Protein AF-0000000087148777 (afdb_homodimer)

Foldseek 3Di:
DQDAFEEEEEDLPQARLLVLLLNLQLPHQYEYEYQDPVSVVVSLVVSLVVVVLCVVVVNGVDHSVVSSVRYHYDHDLLVRQQEGQEYEYDPDQDLVVLLVSVVSNCVRHDLNHQYEYQHQFPFQQSSLVSPVVSSQSYWYWHADPPNNQDAETEIADHPNHHPVNSVVVCSSSVSSRHHYDYQDHGHGRGPVRVVVVLLVQQLLVCVVVVNDAPVVSCCCCVVPVVVVCLQPPDVVVCVVVDVVVVVVVCVVCVVVGGDDPDDDCLCVVQVVVQANDQCSQHHSHGHPDHPVVVVSVVSVVSNVSVVVNVVVVD/DQDAFEEEEEDLPQARLLVLLLNLQLPHQYEYEYQDPVSVVVSLVVSLVVVVLCVVVVNGVDHSVVSSVRYHYDHDLLVRQQEGQEYEYDPDQDLVVLLVSVVSNCVRHDLNHQYEYQHQFPFQQSSLVSPVVSSQSYWYWHADPPNNFDAETEIADHPNHHPVNSVVVCSSSVSSRHHYDYQDHGHGRGPVRVVVVLLVQQLLVCVVVVNDAPVVSCCCCVVPVVVVCLQPPDVVVCVVVDVVVVVVVCVVCVVVGGDDPDDDCLCVVQVVVQANDQCSQHHSHGHPDHPVVVVSVVSVVSNVSVVVNVVVVD

Radius of gyration: 26.24 Å; Cα contacts (8 Å, |Δi|>4): 1278; chains: 2; bounding box: 47×77×64 Å

Sequence (628 aa):
MTAQHTVAVIGAGDMGHGFATLFAVKGQTVTLIDHRESNLDDATERIHEVVSFLRAEGETDRDPDAVVEGIEFTTDVATGVADADLVLESVPEDLSIKQDTYREVAEHAPDTAVLASNTSGIPITDIADAIPEHAGRVVGCHWWYPPYLLPSVEVVRGEETTDETVDRVKGFLDAVDRKPVMVERDVPGFVWNRIQMAIFRESLHLVEEGVTSFEDIDRAIRDGYALRTAAIGPFETIDIAGLDLVRTVLDNLSPHLADDDEASHLFDEYLDEGRGGIHDGAGFYDYDRSPEEVTHDRDETVMALRRAREQLEDMTAQHTVAVIGAGDMGHGFATLFAVKGQTVTLIDHRESNLDDATERIHEVVSFLRAEGETDRDPDAVVEGIEFTTDVATGVADADLVLESVPEDLSIKQDTYREVAEHAPDTAVLASNTSGIPITDIADAIPEHAGRVVGCHWWYPPYLLPSVEVVRGEETTDETVDRVKGFLDAVDRKPVMVERDVPGFVWNRIQMAIFRESLHLVEEGVTSFEDIDRAIRDGYALRTAAI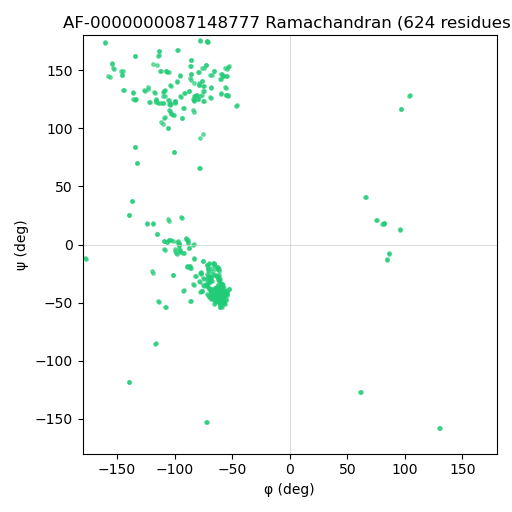GPFETIDIAGLDLVRTVLDNLSPHLADDDEASHLFDEYLDEGRGGIHDGAGFYDYDRSPEEVTHDRDETVMALRRAREQLED

pLDDT: mean 96.58, std 4.8, range [40.44, 98.94]

InterPro domains:
  IPR006108 3-hydroxyacyl-CoA dehydrogenase, C-terminal [PF00725] (189-287)
  IPR006176 3-hydroxyacyl-CoA dehydrogenase, NAD binding [PF02737] (6-186)
  IPR006180 3-hydroxyacyl-CoA dehydrogenase, conserved site [PS00067] (186-211)
  IPR008927 6-phosphogluconate dehydrogenase-like, C-terminal domain superfamily [SSF48179] (188-293)
  IPR013328 6-phosphogluconate dehydrogenase, domain 2 [G3DSA:1.10.1040.10] (191-312)
  IPR022694 3-hydroxyacyl-CoA dehydrogenase [PIRSF000105] (3-309)
  IPR036291 NAD(P)-binding domain superfamily [SSF51735] (3-184)

Solvent-accessible surface area (backbone atoms only — not comparable to full-atom values): 31359 Å² total; per-residue (Å²): 127,78,76,73,46,34,35,18,31,34,23,38,51,82,62,23,26,29,46,51,40,41,42,38,76,55,61,30,46,34,27,44,24,29,87,44,68,66,47,49,55,52,23,52,55,50,30,35,51,50,38,45,51,37,31,74,71,68,76,42,84,67,53,34,67,60,50,54,70,62,42,43,76,40,61,46,63,54,72,46,26,44,75,22,48,32,35,42,36,45,59,71,101,40,68,68,58,47,22,54,51,48,47,55,43,65,71,35,30,41,92,80,27,35,40,30,32,40,54,73,36,68,41,40,45,68,45,26,61,58,38,65,92,53,20,38,35,29,34,28,42,30,60,50,90,57,54,69,72,52,44,48,31,36,37,31,31,18,86,54,33,34,70,65,41,53,52,51,50,52,51,58,34,50,48,60,70,34,42,78,23,58,26,68,41,61,42,72,24,59,62,62,50,43,44,52,46,40,39,50,50,39,53,52,47,38,39,75,71,56,25,36,48,73,68,32,50,20,45,44,36,15,49,36,56,17,38,50,24,41,49,43,23,64,57,59,47,39,17,68,72,21,38,69,57,52,40,53,52,33,40,69,44,30,69,73,51,64,67,62,50,52,50,64,68,64,51,57,56,36,47,74,71,57,24,38,3,38,91,60,34,19,34,90,52,81,47,94,60,56,51,66,57,55,52,48,54,41,50,52,43,31,50,40,35,51,49,40,51,53,62,71,74,108,128,76,76,74,48,33,35,16,31,35,21,39,50,81,61,23,26,30,47,51,40,42,42,37,75,54,63,30,46,35,26,46,25,29,87,43,66,66,47,48,56,52,24,51,53,49,29,34,51,50,39,47,50,36,32,74,70,66,76,42,85,67,53,36,66,59,50,55,70,62,43,44,77,40,61,47,64,55,73,46,26,45,74,21,47,33,36,42,37,47,58,71,100,39,69,68,60,48,22,55,49,47,46,53,44,65,72,36,29,41,93,81,28,34,40,30,32,40,54,75,37,70,41,37,44,67,46,25,61,58,38,65,94,54,20,38,38,28,33,28,43,30,59,50,89,58,54,69,72,51,44,48,30,37,39,30,31,18,88,53,33,35,70,65,42,53,52,51,51,52,51,56,33,50,48,60,71,35,41,77,23,58,26,68,41,62,44,73,24,58,62,63,49,44,45,52,46,40,39,50,49,38,52,52,48,39,40,74,70,55,25,35,49,71,67,32,48,22,45,45,37,16,49,35,54,16,39,49,24,41,48,44,21,64,58,58,47,39,18,68,71,20,38,67,56,50,39,51,51,33,41,70,44,30,69,73,51,64,66,62,50,52,51,62,69,63,52,58,56,35,45,73,70,57,24,39,3,39,90,60,34,19,34,89,53,82,46,96,59,55,51,66,57,56,51,47,53,41,52,53,42,33,51,41,34,50,50,40,52,53,62,71,74,108

Secondary structure (DSSP, 8-state):
-----EEEEE--SHHHHHHHHHHHHTT-EEEEE-SSHHHHHHHHHHHHHHHHHHHHTTS----HHHHHHHSEEES-HHHHHTT-SEEEE---S-HHHHHHHHHHHHHHS-TT-EEEE--SSS-HHHHHTT-GGGGGGEEEEEEPSSTTT-SEEEEEE-TT--HHHHHHHHHHHHHTT-EEEEE-S--TTTTHHHHHHHHHHHHHHHHHTTSS-HHHHHHHIIIIIHHHHTTS-HHHHHHHH-HHHHHHHHHHHGGGS---SS--HHHHHHHHTT--BGGGTBSSSB--S-HHHHHHHHHHHHHHHHHHHHHHH-/-----EEEEE--SHHHHHHHHHHHHTT-EEEEE-SSHHHHHHHHHHHHHHHHHHHHTTS----HHHHHHHSEEES-HHHHHTT-SEEEE---S-HHHHHHHHHHHHHHS-TT-EEEE--SSS-HHHHHTT-GGGGGGEEEEEEPSSTTT-SEEEEEE-TT--HHHHHHHHHHHHHTT-EEEEE-S--TTTTHHHHHHHHHHHHHHHHHTTSS-HHHHHHHIIIIIHHHHTTS-HHHHHHHH-HHHHHHHHHHHGGGS---SS--HHHHHHHHTT--BGGGTBSSSB--S-HHHHHHHHHHHHHHHHHHHHHHH-

Structure (mmCIF, N/CA/C/O backbone):
data_AF-0000000087148777-model_v1
#
loop_
_entity.id
_entity.type
_entity.pdbx_description
1 polymer '3-hydroxyacyl-CoA dehydrogenase family protein'
#
loop_
_atom_site.group_PDB
_atom_site.id
_atom_site.type_symbol
_atom_site.label_atom_id
_atom_site.label_alt_id
_atom_site.label_comp_id
_atom_site.label_asym_id
_atom_site.label_entity_id
_atom_site.label_seq_id
_atom_site.pdbx_PDB_ins_code
_atom_site.Cartn_x
_atom_site.Cartn_y
_atom_site.Cartn_z
_atom_site.occupancy
_atom_site.B_iso_or_equiv
_atom_site.auth_seq_id
_atom_site.auth_comp_id
_atom_site.auth_asym_id
_atom_site.auth_atom_id
_atom_site.pdbx_PDB_model_num
ATOM 1 N N . MET A 1 1 ? 17.562 -31.391 2.664 1 40.44 1 MET A N 1
ATOM 2 C CA . MET A 1 1 ? 17.625 -31.203 1.216 1 40.44 1 MET A CA 1
ATOM 3 C C . MET A 1 1 ? 16.266 -30.812 0.66 1 40.44 1 MET A C 1
ATOM 5 O O . MET A 1 1 ? 15.25 -31.438 0.966 1 40.44 1 MET A O 1
ATOM 9 N N . THR A 1 2 ? 16.016 -29.5 0.202 1 56.22 2 THR A N 1
ATOM 10 C CA . THR A 1 2 ? 14.68 -29.078 -0.235 1 56.22 2 THR A CA 1
ATOM 11 C C . THR A 1 2 ? 14.148 -30.031 -1.309 1 56.22 2 THR A C 1
ATOM 13 O O . THR A 1 2 ? 14.922 -30.625 -2.062 1 56.22 2 THR A O 1
ATOM 16 N N . ALA A 1 3 ? 12.93 -30.578 -1.159 1 76.75 3 ALA A N 1
ATOM 17 C CA . ALA A 1 3 ? 12.297 -31.516 -2.088 1 76.75 3 ALA A CA 1
ATOM 18 C C . ALA A 1 3 ? 12.438 -31.031 -3.529 1 76.75 3 ALA A C 1
ATOM 20 O O . ALA A 1 3 ? 12.281 -29.844 -3.814 1 76.75 3 ALA A O 1
ATOM 21 N N . GLN A 1 4 ? 13.125 -31.891 -4.367 1 89.62 4 GLN A N 1
ATOM 22 C CA . GLN A 1 4 ? 13.242 -31.562 -5.785 1 89.62 4 GLN A CA 1
ATOM 23 C C . GLN A 1 4 ? 12 -32 -6.555 1 89.62 4 GLN A C 1
ATOM 25 O O . GLN A 1 4 ? 11.648 -33.188 -6.551 1 89.62 4 GLN A O 1
ATOM 30 N N . HIS A 1 5 ? 11.273 -31 -7.07 1 96.94 5 HIS A N 1
ATOM 31 C CA . HIS A 1 5 ? 10.055 -31.234 -7.832 1 96.94 5 HIS A CA 1
ATOM 32 C C . HIS A 1 5 ? 10.289 -31.016 -9.32 1 96.94 5 HIS A C 1
ATOM 34 O O . HIS A 1 5 ? 11.219 -30.312 -9.719 1 96.94 5 HIS A O 1
ATOM 40 N N . THR A 1 6 ? 9.523 -31.797 -10.062 1 98.5 6 THR A N 1
ATOM 41 C CA . THR A 1 6 ? 9.461 -31.547 -11.5 1 98.5 6 THR A CA 1
ATOM 42 C C . THR A 1 6 ? 8.297 -30.609 -11.836 1 98.5 6 THR A C 1
ATOM 44 O O . THR A 1 6 ? 7.137 -30.953 -11.625 1 98.5 6 THR A O 1
ATOM 47 N N . VAL A 1 7 ? 8.672 -29.438 -12.391 1 98.81 7 VAL A N 1
ATOM 48 C CA . VAL A 1 7 ? 7.676 -28.391 -12.633 1 98.81 7 VAL A CA 1
ATOM 49 C C . VAL A 1 7 ? 7.562 -28.141 -14.133 1 98.81 7 VAL A C 1
ATOM 51 O O . VAL A 1 7 ? 8.57 -27.875 -14.805 1 98.81 7 VAL A O 1
ATOM 54 N N . ALA A 1 8 ? 6.379 -28.281 -14.641 1 98.94 8 ALA A N 1
ATOM 55 C CA . ALA A 1 8 ? 6.086 -27.875 -16.016 1 98.94 8 ALA A CA 1
ATOM 56 C C . ALA A 1 8 ? 5.395 -26.5 -16.047 1 98.94 8 ALA A C 1
ATOM 58 O O . ALA A 1 8 ? 4.348 -26.328 -15.414 1 98.94 8 ALA A O 1
ATOM 59 N N . VAL A 1 9 ? 5.98 -25.547 -16.734 1 98.88 9 VAL A N 1
ATOM 60 C CA . VAL A 1 9 ? 5.402 -24.219 -16.922 1 98.88 9 VAL A CA 1
ATOM 61 C C . VAL A 1 9 ? 4.844 -24.094 -18.328 1 98.88 9 VAL A C 1
ATOM 63 O O . VAL A 1 9 ? 5.57 -24.281 -19.312 1 98.88 9 VAL A O 1
ATOM 66 N N . ILE A 1 10 ? 3.562 -23.812 -18.406 1 98.88 10 ILE A N 1
ATOM 67 C CA . ILE A 1 10 ? 2.938 -23.672 -19.719 1 98.88 10 ILE A CA 1
ATOM 68 C C . ILE A 1 10 ? 2.672 -22.203 -20 1 98.88 10 ILE A C 1
ATOM 70 O O . ILE A 1 10 ? 1.886 -21.547 -19.312 1 98.88 10 ILE A O 1
ATOM 74 N N . GLY A 1 11 ? 3.16 -21.688 -21.078 1 98.5 11 GLY A N 1
ATOM 75 C CA . GLY A 1 11 ? 3.201 -20.281 -21.406 1 98.5 11 GLY A CA 1
ATOM 76 C C . GLY A 1 11 ? 4.527 -19.625 -21.062 1 98.5 11 GLY A C 1
ATOM 77 O O . GLY A 1 11 ? 4.906 -19.547 -19.891 1 98.5 11 GLY A O 1
ATOM 78 N N . ALA A 1 12 ? 5.246 -19.125 -22.062 1 98.06 12 ALA A N 1
ATOM 79 C CA . ALA A 1 12 ? 6.598 -18.609 -21.859 1 98.06 12 ALA A CA 1
ATOM 80 C C . ALA A 1 12 ? 6.621 -17.094 -21.875 1 98.06 12 ALA A C 1
ATOM 82 O O . ALA A 1 12 ? 7.672 -16.484 -22.094 1 98.06 12 ALA A O 1
ATOM 83 N N . GLY A 1 13 ? 5.426 -16.453 -21.641 1 94.06 13 GLY A N 1
ATOM 84 C CA . GLY A 1 13 ? 5.348 -15.008 -21.594 1 94.06 13 GLY A CA 1
ATOM 85 C C . GLY A 1 13 ? 5.984 -14.406 -20.359 1 94.06 13 GLY A C 1
ATOM 86 O O . GLY A 1 13 ? 6.961 -14.953 -19.828 1 94.06 13 GLY A O 1
ATOM 87 N N . ASP A 1 14 ? 5.543 -13.266 -19.922 1 89.5 14 ASP A N 1
ATOM 88 C CA . ASP A 1 14 ? 6.129 -12.492 -18.828 1 89.5 14 ASP A CA 1
ATOM 89 C C . ASP A 1 14 ? 6.172 -13.312 -17.531 1 89.5 14 ASP A C 1
ATOM 91 O O . ASP A 1 14 ? 7.191 -13.336 -16.844 1 89.5 14 ASP A O 1
ATOM 95 N N . MET A 1 15 ? 5.082 -14 -17.25 1 95.06 15 MET A N 1
ATOM 96 C CA . MET A 1 15 ? 5.039 -14.805 -16.031 1 95.06 15 MET A CA 1
ATOM 97 C C . MET A 1 15 ? 5.816 -16.109 -16.203 1 95.06 15 MET A C 1
ATOM 99 O O . MET A 1 15 ? 6.539 -16.531 -15.305 1 95.06 15 MET A O 1
ATOM 103 N N . GLY A 1 16 ? 5.668 -16.688 -17.359 1 97.38 16 GLY A N 1
ATOM 104 C CA . GLY A 1 16 ? 6.23 -18 -17.609 1 97.38 16 GLY A CA 1
ATOM 105 C C . GLY A 1 16 ? 7.742 -18.031 -17.484 1 97.38 16 GLY A C 1
ATOM 106 O O . GLY A 1 16 ? 8.297 -18.922 -16.828 1 97.38 16 GLY A O 1
ATOM 107 N N . HIS A 1 17 ? 8.438 -17.078 -18.156 1 97.06 17 HIS A N 1
ATOM 108 C CA . HIS A 1 17 ? 9.891 -17.062 -18.031 1 97.06 17 HIS A CA 1
ATOM 109 C C . HIS A 1 17 ? 10.32 -16.812 -16.578 1 97.06 17 HIS A C 1
ATOM 111 O O . HIS A 1 17 ? 11.359 -17.297 -16.141 1 97.06 17 HIS A O 1
ATOM 117 N N . GLY A 1 18 ? 9.508 -15.969 -15.844 1 96.88 18 GLY A N 1
ATOM 118 C CA . GLY A 1 18 ? 9.781 -15.719 -14.438 1 96.88 18 GLY A CA 1
ATOM 119 C C . GLY A 1 18 ? 9.648 -16.953 -13.578 1 96.88 18 GLY A C 1
ATOM 120 O O . GLY A 1 18 ? 10.477 -17.203 -12.695 1 96.88 18 GLY A O 1
ATOM 121 N N . PHE A 1 19 ? 8.609 -17.734 -13.844 1 98.06 19 PHE A N 1
ATOM 122 C CA . PHE A 1 19 ? 8.422 -18.984 -13.133 1 98.06 19 PHE A CA 1
ATOM 123 C C . PHE A 1 19 ? 9.602 -19.922 -13.375 1 98.06 19 PHE A C 1
ATOM 125 O O . PHE A 1 19 ? 10.172 -20.469 -12.422 1 98.06 19 PHE A O 1
ATOM 132 N N . ALA A 1 20 ? 9.883 -20.109 -14.656 1 98.44 20 ALA A N 1
ATOM 133 C CA . ALA A 1 20 ? 10.984 -21 -15.023 1 98.44 20 ALA A CA 1
ATOM 134 C C . ALA A 1 20 ? 12.273 -20.594 -14.328 1 98.44 20 ALA A C 1
ATOM 136 O O . ALA A 1 20 ? 12.992 -21.453 -13.797 1 98.44 20 ALA A O 1
ATOM 137 N N . THR A 1 21 ? 12.531 -19.297 -14.297 1 98 21 THR A N 1
ATOM 138 C CA . THR A 1 21 ? 13.719 -18.766 -13.641 1 98 21 THR A CA 1
ATOM 139 C C . THR A 1 21 ? 13.727 -19.109 -12.156 1 98 21 THR A C 1
ATOM 141 O O . THR A 1 21 ? 14.695 -19.672 -11.641 1 98 21 THR A O 1
ATOM 144 N N . LEU A 1 22 ? 12.664 -18.781 -11.461 1 97.25 22 LEU A N 1
ATOM 145 C CA . LEU A 1 22 ? 12.578 -18.938 -10.016 1 97.25 22 LEU A CA 1
ATOM 146 C C . LEU A 1 22 ? 12.742 -20.406 -9.609 1 97.25 22 LEU A C 1
ATOM 148 O O . LEU A 1 22 ? 13.562 -20.719 -8.75 1 97.25 22 LEU A O 1
ATOM 152 N N . PHE A 1 23 ? 12.008 -21.25 -10.234 1 98.06 23 PHE A N 1
ATOM 153 C CA . PHE A 1 23 ? 12.039 -22.672 -9.875 1 98.06 23 PHE A CA 1
ATOM 154 C C . PHE A 1 23 ? 13.398 -23.281 -10.203 1 98.06 23 PHE A C 1
ATOM 156 O O . PHE A 1 23 ? 13.938 -24.078 -9.43 1 98.06 23 PHE A O 1
ATOM 163 N N . ALA A 1 24 ? 14 -22.906 -11.352 1 98 24 ALA A N 1
ATOM 164 C CA . ALA A 1 24 ? 15.312 -23.438 -11.742 1 98 24 ALA A CA 1
ATOM 165 C C . ALA A 1 24 ? 16.391 -22.969 -10.773 1 98 24 ALA A C 1
ATOM 167 O O . ALA A 1 24 ? 17.219 -23.766 -10.312 1 98 24 ALA A O 1
ATOM 168 N N . VAL A 1 25 ? 16.359 -21.672 -10.469 1 97.44 25 VAL A N 1
ATOM 169 C CA . VAL A 1 25 ? 17.359 -21.094 -9.586 1 97.44 25 VAL A CA 1
ATOM 170 C C . VAL A 1 25 ? 17.266 -21.734 -8.203 1 97.44 25 VAL A C 1
ATOM 172 O O . VAL A 1 25 ? 18.281 -21.906 -7.523 1 97.44 25 VAL A O 1
ATOM 175 N N . LYS A 1 26 ? 16.094 -22.172 -7.809 1 96.81 26 LYS A N 1
ATOM 176 C CA . LYS A 1 26 ? 15.883 -22.781 -6.504 1 96.81 26 LYS A CA 1
ATOM 177 C C . LYS A 1 26 ? 16.094 -24.297 -6.566 1 96.81 26 LYS A C 1
ATOM 179 O O . LYS A 1 26 ? 15.742 -25.016 -5.633 1 96.81 26 LYS A O 1
ATOM 184 N N . GLY A 1 27 ? 16.516 -24.797 -7.695 1 96 27 GLY A N 1
ATOM 185 C CA . GLY A 1 27 ? 17.031 -26.156 -7.781 1 96 27 GLY A CA 1
ATOM 186 C C . GLY A 1 27 ? 15.977 -27.156 -8.234 1 96 27 GLY A C 1
ATOM 187 O O . GLY A 1 27 ? 16.188 -28.359 -8.133 1 96 27 GLY A O 1
ATOM 188 N N . GLN A 1 28 ? 14.844 -26.688 -8.734 1 97.94 28 GLN A N 1
ATOM 189 C CA . GLN A 1 28 ? 13.805 -27.578 -9.234 1 97.94 28 GLN A CA 1
ATOM 190 C C . GLN A 1 28 ? 14.055 -27.969 -10.688 1 97.94 28 GLN A C 1
ATOM 192 O O . GLN A 1 28 ? 14.797 -27.281 -11.398 1 97.94 28 GLN A O 1
ATOM 197 N N . THR A 1 29 ? 13.547 -29.109 -11.062 1 98.38 29 THR A N 1
ATOM 198 C CA . THR A 1 29 ? 13.562 -29.5 -12.469 1 98.38 29 THR A CA 1
ATOM 199 C C . THR A 1 29 ? 12.438 -28.812 -13.234 1 98.38 29 THR A C 1
ATOM 201 O O . THR A 1 29 ? 11.266 -28.938 -12.859 1 98.38 29 THR A O 1
ATOM 204 N N . VAL A 1 30 ? 12.812 -28.109 -14.328 1 98.75 30 VAL A N 1
ATOM 205 C CA . VAL A 1 30 ? 11.812 -27.25 -14.969 1 98.75 30 VAL A CA 1
ATOM 206 C C . VAL A 1 30 ? 11.711 -27.609 -16.453 1 98.75 30 VAL A C 1
ATOM 208 O O . VAL A 1 30 ? 12.734 -27.797 -17.125 1 98.75 30 VAL A O 1
ATOM 211 N N . THR A 1 31 ? 10.531 -27.781 -16.938 1 98.88 31 THR A N 1
ATOM 212 C CA . THR A 1 31 ? 10.211 -27.766 -18.375 1 98.88 31 THR A CA 1
ATOM 213 C C . THR A 1 31 ? 9.344 -26.562 -18.719 1 98.88 31 THR A C 1
ATOM 215 O O . THR A 1 31 ? 8.289 -26.359 -18.125 1 98.88 31 THR A O 1
ATOM 218 N N . LEU A 1 32 ? 9.828 -25.734 -19.625 1 98.88 32 LEU A N 1
ATOM 219 C CA . LEU A 1 32 ? 9.062 -24.594 -20.125 1 98.88 32 LEU A CA 1
ATOM 220 C C . LEU A 1 32 ? 8.438 -24.922 -21.484 1 98.88 32 LEU A C 1
ATOM 222 O O . LEU A 1 32 ? 9.148 -25.297 -22.422 1 98.88 32 LEU A O 1
ATOM 226 N N . ILE A 1 33 ? 7.152 -24.781 -21.516 1 98.88 33 ILE A N 1
ATOM 227 C CA . ILE A 1 33 ? 6.379 -25.203 -22.688 1 98.88 33 ILE A CA 1
ATOM 228 C C . ILE A 1 33 ? 5.68 -23.984 -23.297 1 98.88 33 ILE A C 1
ATOM 230 O O . ILE A 1 33 ? 5.105 -23.156 -22.578 1 98.88 33 ILE A O 1
ATOM 234 N N . ASP A 1 34 ? 5.797 -23.812 -24.547 1 98.69 34 ASP A N 1
ATOM 235 C CA . ASP A 1 34 ? 5.039 -22.844 -25.312 1 98.69 34 ASP A CA 1
ATOM 236 C C . ASP A 1 34 ? 4.742 -23.359 -26.719 1 98.69 34 ASP A C 1
ATOM 238 O O . ASP A 1 34 ? 5.559 -24.078 -27.312 1 98.69 34 ASP A O 1
ATOM 242 N N . HIS A 1 35 ? 3.566 -22.906 -27.25 1 96.5 35 HIS A N 1
ATOM 243 C CA . HIS A 1 35 ? 3.174 -23.438 -28.547 1 96.5 35 HIS A CA 1
ATOM 244 C C . HIS A 1 35 ? 4.012 -22.812 -29.672 1 96.5 35 HIS A C 1
ATOM 246 O O . HIS A 1 35 ? 4.027 -23.328 -30.797 1 96.5 35 HIS A O 1
ATOM 252 N N . ARG A 1 36 ? 4.75 -21.75 -29.516 1 96.56 36 ARG A N 1
ATOM 253 C CA . ARG A 1 36 ? 5.574 -21.094 -30.516 1 96.56 36 ARG A CA 1
ATOM 254 C C . ARG A 1 36 ? 7.051 -21.156 -30.141 1 96.56 36 ARG A C 1
ATOM 256 O O . ARG A 1 36 ? 7.453 -20.641 -29.094 1 96.56 36 ARG A O 1
ATOM 263 N N . GLU A 1 37 ? 7.812 -21.641 -30.953 1 97.75 37 GLU A N 1
ATOM 264 C CA . GLU A 1 37 ? 9.258 -21.719 -30.734 1 97.75 37 GLU A CA 1
ATOM 265 C C . GLU A 1 37 ? 9.859 -20.344 -30.484 1 97.75 37 GLU A C 1
ATOM 267 O O . GLU A 1 37 ? 10.781 -20.219 -29.672 1 97.75 37 GLU A O 1
ATOM 272 N N . SER A 1 38 ? 9.398 -19.375 -31.125 1 98.06 38 SER A N 1
ATOM 273 C CA . SER A 1 38 ? 9.914 -18.016 -30.969 1 98.06 38 SER A CA 1
ATOM 274 C C . SER A 1 38 ? 9.75 -17.531 -29.531 1 98.06 38 SER A C 1
ATOM 276 O O . SER A 1 38 ? 10.602 -16.812 -29.016 1 98.06 38 SER A O 1
ATOM 278 N N . ASN A 1 39 ? 8.594 -17.844 -28.922 1 98 39 ASN A N 1
ATOM 279 C CA . ASN A 1 39 ? 8.383 -17.484 -27.531 1 98 39 ASN A CA 1
ATOM 280 C C . ASN A 1 39 ? 9.422 -18.141 -26.625 1 98 39 ASN A C 1
ATOM 282 O O . ASN A 1 39 ? 9.859 -17.531 -25.641 1 98 39 ASN A O 1
ATOM 286 N N . LEU A 1 40 ? 9.797 -19.375 -26.922 1 98.38 40 LEU A N 1
ATOM 287 C CA . LEU A 1 40 ? 10.797 -20.094 -26.125 1 98.38 40 LEU A CA 1
ATOM 288 C C . LEU A 1 40 ? 12.18 -19.469 -26.312 1 98.38 40 LEU A C 1
ATOM 290 O O . LEU A 1 40 ? 12.945 -19.375 -25.359 1 98.38 40 LEU A O 1
ATOM 294 N N . ASP A 1 41 ? 12.477 -19.062 -27.547 1 97.75 41 ASP A N 1
ATOM 295 C CA . ASP A 1 41 ? 13.734 -18.375 -27.797 1 97.75 41 ASP A CA 1
ATOM 296 C C . ASP A 1 41 ? 13.82 -17.078 -27 1 97.75 41 ASP A C 1
ATOM 298 O O . ASP A 1 41 ? 14.836 -16.797 -26.359 1 97.75 41 ASP A O 1
ATOM 302 N N . ASP A 1 42 ? 12.742 -16.328 -27.094 1 97.25 42 ASP A N 1
ATOM 303 C CA . ASP A 1 42 ? 12.672 -15.086 -26.312 1 97.25 42 ASP A CA 1
ATOM 304 C C . ASP A 1 42 ? 12.82 -15.359 -24.828 1 97.25 42 ASP A C 1
ATOM 306 O O . ASP A 1 42 ? 13.5 -14.609 -24.109 1 97.25 42 ASP A O 1
ATOM 310 N N . ALA A 1 43 ? 12.156 -16.406 -24.375 1 98.12 43 ALA A N 1
ATOM 311 C CA . ALA A 1 43 ? 12.188 -16.766 -22.953 1 98.12 43 ALA A CA 1
ATOM 312 C C . ALA A 1 43 ? 13.609 -17.109 -22.5 1 98.12 43 ALA A C 1
ATOM 314 O O . ALA A 1 43 ? 14 -16.812 -21.375 1 98.12 43 ALA A O 1
ATOM 315 N N . THR A 1 44 ? 14.328 -17.781 -23.391 1 98.12 44 THR A N 1
ATOM 316 C CA . THR A 1 44 ? 15.711 -18.141 -23.078 1 98.12 44 THR A CA 1
ATOM 317 C C . THR A 1 44 ? 16.531 -16.891 -22.766 1 98.12 44 THR A C 1
ATOM 319 O O . THR A 1 44 ? 17.25 -16.844 -21.766 1 98.12 44 THR A O 1
ATOM 322 N N . GLU A 1 45 ? 16.359 -15.906 -23.531 1 97.44 45 GLU A N 1
ATOM 323 C CA . GLU A 1 45 ? 17.078 -14.648 -23.328 1 97.44 45 GLU A CA 1
ATOM 324 C C . GLU A 1 45 ? 16.625 -13.945 -22.062 1 97.44 45 GLU A C 1
ATOM 326 O O . GLU A 1 45 ? 17.453 -13.453 -21.281 1 97.44 45 GLU A O 1
ATOM 331 N N . ARG A 1 46 ? 15.391 -13.93 -21.875 1 96.75 46 ARG A N 1
ATOM 332 C CA . ARG A 1 46 ? 14.828 -13.25 -20.703 1 96.75 46 ARG A CA 1
ATOM 333 C C . ARG A 1 46 ? 15.242 -13.953 -19.422 1 96.75 46 ARG A C 1
ATOM 335 O O . ARG A 1 46 ? 15.539 -13.305 -18.406 1 96.75 46 ARG A O 1
ATOM 342 N N . ILE A 1 47 ? 15.234 -15.266 -19.453 1 98.25 47 ILE A N 1
ATOM 343 C CA . ILE A 1 47 ? 15.664 -16.047 -18.297 1 98.25 47 ILE A CA 1
ATOM 344 C C . ILE A 1 47 ? 17.109 -15.711 -17.969 1 98.25 47 ILE A C 1
ATOM 346 O O . ILE A 1 47 ? 17.453 -15.477 -16.797 1 98.25 47 ILE A O 1
ATOM 350 N N . HIS A 1 48 ? 17.938 -15.68 -19.016 1 98.12 48 HIS A N 1
ATOM 351 C CA . HIS A 1 48 ? 19.328 -15.328 -18.812 1 98.12 48 HIS A CA 1
ATOM 352 C C . HIS A 1 48 ? 19.469 -13.961 -18.156 1 98.12 48 HIS A C 1
ATOM 354 O O . HIS A 1 48 ? 20.234 -13.805 -17.203 1 98.12 48 HIS A O 1
ATOM 360 N N . GLU A 1 49 ? 18.703 -13.031 -18.578 1 96.56 49 GLU A N 1
ATOM 361 C CA . GLU A 1 49 ? 18.734 -11.672 -18.047 1 96.56 49 GLU A CA 1
ATOM 362 C C . GLU A 1 49 ? 18.266 -11.633 -16.594 1 96.56 49 GLU A C 1
ATOM 364 O O . GLU A 1 49 ? 18.875 -10.938 -15.766 1 96.56 49 GLU A O 1
ATOM 369 N N . VAL A 1 50 ? 17.203 -12.336 -16.312 1 96.69 50 VAL A N 1
ATOM 370 C CA . VAL A 1 50 ? 16.656 -12.336 -14.961 1 96.69 50 VAL A CA 1
ATOM 371 C C . VAL A 1 50 ? 17.641 -12.992 -14 1 96.69 50 VAL A C 1
ATOM 373 O O . VAL A 1 50 ? 17.859 -12.492 -12.891 1 96.69 50 VAL A O 1
ATOM 376 N N . VAL A 1 51 ? 18.25 -14.094 -14.414 1 98.12 51 VAL A N 1
ATOM 377 C CA . VAL A 1 51 ? 19.234 -14.766 -13.562 1 98.12 51 VAL A CA 1
ATOM 378 C C . VAL A 1 51 ? 20.422 -13.844 -13.328 1 98.12 51 VAL A C 1
ATOM 380 O O . VAL A 1 51 ? 20.953 -13.773 -12.211 1 98.12 51 VAL A O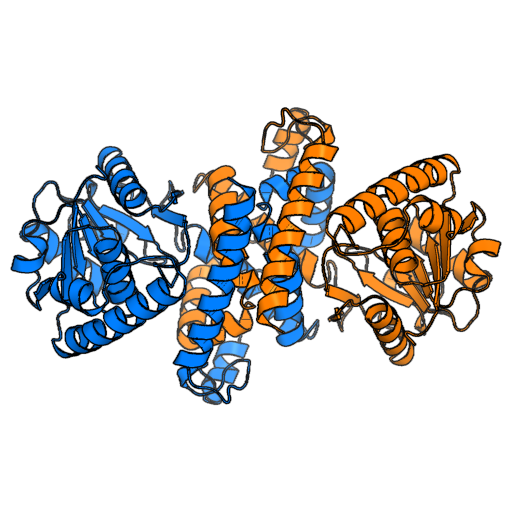 1
ATOM 383 N N . SER A 1 52 ? 20.859 -13.164 -14.328 1 97.81 52 SER A N 1
ATOM 384 C CA . SER A 1 52 ? 21.953 -12.203 -14.195 1 97.81 52 SER A CA 1
ATOM 385 C C . SER A 1 52 ? 21.609 -11.109 -13.195 1 97.81 52 SER A C 1
ATOM 387 O O . SER A 1 52 ? 22.438 -10.734 -12.367 1 97.81 52 SER A O 1
ATOM 389 N N . PHE A 1 53 ? 20.438 -10.633 -13.297 1 96.12 53 PHE A N 1
ATOM 390 C CA . PHE A 1 53 ? 19.938 -9.617 -12.367 1 96.12 53 PHE A CA 1
ATOM 391 C C . PHE A 1 53 ? 19.938 -10.156 -10.945 1 96.12 53 PHE A C 1
ATOM 393 O O . PHE A 1 53 ? 20.453 -9.508 -10.031 1 96.12 53 PHE A O 1
ATOM 400 N N . LEU A 1 54 ? 19.359 -11.336 -10.734 1 96.62 54 LEU A N 1
ATOM 401 C CA . LEU A 1 54 ? 19.281 -11.945 -9.414 1 96.62 54 LEU A CA 1
ATOM 402 C C . LEU A 1 54 ? 20.688 -12.188 -8.852 1 96.62 54 LEU A C 1
ATOM 404 O O . LEU A 1 54 ? 20.906 -12.031 -7.652 1 96.62 54 LEU A O 1
ATOM 408 N N . ARG A 1 55 ? 21.562 -12.609 -9.734 1 96.94 55 ARG A N 1
ATOM 409 C CA . ARG A 1 55 ? 22.953 -12.836 -9.328 1 96.94 55 ARG A CA 1
ATOM 410 C C . ARG A 1 55 ? 23.609 -11.523 -8.898 1 96.94 55 ARG A C 1
ATOM 412 O O . ARG A 1 55 ? 24.281 -11.477 -7.867 1 96.94 55 ARG A O 1
ATOM 419 N N . ALA A 1 56 ? 23.391 -10.508 -9.672 1 95.31 56 ALA A N 1
ATOM 420 C CA . ALA A 1 56 ? 23.953 -9.195 -9.359 1 95.31 56 ALA A CA 1
ATOM 421 C C . ALA A 1 56 ? 23.422 -8.688 -8.023 1 95.31 56 ALA A C 1
ATOM 423 O O . ALA A 1 56 ? 24.125 -7.992 -7.289 1 95.31 56 ALA A O 1
ATOM 424 N N . GLU A 1 57 ? 22.219 -9.055 -7.707 1 93.44 57 GLU A N 1
ATOM 425 C CA . GLU A 1 57 ? 21.562 -8.609 -6.477 1 93.44 57 GLU A CA 1
ATOM 426 C C . GLU A 1 57 ? 21.891 -9.547 -5.316 1 93.44 57 GLU A C 1
ATOM 428 O O . GLU A 1 57 ? 21.406 -9.352 -4.199 1 93.44 57 GLU A O 1
ATOM 433 N N . GLY A 1 58 ? 22.609 -10.586 -5.523 1 93.5 58 GLY A N 1
ATOM 434 C CA . GLY A 1 58 ? 23.062 -11.484 -4.477 1 93.5 58 GLY A CA 1
ATOM 435 C C . GLY A 1 58 ? 22.016 -12.5 -4.066 1 93.5 58 GLY A C 1
ATOM 436 O O . GLY A 1 58 ? 22.109 -13.086 -2.984 1 93.5 58 GLY A O 1
ATOM 437 N N . GLU A 1 59 ? 21.016 -12.703 -4.926 1 93.75 59 GLU A N 1
ATOM 438 C CA . GLU A 1 59 ? 19.922 -13.625 -4.598 1 93.75 59 GLU A CA 1
ATOM 439 C C . GLU A 1 59 ? 20.266 -15.055 -5.004 1 93.75 59 GLU A C 1
ATOM 441 O O . GLU A 1 59 ? 19.625 -16 -4.551 1 93.75 59 GLU A O 1
ATOM 446 N N . THR A 1 60 ? 21.266 -15.18 -5.902 1 95.94 60 THR A N 1
ATOM 447 C CA . THR A 1 60 ? 21.719 -16.5 -6.332 1 95.94 60 THR A CA 1
ATOM 448 C C . THR A 1 60 ? 23.172 -16.438 -6.797 1 95.94 60 THR A C 1
ATOM 450 O O . THR A 1 60 ? 23.672 -15.383 -7.188 1 95.94 60 THR A O 1
ATOM 453 N N . ASP A 1 61 ? 23.797 -17.547 -6.727 1 96.81 61 ASP A N 1
ATOM 454 C CA . ASP A 1 61 ? 25.156 -17.656 -7.246 1 96.81 61 ASP A CA 1
ATOM 455 C C . ASP A 1 61 ? 25.188 -18.5 -8.523 1 96.81 61 ASP A C 1
ATOM 457 O O . ASP A 1 61 ? 26.25 -18.719 -9.102 1 96.81 61 ASP A O 1
ATOM 461 N N . ARG A 1 62 ? 24.062 -18.891 -8.922 1 96.88 62 ARG A N 1
ATOM 462 C CA . ARG A 1 62 ? 24 -19.766 -10.094 1 96.88 62 ARG A CA 1
ATOM 463 C C . ARG A 1 62 ? 24.422 -19.016 -11.352 1 96.88 62 ARG A C 1
ATOM 465 O O . ARG A 1 62 ? 24.141 -17.812 -11.492 1 96.88 62 ARG A O 1
ATOM 472 N N . ASP A 1 63 ? 25.078 -19.75 -12.273 1 97.88 63 ASP A N 1
ATOM 473 C CA . ASP A 1 63 ? 25.469 -19.203 -13.57 1 97.88 63 ASP A CA 1
ATOM 474 C C . ASP A 1 63 ? 24.281 -19.141 -14.516 1 97.88 63 ASP A C 1
ATOM 476 O O . ASP A 1 63 ? 23.562 -20.125 -14.703 1 97.88 63 ASP A O 1
ATOM 480 N N . PRO A 1 64 ? 24.047 -17.953 -15.109 1 98.19 64 PRO A N 1
ATOM 481 C CA . PRO A 1 64 ? 22.891 -17.797 -15.984 1 98.19 64 PRO A CA 1
ATOM 482 C C . PRO A 1 64 ? 22.844 -18.828 -17.109 1 98.19 64 PRO A C 1
ATOM 484 O O . PRO A 1 64 ? 21.781 -19.391 -17.406 1 98.19 64 PRO A O 1
ATOM 487 N N . ASP A 1 65 ? 23.984 -19.109 -17.688 1 98.19 65 ASP A N 1
ATOM 488 C CA . ASP A 1 65 ? 24.031 -20.094 -18.766 1 98.19 65 ASP A CA 1
ATOM 489 C C . ASP A 1 65 ? 23.656 -21.484 -18.266 1 98.19 65 ASP A C 1
ATOM 491 O O . ASP A 1 65 ? 22.938 -22.219 -18.922 1 98.19 65 ASP A O 1
ATOM 495 N N . ALA A 1 66 ? 24.156 -21.828 -17.141 1 98.19 66 ALA A N 1
ATOM 496 C CA . ALA A 1 66 ? 23.875 -23.141 -16.547 1 98.19 66 ALA A CA 1
ATOM 497 C C . ALA A 1 66 ? 22.391 -23.297 -16.219 1 98.19 66 ALA A C 1
ATOM 499 O O . ALA A 1 66 ? 21.844 -24.391 -16.391 1 98.19 66 ALA A O 1
ATOM 500 N N . VAL A 1 67 ? 21.797 -22.203 -15.742 1 98.38 67 VAL A N 1
ATOM 501 C CA . VAL A 1 67 ? 20.359 -22.25 -15.422 1 98.38 67 VAL A CA 1
ATOM 502 C C . VAL A 1 67 ? 19.562 -22.484 -16.688 1 98.38 67 VAL A C 1
ATOM 504 O O . VAL A 1 67 ? 18.688 -23.359 -16.734 1 98.38 67 VAL A O 1
ATOM 507 N N . VAL A 1 68 ? 19.891 -21.75 -17.75 1 98.38 68 VAL A N 1
ATOM 508 C CA . VAL A 1 68 ? 19.172 -21.859 -19.016 1 98.38 68 VAL A CA 1
ATOM 509 C C . VAL A 1 68 ? 19.344 -23.266 -19.594 1 98.38 68 VAL A C 1
ATOM 511 O O . VAL A 1 68 ? 18.391 -23.875 -20.031 1 98.38 68 VAL A O 1
ATOM 514 N N . GLU A 1 69 ? 20.562 -23.766 -19.5 1 97.88 69 GLU A N 1
ATOM 515 C CA . GLU A 1 69 ? 20.875 -25.094 -20.031 1 97.88 69 GLU A CA 1
ATOM 516 C C . GLU A 1 69 ? 20.141 -26.188 -19.266 1 97.88 69 GLU A C 1
ATOM 518 O O . GLU A 1 69 ? 19.859 -27.25 -19.812 1 97.88 69 GLU A O 1
ATOM 523 N N . GLY A 1 70 ? 19.844 -25.875 -18.047 1 98 70 GLY A N 1
ATOM 524 C CA . GLY A 1 70 ? 19.203 -26.859 -17.203 1 98 70 GLY A CA 1
ATOM 525 C C . GLY A 1 70 ? 17.688 -26.938 -17.391 1 98 70 GLY A C 1
ATOM 526 O O . GLY A 1 70 ? 17.047 -27.891 -16.953 1 98 70 GLY A O 1
ATOM 527 N N . ILE A 1 71 ? 17.125 -26 -18.062 1 98.75 71 ILE A N 1
ATOM 528 C CA . ILE A 1 71 ? 15.68 -25.969 -18.312 1 98.75 71 ILE A CA 1
ATOM 529 C C . ILE A 1 71 ? 15.375 -26.688 -19.625 1 98.75 71 ILE A C 1
ATOM 531 O O . ILE A 1 71 ? 16.078 -26.484 -20.625 1 98.75 71 ILE A O 1
ATOM 535 N N . GLU A 1 72 ? 14.461 -27.562 -19.609 1 98.75 72 GLU A N 1
ATOM 536 C CA . GLU A 1 72 ? 13.984 -28.172 -20.859 1 98.75 72 GLU A CA 1
ATOM 537 C C . GLU A 1 72 ? 12.938 -27.297 -21.531 1 98.75 72 GLU A C 1
ATOM 539 O O . GLU A 1 72 ? 12 -26.812 -20.891 1 98.75 72 GLU A O 1
ATOM 544 N N . PHE A 1 73 ? 13.195 -27.016 -22.828 1 98.75 73 PHE A N 1
ATOM 545 C CA . PHE A 1 73 ? 12.25 -26.25 -23.641 1 98.75 73 PHE A CA 1
ATOM 546 C C . PHE A 1 73 ? 11.57 -27.141 -24.672 1 98.75 73 PHE A C 1
ATOM 548 O O . PHE A 1 73 ? 12.219 -27.953 -25.328 1 98.75 73 PHE A O 1
ATOM 555 N N . THR A 1 74 ? 10.266 -27.031 -24.781 1 98.75 74 THR A N 1
ATOM 556 C CA . THR A 1 74 ? 9.562 -27.859 -25.766 1 98.75 74 THR A CA 1
ATOM 557 C C . THR A 1 74 ? 8.273 -27.172 -26.203 1 98.75 74 THR A C 1
ATOM 559 O O . THR A 1 74 ? 7.699 -26.375 -25.469 1 98.75 74 THR A O 1
ATOM 562 N N . THR A 1 75 ? 7.84 -27.438 -27.375 1 98.56 75 THR A N 1
ATOM 563 C CA . THR A 1 75 ? 6.562 -26.953 -27.891 1 98.56 75 THR A CA 1
ATOM 564 C C . THR A 1 75 ? 5.477 -28.016 -27.719 1 98.56 75 THR A C 1
ATOM 566 O O . THR A 1 75 ? 4.316 -27.766 -28.062 1 98.56 75 THR A O 1
ATOM 569 N N . ASP A 1 76 ? 5.887 -29.109 -27.188 1 98.25 76 ASP A N 1
ATOM 570 C CA . ASP A 1 76 ? 4.98 -30.25 -27.062 1 98.25 76 ASP A CA 1
ATOM 571 C C . ASP A 1 76 ? 4.484 -30.391 -25.625 1 98.25 76 ASP A C 1
ATOM 573 O O . ASP A 1 76 ? 5.246 -30.781 -24.734 1 98.25 76 ASP A O 1
ATOM 577 N N . VAL A 1 77 ? 3.191 -30.156 -25.453 1 98.56 77 VAL A N 1
ATOM 578 C CA . VAL A 1 77 ? 2.598 -30.188 -24.125 1 98.56 77 VAL A CA 1
ATOM 579 C C . VAL A 1 77 ? 2.652 -31.609 -23.578 1 98.56 77 VAL A C 1
ATOM 581 O O . VAL A 1 77 ? 3.01 -31.828 -22.406 1 98.56 77 VAL A O 1
ATOM 584 N N . ALA A 1 78 ? 2.348 -32.562 -24.375 1 98.25 78 ALA A N 1
ATOM 585 C CA . ALA A 1 78 ? 2.277 -33.969 -23.953 1 98.25 78 ALA A CA 1
ATOM 586 C C . ALA A 1 78 ? 3.602 -34.406 -23.328 1 98.25 78 ALA A C 1
ATOM 588 O O . ALA A 1 78 ? 3.633 -34.906 -22.203 1 98.25 78 ALA A O 1
ATOM 589 N N . THR A 1 79 ? 4.672 -34.156 -24.016 1 98.12 79 THR A N 1
ATOM 590 C CA . THR A 1 79 ? 5.988 -34.562 -23.516 1 98.12 79 THR A CA 1
ATOM 591 C C . THR A 1 79 ? 6.414 -33.688 -22.344 1 98.12 79 THR A C 1
ATOM 593 O O . THR A 1 79 ? 7.062 -34.156 -21.406 1 98.12 79 THR A O 1
ATOM 596 N N . GLY A 1 80 ? 6.051 -32.438 -22.375 1 98.62 80 GLY A N 1
ATOM 597 C CA . GLY A 1 80 ? 6.496 -31.484 -21.391 1 98.62 80 GLY A CA 1
ATOM 598 C C . GLY A 1 80 ? 5.914 -31.734 -20 1 98.62 80 GLY A C 1
ATOM 599 O O . GLY A 1 80 ? 6.539 -31.422 -19 1 98.62 80 GLY A O 1
ATOM 600 N N . VAL A 1 81 ? 4.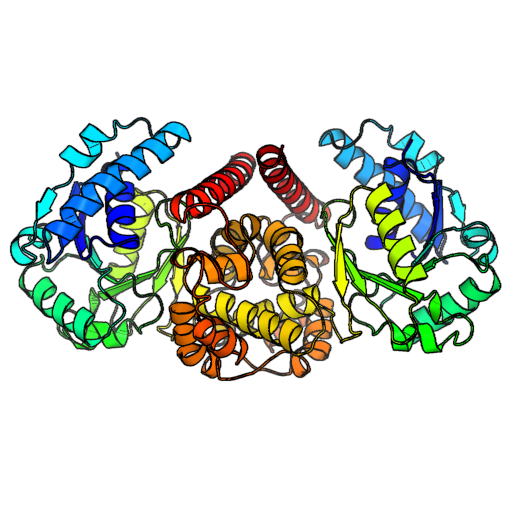703 -32.344 -19.984 1 98.81 81 VAL A N 1
ATOM 601 C CA . VAL A 1 81 ? 4.039 -32.469 -18.688 1 98.81 81 VAL A CA 1
ATOM 602 C C . VAL A 1 81 ? 4.098 -33.906 -18.219 1 98.81 81 VAL A C 1
ATOM 604 O O . VAL A 1 81 ? 3.592 -34.25 -17.141 1 98.81 81 VAL A O 1
ATOM 607 N N . ALA A 1 82 ? 4.727 -34.781 -18.953 1 98.44 82 ALA A N 1
ATOM 608 C CA . ALA A 1 82 ? 4.613 -36.219 -18.797 1 98.44 82 ALA A CA 1
ATOM 609 C C . ALA A 1 82 ? 5.105 -36.656 -17.422 1 98.44 82 ALA A C 1
ATOM 611 O O . ALA A 1 82 ? 4.629 -37.656 -16.875 1 98.44 82 ALA A O 1
ATOM 612 N N . ASP A 1 83 ? 6.031 -35.906 -16.797 1 98 83 ASP A N 1
ATOM 613 C CA . ASP A 1 83 ? 6.598 -36.312 -15.516 1 98 83 ASP A CA 1
ATOM 614 C C . ASP A 1 83 ? 6.398 -35.219 -14.461 1 98 83 ASP A C 1
ATOM 616 O O . ASP A 1 83 ? 7.078 -35.219 -13.43 1 98 83 ASP A O 1
ATOM 620 N N . ALA A 1 84 ? 5.523 -34.344 -14.68 1 98.69 84 ALA A N 1
ATOM 621 C CA . ALA A 1 84 ? 5.402 -33.156 -13.836 1 98.69 84 ALA A CA 1
ATOM 622 C C . ALA A 1 84 ? 4.754 -33.5 -12.5 1 98.69 84 ALA A C 1
ATOM 624 O O . ALA A 1 84 ? 3.803 -34.281 -12.445 1 98.69 84 ALA A O 1
ATOM 625 N N . ASP A 1 85 ? 5.328 -32.938 -11.422 1 98.69 85 ASP A N 1
ATOM 626 C CA . ASP A 1 85 ? 4.656 -32.906 -10.125 1 98.69 85 ASP A CA 1
ATOM 627 C C . ASP A 1 85 ? 3.688 -31.719 -10.039 1 98.69 85 ASP A C 1
ATOM 629 O O . ASP A 1 85 ? 2.664 -31.797 -9.359 1 98.69 85 ASP A O 1
ATOM 633 N N . LEU A 1 86 ? 4.027 -30.656 -10.641 1 98.81 86 LEU A N 1
ATOM 634 C CA . LEU A 1 86 ? 3.287 -29.406 -10.695 1 98.81 86 LEU A CA 1
ATOM 635 C C . LEU A 1 86 ? 3.229 -28.859 -12.117 1 98.81 86 LEU A C 1
ATOM 637 O O . LEU A 1 86 ? 4.258 -28.75 -12.781 1 98.81 86 LEU A O 1
ATOM 641 N N . VAL A 1 87 ? 2.07 -28.625 -12.57 1 98.88 87 VAL A N 1
ATOM 642 C CA . VAL A 1 87 ? 1.87 -27.875 -13.805 1 98.88 87 VAL A CA 1
ATOM 643 C C . VAL A 1 87 ? 1.411 -26.453 -13.469 1 98.88 87 VAL A C 1
ATOM 645 O O . VAL A 1 87 ? 0.39 -26.266 -12.805 1 98.88 87 VAL A O 1
ATOM 648 N N . LEU A 1 88 ? 2.178 -25.453 -13.891 1 98.69 88 LEU A N 1
ATOM 649 C CA . LEU A 1 88 ? 1.838 -24.047 -13.734 1 98.69 88 LEU A CA 1
ATOM 650 C C . LEU A 1 88 ? 1.462 -23.422 -15.07 1 98.69 88 LEU A C 1
ATOM 652 O O . LEU A 1 88 ? 2.324 -23.203 -15.93 1 98.69 88 LEU A O 1
ATOM 656 N N . GLU A 1 89 ? 0.232 -23.125 -15.195 1 98.75 89 GLU A N 1
ATOM 657 C CA . GLU A 1 89 ? -0.286 -22.578 -16.453 1 98.75 89 GLU A CA 1
ATOM 658 C C . GLU A 1 89 ? -0.336 -21.062 -16.406 1 98.75 89 GLU A C 1
ATOM 660 O O . GLU A 1 89 ? -0.843 -20.484 -15.445 1 98.75 89 GLU A O 1
ATOM 665 N N . SER A 1 90 ? 0.234 -20.406 -17.375 1 97.94 90 SER A N 1
ATOM 666 C CA . SER A 1 90 ? 0.218 -18.953 -17.5 1 97.94 90 SER A CA 1
ATOM 667 C C . SER A 1 90 ? -0.052 -18.531 -18.938 1 97.94 90 SER A C 1
ATOM 669 O O . SER A 1 90 ? 0.582 -17.609 -19.453 1 97.94 90 SER A O 1
ATOM 671 N N . VAL A 1 91 ? -0.917 -19.25 -19.656 1 97.69 91 VAL A N 1
ATOM 672 C CA . VAL A 1 91 ? -1.332 -18.891 -21.016 1 97.69 91 VAL A CA 1
ATOM 673 C C . VAL A 1 91 ? -2.246 -17.672 -20.969 1 97.69 91 VAL A C 1
ATOM 675 O O . VAL A 1 91 ? -2.537 -17.141 -19.891 1 97.69 91 VAL A O 1
ATOM 678 N N . PRO A 1 92 ? -2.678 -17.094 -22.078 1 95.06 92 PRO A N 1
ATOM 679 C CA . PRO A 1 92 ? -3.484 -15.875 -22.094 1 95.06 92 PRO A CA 1
ATOM 680 C C . PRO A 1 92 ? -4.723 -15.969 -21.203 1 95.06 92 PRO A C 1
ATOM 682 O O . PRO A 1 92 ? -5.277 -17.062 -21.031 1 95.06 92 PRO A O 1
ATOM 685 N N . GLU A 1 93 ? -5.133 -14.789 -20.766 1 94.56 93 GLU A N 1
ATOM 686 C CA . GLU A 1 93 ? -6.238 -14.68 -19.812 1 94.56 93 GLU A CA 1
ATOM 687 C C . GLU A 1 93 ? -7.582 -14.836 -20.516 1 94.56 93 GLU A C 1
ATOM 689 O O . GLU A 1 93 ? -8.383 -13.898 -20.562 1 94.56 93 GLU A O 1
ATOM 694 N N . ASP A 1 94 ? -7.77 -15.961 -21 1 96 94 ASP A N 1
ATOM 695 C CA . ASP A 1 94 ? -8.984 -16.359 -21.703 1 96 94 ASP A CA 1
ATOM 696 C C . ASP A 1 94 ? -9.469 -17.719 -21.25 1 96 94 ASP A C 1
ATOM 698 O O . ASP A 1 94 ? -8.727 -18.703 -21.312 1 96 94 ASP A O 1
ATOM 702 N N . LEU A 1 95 ? -10.688 -17.797 -20.828 1 97.5 95 LEU A N 1
ATOM 703 C CA . LEU A 1 95 ? -11.219 -19 -20.219 1 97.5 95 LEU A CA 1
ATOM 704 C C . LEU A 1 95 ? -11.156 -20.172 -21.188 1 97.5 95 LEU A C 1
ATOM 706 O O . LEU A 1 95 ? -10.75 -21.281 -20.828 1 97.5 95 LEU A O 1
ATOM 710 N N . SER A 1 96 ? -11.539 -19.938 -22.422 1 98.31 96 SER A N 1
ATOM 711 C CA . SER A 1 96 ? -11.562 -21.016 -23.406 1 98.31 96 SER A CA 1
ATOM 712 C C . SER A 1 96 ? -10.164 -21.562 -23.656 1 98.31 96 SER A C 1
ATOM 714 O O . SER A 1 96 ? -9.969 -22.781 -23.766 1 98.31 96 SER A O 1
ATOM 716 N N . ILE A 1 97 ? -9.188 -20.688 -23.734 1 98.19 97 ILE A N 1
ATOM 717 C CA . ILE A 1 97 ? -7.797 -21.094 -23.953 1 98.19 97 ILE A CA 1
ATOM 718 C C . ILE A 1 97 ? -7.305 -21.891 -22.75 1 98.19 97 ILE A C 1
ATOM 720 O O . ILE A 1 97 ? -6.664 -22.938 -22.922 1 98.19 97 ILE A O 1
ATOM 724 N N . LYS A 1 98 ? -7.625 -21.5 -21.594 1 98.44 98 LYS A N 1
ATOM 725 C CA . LYS A 1 98 ? -7.195 -22.188 -20.375 1 98.44 98 LYS A CA 1
ATOM 726 C C . LYS A 1 98 ? -7.859 -23.562 -20.266 1 98.44 98 LYS A C 1
ATOM 728 O O . LYS A 1 98 ? -7.199 -24.547 -19.922 1 98.44 98 LYS A O 1
ATOM 733 N N . GLN A 1 99 ? -9.125 -23.594 -20.594 1 98.69 99 GLN A N 1
ATOM 734 C CA . GLN A 1 99 ? -9.844 -24.859 -20.547 1 98.69 99 GLN A CA 1
ATOM 735 C C . GLN A 1 99 ? -9.273 -25.859 -21.547 1 98.69 99 GLN A C 1
ATOM 737 O O . GLN A 1 99 ? -9.078 -27.031 -21.234 1 98.69 99 GLN A O 1
ATOM 742 N N . ASP A 1 100 ? -9.023 -25.359 -22.734 1 98.44 100 ASP A N 1
ATOM 743 C CA . ASP A 1 100 ? -8.414 -26.219 -23.75 1 98.44 100 ASP A CA 1
ATOM 744 C C . ASP A 1 100 ? -7.051 -26.719 -23.281 1 98.44 100 ASP A C 1
ATOM 746 O O . ASP A 1 100 ? -6.723 -27.891 -23.484 1 98.44 100 ASP A O 1
ATOM 750 N N . THR A 1 101 ? -6.266 -25.859 -22.703 1 98.56 101 THR A N 1
ATOM 751 C CA . THR A 1 101 ? -4.953 -26.219 -22.172 1 98.56 101 THR A CA 1
ATOM 752 C C . THR A 1 101 ? -5.074 -27.312 -21.125 1 98.56 101 THR A C 1
ATOM 754 O O . THR A 1 101 ? -4.348 -28.312 -21.172 1 98.56 101 THR A O 1
ATOM 757 N N . TYR A 1 102 ? -5.996 -27.25 -20.219 1 98.44 102 TYR A N 1
ATOM 758 C CA . TYR A 1 102 ? -6.105 -28.203 -19.109 1 98.44 102 TYR A CA 1
ATOM 759 C C . TYR A 1 102 ? -6.66 -29.531 -19.594 1 98.44 102 TYR A C 1
ATOM 761 O O . TYR A 1 102 ? -6.324 -30.594 -19.047 1 98.44 102 TYR A O 1
ATOM 769 N N . ARG A 1 103 ? -7.512 -29.547 -20.703 1 98.44 103 ARG A N 1
ATOM 770 C CA . ARG A 1 103 ? -7.938 -30.797 -21.297 1 98.44 103 ARG A CA 1
ATOM 771 C C . ARG A 1 103 ? -6.738 -31.609 -21.797 1 98.44 103 ARG A C 1
ATOM 773 O O . ARG A 1 103 ? -6.637 -32.812 -21.547 1 98.44 103 ARG A O 1
ATOM 780 N N . GLU A 1 104 ? -5.895 -30.859 -22.422 1 98.44 104 GLU A N 1
ATOM 781 C CA . GLU A 1 104 ? -4.695 -31.516 -22.938 1 98.44 104 GLU A CA 1
ATOM 782 C C . GLU A 1 104 ? -3.783 -31.969 -21.797 1 98.44 104 GLU A C 1
ATOM 784 O O . GLU A 1 104 ? -3.27 -33.094 -21.812 1 98.44 104 GLU A O 1
ATOM 789 N N . VAL A 1 105 ? -3.566 -31.141 -20.828 1 98.75 105 VAL A N 1
ATOM 790 C CA . VAL A 1 105 ? -2.686 -31.422 -19.688 1 98.75 105 VAL A CA 1
ATOM 791 C C . VAL A 1 105 ? -3.199 -32.656 -18.922 1 98.75 105 VAL A C 1
ATOM 793 O O . VAL A 1 105 ? -2.422 -33.531 -18.562 1 98.75 105 VAL A O 1
ATOM 796 N N . ALA A 1 106 ? -4.473 -32.656 -18.688 1 98.12 106 ALA A N 1
ATOM 797 C CA . ALA A 1 106 ? -5.07 -33.719 -17.906 1 98.12 106 ALA A CA 1
ATOM 798 C C . ALA A 1 106 ? -4.883 -35.062 -18.594 1 98.12 106 ALA A C 1
ATOM 800 O O . ALA A 1 106 ? -4.805 -36.125 -17.938 1 98.12 106 ALA A O 1
ATOM 801 N N . GLU A 1 107 ? -4.816 -35.031 -19.906 1 97.81 107 GLU A N 1
ATOM 802 C CA . GLU A 1 107 ? -4.645 -36.25 -20.688 1 97.81 107 GLU A CA 1
ATOM 803 C C . GLU A 1 107 ? -3.229 -36.812 -20.547 1 97.81 107 GLU A C 1
ATOM 805 O O . GLU A 1 107 ? -3.02 -38 -20.641 1 97.81 107 GLU A O 1
ATOM 810 N N . HIS A 1 108 ? -2.26 -35.938 -20.312 1 98.62 108 HIS A N 1
ATOM 811 C CA . HIS A 1 108 ? -0.88 -36.375 -20.5 1 98.62 108 HIS A CA 1
ATOM 812 C C . HIS A 1 108 ? -0.089 -36.281 -19.203 1 98.62 108 HIS A C 1
ATOM 814 O O . HIS A 1 108 ? 0.956 -36.906 -19.047 1 98.62 108 HIS A O 1
ATOM 820 N N . ALA A 1 109 ? -0.482 -35.438 -18.281 1 98.56 109 ALA A N 1
ATOM 821 C CA . ALA A 1 109 ? 0.215 -35.312 -17 1 98.56 109 ALA A CA 1
ATOM 822 C C . ALA A 1 109 ? -0.099 -36.5 -16.094 1 98.56 109 ALA A C 1
ATOM 824 O O . ALA A 1 109 ? -1.159 -37.125 -16.203 1 98.56 109 ALA A O 1
ATOM 825 N N . PRO A 1 110 ? 0.846 -36.812 -15.219 1 98.38 110 PRO A N 1
ATOM 826 C CA . PRO A 1 110 ? 0.53 -37.844 -14.227 1 98.38 110 PRO A CA 1
ATOM 827 C C . PRO A 1 110 ? -0.733 -37.531 -13.43 1 98.38 110 PRO A C 1
ATOM 829 O O . PRO A 1 110 ? -1.021 -36.344 -13.164 1 98.38 110 PRO A O 1
ATOM 832 N N . ASP A 1 111 ? -1.443 -38.562 -12.969 1 97.19 111 ASP A N 1
ATOM 833 C CA . ASP A 1 111 ? -2.674 -38.375 -12.203 1 97.19 111 ASP A CA 1
ATOM 834 C C . ASP A 1 111 ? -2.402 -37.688 -10.875 1 97.19 111 ASP A C 1
ATOM 836 O O . ASP A 1 111 ? -3.305 -37.094 -10.289 1 97.19 111 ASP A O 1
ATOM 840 N N . THR A 1 112 ? -1.172 -37.719 -10.469 1 97.12 112 THR A N 1
ATOM 841 C CA . THR A 1 112 ? -0.811 -37.125 -9.18 1 97.12 112 THR A CA 1
ATOM 842 C C . THR A 1 112 ? -0.381 -35.688 -9.336 1 97.12 112 THR A C 1
ATOM 844 O O . THR A 1 112 ? -0.204 -34.969 -8.344 1 97.12 112 THR A O 1
ATOM 847 N N . ALA A 1 113 ? -0.241 -35.188 -10.547 1 98.69 113 ALA A N 1
ATOM 848 C CA . ALA A 1 113 ? 0.253 -33.812 -10.758 1 98.69 113 ALA A CA 1
ATOM 849 C C . ALA A 1 113 ? -0.761 -32.781 -10.281 1 98.69 113 ALA A C 1
ATOM 851 O O . ALA A 1 113 ? -1.965 -32.938 -10.492 1 98.69 113 ALA A O 1
ATOM 852 N N . VAL A 1 114 ? -0.289 -31.781 -9.555 1 98.81 114 VAL A N 1
ATOM 853 C CA . VAL A 1 114 ? -1.109 -30.609 -9.242 1 98.81 114 VAL A CA 1
ATOM 854 C C . VAL A 1 114 ? -1.236 -29.719 -10.484 1 98.81 114 VAL A C 1
ATOM 856 O O . VAL A 1 114 ? -0.247 -29.469 -11.172 1 98.81 114 VAL A O 1
ATOM 859 N N . LEU A 1 115 ? -2.443 -29.328 -10.773 1 98.88 115 LEU A N 1
ATOM 860 C CA . LEU A 1 115 ? -2.73 -28.469 -11.914 1 98.88 115 LEU A CA 1
ATOM 861 C C . LEU A 1 115 ? -3.051 -27.047 -11.453 1 98.88 115 LEU A C 1
ATOM 863 O O . LEU A 1 115 ? -4.18 -26.766 -11.055 1 98.88 115 LEU A O 1
ATOM 867 N N . ALA A 1 116 ? -2.059 -26.141 -11.547 1 98.81 116 ALA A N 1
ATOM 868 C CA . ALA A 1 116 ? -2.17 -24.797 -10.977 1 98.81 116 ALA A CA 1
ATOM 869 C C . ALA A 1 116 ? -2.287 -23.75 -12.07 1 98.81 116 ALA A C 1
ATOM 871 O O . ALA A 1 116 ? -1.519 -23.75 -13.039 1 98.81 116 ALA A O 1
ATOM 872 N N . SER A 1 117 ? -3.242 -22.875 -11.953 1 98.75 117 SER A N 1
ATOM 873 C CA . SER A 1 117 ? -3.398 -21.75 -12.867 1 98.75 117 SER A CA 1
ATOM 874 C C . SER A 1 117 ? -2.912 -20.453 -12.242 1 98.75 117 SER A C 1
ATOM 876 O O . SER A 1 117 ? -3.246 -20.156 -11.094 1 98.75 117 SER A O 1
ATOM 878 N N . ASN A 1 118 ? -2.189 -19.688 -13.039 1 98.12 118 ASN A N 1
ATOM 879 C CA . ASN A 1 118 ? -1.742 -18.359 -12.602 1 98.12 118 ASN A CA 1
ATOM 880 C C . ASN A 1 118 ? -2.715 -17.266 -13.031 1 98.12 118 ASN A C 1
ATOM 882 O O . ASN A 1 118 ? -2.334 -16.094 -13.141 1 98.12 118 ASN A O 1
ATOM 886 N N . THR A 1 119 ? -3.979 -17.656 -13.273 1 96.81 119 THR A N 1
ATOM 887 C CA . THR A 1 119 ? -4.98 -16.641 -13.617 1 96.81 119 THR A CA 1
ATOM 888 C C . THR A 1 119 ? -5.039 -15.555 -12.555 1 96.81 119 THR A C 1
ATOM 890 O O . THR A 1 119 ? -4.871 -15.836 -11.367 1 96.81 119 THR A O 1
ATOM 893 N N . SER A 1 120 ? -5.297 -14.32 -13.055 1 92.94 120 SER A N 1
ATOM 894 C CA . SER A 1 120 ? -5.363 -13.188 -12.133 1 92.94 120 SER A CA 1
ATOM 895 C C . SER A 1 120 ? -6.801 -12.891 -11.727 1 92.94 120 SER A C 1
ATOM 897 O O . SER A 1 120 ? -7.055 -11.969 -10.945 1 92.94 120 SER A O 1
ATOM 899 N N . GLY A 1 121 ? -7.715 -13.734 -12.289 1 92.56 121 GLY A N 1
ATOM 900 C CA . GLY A 1 121 ? -9.047 -13.352 -11.852 1 92.56 121 GLY A CA 1
ATOM 901 C C . GLY A 1 121 ? -10.133 -14.281 -12.375 1 92.56 121 GLY A C 1
ATOM 902 O O . GLY A 1 121 ? -11.281 -14.203 -11.938 1 92.56 121 GLY A O 1
ATOM 903 N N . ILE A 1 122 ? -9.805 -15.133 -13.328 1 94.88 122 ILE A N 1
ATOM 904 C CA . ILE A 1 122 ? -10.781 -16.125 -13.789 1 94.88 122 ILE A CA 1
ATOM 905 C C . ILE A 1 122 ? -11.039 -17.141 -12.68 1 94.88 122 ILE A C 1
ATOM 907 O O . ILE A 1 122 ? -10.102 -17.719 -12.125 1 94.88 122 ILE A O 1
ATOM 911 N N . PRO A 1 123 ? -12.281 -17.328 -12.336 1 96.69 123 PRO A N 1
ATOM 912 C CA . PRO A 1 123 ? -12.57 -18.297 -11.266 1 96.69 123 PRO A CA 1
ATOM 913 C C . PRO A 1 123 ? -12 -19.672 -11.547 1 96.69 123 PRO A C 1
ATOM 915 O O . PRO A 1 123 ? -12.148 -20.203 -12.656 1 96.69 123 PRO A O 1
ATOM 918 N N . ILE A 1 124 ? -11.391 -20.25 -10.578 1 98.44 124 ILE A N 1
ATOM 919 C CA . ILE A 1 124 ? -10.734 -21.547 -10.695 1 98.44 124 ILE A CA 1
ATOM 920 C C . ILE A 1 124 ? -11.781 -22.625 -11 1 98.44 124 ILE A C 1
ATOM 922 O O . ILE A 1 124 ? -11.516 -23.562 -11.766 1 98.44 124 ILE A O 1
ATOM 926 N N . THR A 1 125 ? -12.93 -22.484 -10.414 1 98.31 125 THR A N 1
ATOM 927 C CA . THR A 1 125 ? -14.039 -23.406 -10.633 1 98.31 125 THR A CA 1
ATOM 928 C C . THR A 1 125 ? -14.398 -23.484 -12.109 1 98.31 125 THR A C 1
ATOM 930 O O . THR A 1 125 ? -14.648 -24.562 -12.641 1 98.31 125 THR A O 1
ATOM 933 N N . ASP A 1 126 ? -14.414 -22.312 -12.766 1 97.94 126 ASP A N 1
ATOM 934 C CA . ASP A 1 126 ? -14.742 -22.266 -14.188 1 97.94 126 ASP A CA 1
ATOM 935 C C . ASP A 1 126 ? -13.664 -22.953 -15.023 1 97.94 126 ASP A C 1
ATOM 937 O O . ASP A 1 126 ? -13.977 -23.656 -15.992 1 97.94 126 ASP A O 1
ATOM 941 N N . ILE A 1 127 ? -12.445 -22.781 -14.664 1 98.44 127 ILE A N 1
ATOM 942 C CA . ILE A 1 127 ? -11.336 -23.422 -15.359 1 98.44 127 ILE A CA 1
ATOM 943 C C . ILE A 1 127 ? -11.43 -24.938 -15.188 1 98.44 127 ILE A C 1
ATOM 945 O O . ILE A 1 127 ? -11.297 -25.688 -16.156 1 98.44 127 ILE A O 1
ATOM 949 N N . ALA A 1 128 ? -11.75 -25.375 -14.023 1 98.5 128 ALA A N 1
ATOM 950 C CA . ALA A 1 128 ? -11.781 -26.797 -13.68 1 98.5 128 ALA A CA 1
ATOM 951 C C . ALA A 1 128 ? -12.953 -27.5 -14.359 1 98.5 128 ALA A C 1
ATOM 953 O O . ALA A 1 128 ? -12.938 -28.719 -14.531 1 98.5 128 ALA A O 1
ATOM 954 N N . ASP A 1 129 ? -13.922 -26.734 -14.758 1 98.12 129 ASP A N 1
ATOM 955 C CA . ASP A 1 129 ? -15.117 -27.297 -15.383 1 98.12 129 ASP A CA 1
ATOM 956 C C . ASP A 1 129 ? -14.766 -28.031 -16.672 1 98.12 129 ASP A C 1
ATOM 958 O O . ASP A 1 129 ? -15.531 -28.875 -17.156 1 98.12 129 ASP A O 1
ATOM 962 N N . ALA A 1 130 ? -13.664 -27.719 -17.234 1 97.75 130 ALA A N 1
ATOM 963 C CA . ALA A 1 130 ? -13.219 -28.344 -18.484 1 97.75 130 ALA A CA 1
ATOM 964 C C . ALA A 1 130 ? -12.82 -29.797 -18.266 1 97.75 130 ALA A C 1
ATOM 966 O O . ALA A 1 130 ? -12.836 -30.609 -19.203 1 97.75 130 ALA A O 1
ATOM 967 N N . ILE A 1 131 ? -12.391 -30.109 -17.094 1 98.38 131 ILE A N 1
ATOM 968 C CA . ILE A 1 131 ? -11.914 -31.438 -16.766 1 98.38 131 ILE A CA 1
ATOM 969 C C . ILE A 1 131 ? -12.531 -31.906 -15.453 1 98.38 131 ILE A C 1
ATOM 971 O O . ILE A 1 131 ? -11.82 -32.156 -14.477 1 98.38 131 ILE A O 1
ATOM 975 N N . PRO A 1 132 ? -13.773 -32.188 -15.414 1 97.81 132 PRO A N 1
ATOM 976 C CA . PRO A 1 132 ? -14.5 -32.469 -14.18 1 97.81 132 PRO A CA 1
ATOM 977 C C . PRO A 1 132 ? -13.922 -33.656 -13.406 1 97.81 132 PRO A C 1
ATOM 979 O O . PRO A 1 132 ? -13.906 -33.656 -12.172 1 97.81 132 PRO A O 1
ATOM 982 N N . GLU A 1 133 ? -13.414 -34.625 -14.062 1 97.81 133 GLU A N 1
ATOM 983 C CA . GLU A 1 133 ? -12.867 -35.812 -13.398 1 97.81 133 GLU A CA 1
ATOM 984 C C . GLU A 1 133 ? -11.555 -35.5 -12.695 1 97.81 133 GLU A C 1
ATOM 986 O O . GLU A 1 133 ? -11.094 -36.25 -11.852 1 97.81 133 GLU A O 1
ATOM 991 N N . HIS A 1 134 ? -10.961 -34.406 -13.062 1 98.19 134 HIS A N 1
ATOM 992 C CA . HIS A 1 134 ? -9.672 -34 -12.508 1 98.19 134 HIS A CA 1
ATOM 993 C C . HIS A 1 134 ? -9.797 -32.719 -11.711 1 98.19 134 HIS A C 1
ATOM 995 O O . HIS A 1 134 ? -8.789 -32.125 -11.297 1 98.19 134 HIS A O 1
ATOM 1001 N N . ALA A 1 135 ? -11.016 -32.25 -11.461 1 98.38 135 ALA A N 1
ATOM 1002 C CA . ALA A 1 135 ? -11.266 -30.922 -10.875 1 98.38 135 ALA A CA 1
ATOM 1003 C C . ALA A 1 135 ? -10.664 -30.812 -9.484 1 98.38 135 ALA A C 1
ATOM 1005 O O . ALA A 1 135 ? -10.234 -29.734 -9.07 1 98.38 135 ALA A O 1
ATOM 1006 N N . GLY A 1 136 ? -10.531 -31.828 -8.781 1 98.5 136 GLY A N 1
ATOM 1007 C CA . GLY A 1 136 ? -9.992 -31.844 -7.426 1 98.5 136 GLY A CA 1
ATOM 1008 C C . GLY A 1 136 ? -8.523 -31.469 -7.363 1 98.5 136 GLY A C 1
ATOM 1009 O O . GLY A 1 136 ? -8.023 -31.062 -6.309 1 98.5 136 GLY A O 1
ATOM 1010 N N . ARG A 1 137 ? -7.797 -31.625 -8.453 1 98.31 137 ARG A N 1
ATOM 1011 C CA . ARG A 1 137 ? -6.371 -31.328 -8.453 1 98.31 137 ARG A CA 1
ATOM 1012 C C . ARG A 1 137 ? -6.09 -29.969 -9.102 1 98.31 137 ARG A C 1
ATOM 1014 O O . ARG A 1 137 ? -4.934 -29.594 -9.305 1 98.31 137 ARG A O 1
ATOM 1021 N N . VAL A 1 138 ? -7.188 -29.203 -9.523 1 98.81 138 VAL A N 1
ATOM 1022 C CA . VAL A 1 138 ? -7.051 -27.859 -10.086 1 98.81 138 VAL A CA 1
ATOM 1023 C C . VAL A 1 138 ? -7.051 -26.828 -8.961 1 98.81 138 VAL A C 1
ATOM 1025 O O . VAL A 1 138 ? -7.895 -26.875 -8.062 1 98.81 138 VAL A O 1
ATOM 1028 N N . VAL A 1 139 ? -6.09 -25.891 -9 1 98.81 139 VAL A N 1
ATOM 1029 C CA . VAL A 1 139 ? -5.957 -24.859 -7.969 1 98.81 139 VAL A CA 1
ATOM 1030 C C . VAL A 1 139 ? -5.461 -23.562 -8.602 1 98.81 139 VAL A C 1
ATOM 1032 O O . VAL A 1 139 ? -4.816 -23.578 -9.656 1 98.81 139 VAL A O 1
ATOM 1035 N N . GLY A 1 140 ? -5.938 -22.469 -8.039 1 98.62 140 GLY A N 1
ATOM 1036 C CA . GLY A 1 140 ? -5.32 -21.203 -8.414 1 98.62 140 GLY A CA 1
ATOM 1037 C C . GLY A 1 140 ? -4.008 -20.953 -7.699 1 98.62 140 GLY A C 1
ATOM 1038 O O . GLY A 1 140 ? -3.877 -21.234 -6.508 1 98.62 140 GLY A O 1
ATOM 1039 N N . CYS A 1 141 ? -3.076 -20.484 -8.398 1 98.19 141 CYS A N 1
ATOM 1040 C CA . CYS A 1 141 ? -1.787 -20.016 -7.902 1 98.19 141 CYS A CA 1
ATOM 1041 C C . CYS A 1 141 ? -1.417 -18.672 -8.539 1 98.19 141 CYS A C 1
ATOM 1043 O O . CYS A 1 141 ? -0.604 -18.625 -9.461 1 98.19 141 CYS A O 1
ATOM 1045 N N . HIS A 1 142 ? -1.938 -17.625 -7.938 1 97.62 142 HIS A N 1
ATOM 1046 C CA . HIS A 1 142 ? -1.8 -16.297 -8.523 1 97.62 142 HIS A CA 1
ATOM 1047 C C . HIS A 1 142 ? -0.579 -15.578 -7.965 1 97.62 142 HIS A C 1
ATOM 1049 O O . HIS A 1 142 ? -0.581 -15.141 -6.812 1 97.62 142 HIS A O 1
ATOM 1055 N N . TRP A 1 143 ? 0.391 -15.453 -8.82 1 95.94 143 TRP A N 1
ATOM 1056 C CA . TRP A 1 143 ? 1.64 -14.789 -8.469 1 95.94 143 TRP A CA 1
ATOM 1057 C C . TRP A 1 143 ? 1.614 -13.32 -8.891 1 95.94 143 TRP A C 1
ATOM 1059 O O . TRP A 1 143 ? 1.005 -12.977 -9.906 1 95.94 143 TRP A O 1
ATOM 1069 N N . TRP A 1 144 ? 2.266 -12.523 -8.086 1 88.56 144 TRP A N 1
ATOM 1070 C CA . TRP A 1 144 ? 2.43 -11.117 -8.461 1 88.56 144 TRP A CA 1
ATOM 1071 C C . TRP A 1 144 ? 3.613 -10.945 -9.406 1 88.56 144 TRP A C 1
ATOM 1073 O O . TRP A 1 144 ? 4.645 -11.602 -9.242 1 88.56 144 TRP A O 1
ATOM 1083 N N . TYR A 1 145 ? 3.463 -10.148 -10.367 1 88.44 145 TYR A N 1
ATOM 1084 C CA . TYR A 1 145 ? 4.527 -9.875 -11.32 1 88.44 145 TYR A CA 1
ATOM 1085 C C . TYR A 1 145 ? 5.516 -8.859 -10.758 1 88.44 145 TYR A C 1
ATOM 1087 O O . TYR A 1 145 ? 5.117 -7.789 -10.289 1 88.44 145 TYR A O 1
ATOM 1095 N N . PRO A 1 146 ? 6.711 -9.203 -10.82 1 91.31 146 PRO A N 1
ATOM 1096 C CA . PRO A 1 146 ? 7.367 -10.414 -11.32 1 91.31 146 PRO A CA 1
ATOM 1097 C C . PRO A 1 146 ? 7.445 -11.523 -10.273 1 91.31 146 PRO A C 1
ATOM 1099 O O . PRO A 1 146 ? 7.742 -11.25 -9.109 1 91.31 146 PRO A O 1
ATOM 1102 N N . PRO A 1 147 ? 7.266 -12.711 -10.703 1 93.81 147 PRO A N 1
ATOM 1103 C CA . PRO A 1 147 ? 7.102 -13.789 -9.727 1 93.81 147 PRO A CA 1
ATOM 1104 C C . PRO A 1 147 ? 8.391 -14.109 -8.977 1 93.81 147 PRO A C 1
ATOM 1106 O O . PRO A 1 147 ? 8.359 -14.773 -7.938 1 93.81 147 PRO A O 1
ATOM 1109 N N . TYR A 1 148 ? 9.531 -13.664 -9.469 1 93.75 148 TYR A N 1
ATOM 1110 C CA . TYR A 1 148 ? 10.797 -13.984 -8.82 1 93.75 148 TYR A CA 1
ATOM 1111 C C . TYR A 1 148 ? 11.148 -12.961 -7.75 1 93.75 148 TYR A C 1
ATOM 1113 O O . TYR A 1 148 ? 12.172 -13.086 -7.07 1 93.75 148 TYR A O 1
ATOM 1121 N N . LEU A 1 149 ? 10.25 -11.953 -7.469 1 93.19 149 LEU A N 1
ATOM 1122 C CA . LEU A 1 149 ? 10.602 -10.891 -6.539 1 93.19 149 LEU A CA 1
ATOM 1123 C C . LEU A 1 149 ? 9.727 -10.945 -5.289 1 93.19 149 LEU A C 1
ATOM 1125 O O . LEU A 1 149 ? 10.242 -10.906 -4.168 1 93.19 149 LEU A O 1
ATOM 1129 N N . LEU A 1 150 ? 8.445 -11.055 -5.422 1 93.25 150 LEU A N 1
ATOM 1130 C CA . LEU A 1 150 ? 7.531 -10.898 -4.293 1 93.25 150 LEU A CA 1
ATOM 1131 C C . LEU A 1 150 ? 7.367 -12.219 -3.549 1 93.25 150 LEU A C 1
ATOM 1133 O O . LEU A 1 150 ? 7.309 -13.289 -4.168 1 93.25 150 LEU A O 1
ATOM 1137 N N . PRO A 1 151 ? 7.184 -12.195 -2.279 1 94 151 PRO A N 1
ATOM 1138 C CA . PRO A 1 151 ? 7.281 -13.406 -1.46 1 94 151 PRO A CA 1
ATOM 1139 C C . PRO A 1 151 ? 5.949 -14.141 -1.338 1 94 151 PRO A C 1
ATOM 1141 O O . PRO A 1 151 ? 5.914 -15.297 -0.905 1 94 151 PRO A O 1
ATOM 1144 N N . SER A 1 152 ? 4.871 -13.508 -1.602 1 94.81 152 SER A N 1
ATOM 1145 C CA . SER A 1 152 ? 3.58 -14.133 -1.334 1 94.81 152 SER A CA 1
ATOM 1146 C C . SER A 1 152 ? 2.887 -14.547 -2.629 1 94.81 152 SER A C 1
ATOM 1148 O O . SER A 1 152 ? 3.096 -13.93 -3.676 1 94.81 152 SER A O 1
ATOM 1150 N N . VAL A 1 153 ? 2.119 -15.594 -2.562 1 97.75 153 VAL A N 1
ATOM 1151 C CA . VAL A 1 153 ? 1.365 -16.156 -3.678 1 97.75 153 VAL A CA 1
ATOM 1152 C C . VAL A 1 153 ? -0.047 -16.516 -3.219 1 97.75 153 VAL A C 1
ATOM 1154 O O . VAL A 1 153 ? -0.225 -17.156 -2.18 1 97.75 153 VAL A O 1
ATOM 1157 N N . GLU A 1 154 ? -1.048 -16.109 -3.93 1 98.31 154 GLU A N 1
ATOM 1158 C CA . GLU A 1 154 ? -2.41 -16.516 -3.59 1 98.31 154 GLU A CA 1
ATOM 1159 C C . GLU A 1 154 ? -2.672 -17.969 -3.982 1 98.31 154 GLU A C 1
ATOM 1161 O O . GLU A 1 154 ? -2.398 -18.359 -5.117 1 98.31 154 GLU A O 1
ATOM 1166 N N . VAL A 1 155 ? -3.049 -18.734 -3.096 1 98.75 155 VAL A N 1
ATOM 1167 C CA . VAL A 1 155 ? -3.535 -20.094 -3.344 1 98.75 155 VAL A CA 1
ATOM 1168 C C . VAL A 1 155 ? -5.062 -20.109 -3.293 1 98.75 155 VAL A C 1
ATOM 1170 O O . VAL A 1 155 ? -5.652 -19.984 -2.219 1 98.75 155 VAL A O 1
ATOM 1173 N N . VAL A 1 156 ? -5.719 -20.328 -4.414 1 98.69 156 VAL A N 1
ATOM 1174 C CA . VAL A 1 156 ? -7.156 -20.125 -4.559 1 98.69 156 VAL A CA 1
ATOM 1175 C C . VAL A 1 156 ? -7.852 -21.484 -4.715 1 98.69 156 VAL A C 1
ATOM 1177 O O . VAL A 1 156 ? -7.594 -22.203 -5.676 1 98.69 156 VAL A O 1
ATOM 1180 N N . ARG A 1 157 ? -8.727 -21.75 -3.85 1 98.12 157 ARG A N 1
ATOM 1181 C CA . ARG A 1 157 ? -9.492 -22.984 -3.92 1 98.12 157 ARG A CA 1
ATOM 1182 C C . ARG A 1 157 ? -10.672 -22.844 -4.875 1 98.12 157 ARG A C 1
ATOM 1184 O O . ARG A 1 157 ? -11.477 -21.906 -4.75 1 98.12 157 ARG A O 1
ATOM 1191 N N . GLY A 1 158 ? -10.711 -23.719 -5.836 1 97.81 158 GLY A N 1
ATOM 1192 C CA . GLY A 1 158 ? -11.969 -23.922 -6.531 1 97.81 158 GLY A CA 1
ATOM 1193 C C . GLY A 1 158 ? -12.953 -24.766 -5.754 1 97.81 158 GLY A C 1
ATOM 1194 O O . GLY A 1 158 ? -12.625 -25.281 -4.684 1 97.81 158 GLY A O 1
ATOM 1195 N N . GLU A 1 159 ? -14.094 -24.891 -6.281 1 97.5 159 GLU A N 1
ATOM 1196 C CA . GLU A 1 159 ? -15.164 -25.625 -5.598 1 97.5 159 GLU A CA 1
ATOM 1197 C C . GLU A 1 159 ? -14.75 -27.062 -5.289 1 97.5 159 GLU A C 1
ATOM 1199 O O . GLU A 1 159 ? -15.102 -27.594 -4.238 1 97.5 159 GLU A O 1
ATOM 1204 N N . GLU A 1 160 ? -13.977 -27.672 -6.148 1 98.12 160 GLU A N 1
ATOM 1205 C CA . GLU A 1 160 ? -13.672 -29.094 -6.012 1 98.12 160 GLU A CA 1
ATOM 1206 C C . GLU A 1 160 ? -12.227 -29.297 -5.582 1 98.12 160 GLU A C 1
ATOM 1208 O O . GLU A 1 160 ? -11.797 -30.438 -5.387 1 98.12 160 GLU A O 1
ATOM 1213 N N . THR A 1 161 ? -11.438 -28.234 -5.48 1 98.69 161 THR A N 1
ATOM 1214 C CA . THR A 1 161 ? -10.039 -28.375 -5.086 1 98.69 161 THR A CA 1
ATOM 1215 C C . THR A 1 161 ? -9.922 -29.109 -3.756 1 98.69 161 THR A C 1
ATOM 1217 O O . THR A 1 161 ? -10.547 -28.719 -2.77 1 98.69 161 THR A O 1
ATOM 1220 N N . THR A 1 162 ? -9.094 -30.141 -3.695 1 98.62 162 THR A N 1
ATOM 1221 C CA . THR A 1 162 ? -9 -30.938 -2.484 1 98.62 162 THR A CA 1
ATOM 1222 C C . THR A 1 162 ? -8 -30.328 -1.504 1 98.62 162 THR A C 1
ATOM 1224 O O . THR A 1 162 ? -7.137 -29.547 -1.899 1 98.62 162 THR A O 1
ATOM 1227 N N . ASP A 1 163 ? -8.148 -30.703 -0.247 1 98.44 163 ASP A N 1
ATOM 1228 C CA . ASP A 1 163 ? -7.18 -30.297 0.77 1 98.44 163 ASP A CA 1
ATOM 1229 C C . ASP A 1 163 ? -5.781 -30.797 0.428 1 98.44 163 ASP A C 1
ATOM 1231 O O . ASP A 1 163 ? -4.789 -30.109 0.679 1 98.44 163 ASP A O 1
ATOM 1235 N N . GLU A 1 164 ? -5.773 -31.953 -0.109 1 98.44 164 GLU A N 1
ATOM 1236 C CA . GLU A 1 164 ? -4.492 -32.531 -0.501 1 98.44 164 GLU A CA 1
ATOM 1237 C C . GLU A 1 164 ? -3.799 -31.672 -1.555 1 98.44 164 GLU A C 1
ATOM 1239 O O . GLU A 1 164 ? -2.59 -31.438 -1.477 1 98.44 164 GLU A O 1
ATOM 1244 N N . THR A 1 165 ? -4.559 -31.25 -2.541 1 98.62 165 THR A N 1
ATOM 1245 C CA . THR A 1 165 ? -4.012 -30.375 -3.578 1 98.62 165 THR A CA 1
ATOM 1246 C C . THR A 1 165 ? -3.441 -29.094 -2.965 1 98.62 165 THR A C 1
ATOM 1248 O O . THR A 1 165 ? -2.322 -28.688 -3.289 1 98.62 165 THR A O 1
ATOM 1251 N N . VAL A 1 166 ? -4.148 -28.484 -2.076 1 98.56 166 VAL A N 1
ATOM 1252 C CA . VAL A 1 166 ? -3.725 -27.25 -1.417 1 98.56 166 VAL A CA 1
ATOM 1253 C C . VAL A 1 166 ? -2.443 -27.5 -0.626 1 98.56 166 VAL A C 1
ATOM 1255 O O . VAL A 1 166 ? -1.497 -26.719 -0.699 1 98.56 166 VAL A O 1
ATOM 1258 N N . ASP A 1 167 ? -2.393 -28.594 0.074 1 98.25 167 ASP A N 1
ATOM 1259 C CA . ASP A 1 167 ? -1.211 -28.938 0.861 1 98.25 167 ASP A CA 1
ATOM 1260 C C . ASP A 1 167 ? 0.011 -29.125 -0.036 1 98.25 167 ASP A C 1
ATOM 1262 O O . ASP A 1 167 ? 1.111 -28.688 0.304 1 98.25 167 ASP A O 1
ATOM 1266 N N . ARG A 1 168 ? -0.218 -29.766 -1.096 1 98.12 168 ARG A N 1
ATOM 1267 C CA . ARG A 1 168 ? 0.885 -30 -2.025 1 98.12 168 ARG A CA 1
ATOM 1268 C C . ARG A 1 168 ? 1.382 -28.672 -2.613 1 98.12 168 ARG A C 1
ATOM 1270 O O . ARG A 1 168 ? 2.59 -28.469 -2.756 1 98.12 168 ARG A O 1
ATOM 1277 N N . VAL A 1 169 ? 0.475 -27.797 -2.99 1 98.06 169 VAL A N 1
ATOM 1278 C CA . VAL A 1 169 ? 0.869 -26.5 -3.525 1 98.06 169 VAL A CA 1
ATOM 1279 C C . VAL A 1 169 ? 1.691 -25.734 -2.488 1 98.06 169 VAL A C 1
ATOM 1281 O O . VAL A 1 169 ? 2.697 -25.109 -2.822 1 98.06 169 VAL A O 1
ATOM 1284 N N . LYS A 1 170 ? 1.263 -25.781 -1.249 1 97.75 170 LYS A N 1
ATOM 1285 C CA . LYS A 1 170 ? 2.027 -25.141 -0.178 1 97.75 170 LYS A CA 1
ATOM 1286 C C . LYS A 1 170 ? 3.449 -25.703 -0.118 1 97.75 170 LYS A C 1
ATOM 1288 O O . LYS A 1 170 ? 4.398 -24.953 0.117 1 97.75 170 LYS A O 1
ATOM 1293 N N . GLY A 1 171 ? 3.537 -27 -0.286 1 97.69 171 GLY A N 1
ATOM 1294 C CA . GLY A 1 171 ? 4.848 -27.625 -0.323 1 97.69 171 GLY A CA 1
ATOM 1295 C C . GLY A 1 171 ? 5.723 -27.125 -1.456 1 97.69 171 GLY A C 1
ATOM 1296 O O . GLY A 1 171 ? 6.914 -26.875 -1.267 1 97.69 171 GLY A O 1
ATOM 1297 N N . PHE A 1 172 ? 5.141 -26.969 -2.656 1 98 172 PHE A N 1
ATOM 1298 C CA . PHE A 1 172 ? 5.875 -26.438 -3.799 1 98 172 PHE A CA 1
ATOM 1299 C C . PHE A 1 172 ? 6.336 -25.016 -3.529 1 98 172 PHE A C 1
ATOM 1301 O O . PHE A 1 172 ? 7.457 -24.641 -3.875 1 98 172 PHE A O 1
ATOM 1308 N N . LEU A 1 173 ? 5.465 -24.188 -2.947 1 97.81 173 LEU A N 1
ATOM 1309 C CA . LEU A 1 173 ? 5.789 -22.797 -2.637 1 97.81 173 LEU A CA 1
ATOM 1310 C C . LEU A 1 173 ? 6.906 -22.719 -1.6 1 97.81 173 LEU A C 1
ATOM 1312 O O . LEU A 1 173 ? 7.812 -21.906 -1.72 1 97.81 173 LEU A O 1
ATOM 1316 N N . ASP A 1 174 ? 6.824 -23.594 -0.621 1 96.94 174 ASP A N 1
ATOM 1317 C CA . ASP A 1 174 ? 7.871 -23.641 0.395 1 96.94 174 ASP A CA 1
ATOM 1318 C C . ASP A 1 174 ? 9.227 -23.969 -0.231 1 96.94 174 ASP A C 1
ATOM 1320 O O . ASP A 1 174 ? 10.25 -23.391 0.164 1 96.94 174 ASP A O 1
ATOM 1324 N N . ALA A 1 175 ? 9.227 -24.844 -1.2 1 96.81 175 ALA A N 1
ATOM 1325 C CA . ALA A 1 175 ? 10.453 -25.281 -1.858 1 96.81 175 ALA A CA 1
ATOM 1326 C C . ALA A 1 175 ? 11.148 -24.125 -2.566 1 96.81 175 ALA A C 1
ATOM 1328 O O . ALA A 1 175 ? 12.344 -24.188 -2.861 1 96.81 175 ALA A O 1
ATOM 1329 N N . VAL A 1 176 ? 10.438 -23.094 -2.861 1 96.69 176 VAL A N 1
ATOM 1330 C CA . VAL A 1 176 ? 11.031 -21.953 -3.557 1 96.69 176 VAL A CA 1
ATOM 1331 C C . VAL A 1 176 ? 10.922 -20.703 -2.691 1 96.69 176 VAL A C 1
ATOM 1333 O O . VAL A 1 176 ? 10.914 -19.578 -3.209 1 96.69 176 VAL A O 1
ATOM 1336 N N . ASP A 1 177 ? 10.695 -20.797 -1.438 1 94.56 177 ASP A N 1
ATOM 1337 C CA . ASP A 1 177 ? 10.719 -19.75 -0.422 1 94.56 177 ASP A CA 1
ATOM 1338 C C . ASP A 1 177 ? 9.602 -18.719 -0.655 1 94.56 177 ASP A C 1
ATOM 1340 O O . ASP A 1 177 ? 9.844 -17.516 -0.601 1 94.56 177 ASP A O 1
ATOM 1344 N N . ARG A 1 178 ? 8.422 -19.25 -1.03 1 96.5 178 ARG A N 1
ATOM 1345 C CA . ARG A 1 178 ? 7.242 -18.391 -1.174 1 96.5 178 ARG A CA 1
ATOM 1346 C C . ARG A 1 178 ? 6.203 -18.719 -0.103 1 96.5 178 ARG A C 1
ATOM 1348 O O . ARG A 1 178 ? 6.148 -19.844 0.396 1 96.5 178 ARG A O 1
ATOM 1355 N N . LYS A 1 179 ? 5.492 -17.703 0.259 1 95.81 179 LYS A N 1
ATOM 1356 C CA . LYS A 1 179 ? 4.5 -17.828 1.325 1 95.81 179 LYS A CA 1
ATOM 1357 C C . LYS A 1 179 ? 3.082 -17.781 0.767 1 95.81 179 LYS A C 1
ATOM 1359 O O . LYS A 1 179 ? 2.721 -16.828 0.066 1 95.81 179 LYS A O 1
ATOM 1364 N N . PRO A 1 180 ? 2.293 -18.719 1.094 1 98 180 PRO A N 1
ATOM 1365 C CA . PRO A 1 180 ? 0.933 -18.75 0.55 1 98 180 PRO A CA 1
ATOM 1366 C C . PRO A 1 180 ? 0.009 -17.734 1.229 1 98 180 PRO A C 1
ATOM 1368 O O . PRO A 1 180 ? 0.124 -17.5 2.436 1 98 180 PRO A O 1
ATOM 1371 N N . VAL A 1 181 ? -0.84 -17.094 0.537 1 98.25 181 VAL A N 1
ATOM 1372 C CA . VAL A 1 181 ? -2.049 -16.391 0.955 1 98.25 181 VAL A CA 1
ATOM 1373 C C . VAL A 1 181 ? -3.279 -17.219 0.587 1 98.25 181 VAL A C 1
ATOM 1375 O O . VAL A 1 181 ? -3.592 -17.375 -0.595 1 98.25 181 VAL A O 1
ATOM 1378 N N . MET A 1 182 ? -3.977 -17.641 1.548 1 98.62 182 MET A N 1
ATOM 1379 C CA . MET A 1 182 ? -5.062 -18.578 1.289 1 98.62 182 MET A CA 1
ATOM 1380 C C . MET A 1 182 ? -6.332 -17.844 0.879 1 98.62 182 MET A C 1
ATOM 1382 O O . MET A 1 182 ? -6.789 -16.938 1.582 1 98.62 182 MET A O 1
ATOM 1386 N N . VAL A 1 183 ? -6.891 -18.188 -0.234 1 98.5 183 VAL A N 1
ATOM 1387 C CA . VAL A 1 183 ? -8.195 -17.75 -0.726 1 98.5 183 VAL A CA 1
ATOM 1388 C C . VAL A 1 183 ? -9.172 -18.922 -0.726 1 98.5 183 VAL A C 1
ATOM 1390 O O . VAL A 1 183 ? -9.156 -19.75 -1.634 1 98.5 183 VAL A O 1
ATOM 1393 N N . GLU A 1 184 ? -10.031 -18.906 0.195 1 97.75 184 GLU A N 1
ATOM 1394 C CA . GLU A 1 184 ? -10.812 -20.094 0.503 1 97.75 184 GLU A CA 1
ATOM 1395 C C . GLU A 1 184 ? -12.062 -20.172 -0.37 1 97.75 184 GLU A C 1
ATOM 1397 O O . GLU A 1 184 ? -12.688 -21.234 -0.464 1 97.75 184 GLU A O 1
ATOM 1402 N N . ARG A 1 185 ? -12.422 -19.062 -0.896 1 95.56 185 ARG A N 1
ATOM 1403 C CA . ARG A 1 185 ? -13.539 -19.016 -1.83 1 95.56 185 ARG A CA 1
ATOM 1404 C C . ARG A 1 185 ? -13.109 -18.406 -3.164 1 95.56 185 ARG A C 1
ATOM 1406 O O . ARG A 1 185 ? -12.422 -17.391 -3.199 1 95.56 185 ARG A O 1
ATOM 1413 N N . ASP A 1 186 ? -13.586 -19.109 -4.176 1 94.62 186 ASP A N 1
ATOM 1414 C CA . ASP A 1 186 ? -13.258 -18.734 -5.551 1 94.62 186 ASP A CA 1
ATOM 1415 C C . ASP A 1 186 ? -14.094 -17.531 -6 1 94.62 186 ASP A C 1
ATOM 1417 O O . ASP A 1 186 ? -15.195 -17.703 -6.527 1 94.62 186 ASP A O 1
ATOM 1421 N N . VAL A 1 187 ? -13.578 -16.266 -5.812 1 94.56 187 VAL A N 1
ATOM 1422 C CA . VAL A 1 187 ? -14.289 -15.055 -6.203 1 94.56 187 VAL A CA 1
ATOM 1423 C C . VAL A 1 187 ? -13.516 -14.336 -7.309 1 94.56 187 VAL A C 1
ATOM 1425 O O . VAL A 1 187 ? -12.289 -14.438 -7.379 1 94.56 187 VAL A O 1
ATOM 1428 N N . PRO A 1 188 ? -14.203 -13.555 -8.117 1 94.75 188 PRO A N 1
ATOM 1429 C CA . PRO A 1 188 ? -13.492 -12.805 -9.148 1 94.75 188 PRO A CA 1
ATOM 1430 C C . PRO A 1 188 ? -12.445 -11.859 -8.57 1 94.75 188 PRO A C 1
ATOM 1432 O O . PRO A 1 188 ? -12.734 -11.102 -7.637 1 94.75 188 PRO A O 1
ATOM 1435 N N . GLY A 1 189 ? -11.281 -11.938 -9.094 1 95.94 189 GLY A N 1
ATOM 1436 C CA . GLY A 1 189 ? -10.227 -11.023 -8.695 1 95.94 189 GLY A CA 1
ATOM 1437 C C . GLY A 1 189 ? -9.492 -11.469 -7.441 1 95.94 189 GLY A C 1
ATOM 1438 O O . GLY A 1 189 ? -8.484 -10.875 -7.066 1 95.94 189 GLY A O 1
ATOM 1439 N N . PHE A 1 190 ? -10.047 -12.453 -6.715 1 97.5 190 PHE A N 1
ATOM 1440 C CA . PHE A 1 190 ? -9.43 -13.047 -5.531 1 97.5 190 PHE A CA 1
ATOM 1441 C C . PHE A 1 190 ? -9.227 -11.992 -4.445 1 97.5 190 PHE A C 1
ATOM 1443 O O . PHE A 1 190 ? -10.195 -11.375 -3.988 1 97.5 190 PHE A O 1
ATOM 1450 N N . VAL A 1 191 ? -8 -11.859 -3.92 1 97.12 191 VAL A N 1
ATOM 1451 C CA . VAL A 1 191 ? -7.781 -10.906 -2.844 1 97.12 191 VAL A CA 1
ATOM 1452 C C . VAL A 1 191 ? -6.984 -9.711 -3.369 1 97.12 191 VAL A C 1
ATOM 1454 O O . VAL A 1 191 ? -7.465 -8.578 -3.34 1 97.12 191 VAL A O 1
ATOM 1457 N N . TRP A 1 192 ? -5.902 -9.945 -3.949 1 94.69 192 TRP A N 1
ATOM 1458 C CA . TRP A 1 192 ? -4.945 -8.914 -4.32 1 94.69 192 TRP A CA 1
ATOM 1459 C C . TRP A 1 192 ? -5.535 -7.98 -5.375 1 94.69 192 TRP A C 1
ATOM 1461 O O . TRP A 1 192 ? -5.477 -6.754 -5.23 1 94.69 192 TRP A O 1
ATOM 1471 N N . ASN A 1 193 ? -6.078 -8.547 -6.441 1 96.56 193 ASN A N 1
ATOM 1472 C CA . ASN A 1 193 ? -6.609 -7.707 -7.508 1 96.56 193 ASN A CA 1
ATOM 1473 C C . ASN A 1 193 ? -7.805 -6.883 -7.031 1 96.56 193 ASN A C 1
ATOM 1475 O O . ASN A 1 193 ? -7.984 -5.742 -7.457 1 96.56 193 ASN A O 1
ATOM 1479 N N . ARG A 1 194 ? -8.609 -7.512 -6.211 1 97.44 194 ARG A N 1
ATOM 1480 C CA . ARG A 1 194 ? -9.734 -6.75 -5.668 1 97.44 194 ARG A CA 1
ATOM 1481 C C . ARG A 1 194 ? -9.242 -5.543 -4.871 1 97.44 194 ARG A C 1
ATOM 1483 O O . ARG A 1 194 ? -9.766 -4.441 -5.02 1 97.44 194 ARG A O 1
ATOM 1490 N N . ILE A 1 195 ? -8.227 -5.738 -4.012 1 97.69 195 ILE A N 1
ATOM 1491 C CA . ILE A 1 195 ? -7.656 -4.648 -3.223 1 97.69 195 ILE A CA 1
ATOM 1492 C C . ILE A 1 195 ? -7.062 -3.594 -4.152 1 97.69 195 ILE A C 1
ATOM 1494 O O . ILE A 1 195 ? -7.309 -2.396 -3.98 1 97.69 195 ILE A O 1
ATOM 1498 N N . GLN A 1 196 ? -6.27 -3.996 -5.133 1 97.62 196 GLN A N 1
ATOM 1499 C CA . GLN A 1 196 ? -5.617 -3.076 -6.055 1 97.62 196 GLN A CA 1
ATOM 1500 C C . GLN A 1 196 ? -6.641 -2.27 -6.848 1 97.62 196 GLN A C 1
ATOM 1502 O O . GLN A 1 196 ? -6.488 -1.058 -7.016 1 97.62 196 GLN A O 1
ATOM 1507 N N . MET A 1 197 ? -7.703 -2.924 -7.312 1 98.06 197 MET A N 1
ATOM 1508 C CA . MET A 1 197 ? -8.703 -2.223 -8.117 1 98.06 197 MET A CA 1
ATOM 1509 C C . MET A 1 197 ? -9.516 -1.262 -7.258 1 98.06 197 MET A C 1
ATOM 1511 O O . MET A 1 197 ? -9.961 -0.218 -7.738 1 98.06 197 MET A O 1
ATOM 1515 N N . ALA A 1 198 ? -9.734 -1.628 -5.961 1 98.38 198 ALA A N 1
ATOM 1516 C CA . ALA A 1 198 ? -10.375 -0.679 -5.055 1 98.38 198 ALA A CA 1
ATOM 1517 C C . ALA A 1 198 ? -9.562 0.606 -4.938 1 98.38 198 ALA A C 1
ATOM 1519 O O . ALA A 1 198 ? -10.125 1.705 -4.938 1 98.38 198 ALA A O 1
ATOM 1520 N N . ILE A 1 199 ? -8.281 0.497 -4.871 1 98.56 199 ILE A N 1
ATOM 1521 C CA . ILE A 1 199 ? -7.375 1.641 -4.789 1 98.56 199 ILE A CA 1
ATOM 1522 C C . ILE A 1 199 ? -7.434 2.438 -6.09 1 98.56 199 ILE A C 1
ATOM 1524 O O . ILE A 1 199 ? -7.555 3.664 -6.07 1 98.56 199 ILE A O 1
ATOM 1528 N N . PHE A 1 200 ? -7.352 1.697 -7.246 1 98.69 200 PHE A N 1
ATOM 1529 C CA . PHE A 1 200 ? -7.383 2.375 -8.539 1 98.69 200 PHE A CA 1
ATOM 1530 C C . PHE A 1 200 ? -8.695 3.133 -8.719 1 98.69 200 PHE A C 1
ATOM 1532 O O . PHE A 1 200 ? -8.695 4.277 -9.18 1 98.69 200 PHE A O 1
ATOM 1539 N N . ARG A 1 201 ? -9.789 2.514 -8.32 1 98.62 201 ARG A N 1
ATOM 1540 C CA . ARG A 1 201 ? -11.109 3.135 -8.445 1 98.62 201 ARG A CA 1
ATOM 1541 C C . ARG A 1 201 ? -11.164 4.453 -7.676 1 98.62 201 ARG A C 1
ATOM 1543 O O . ARG A 1 201 ? -11.578 5.477 -8.219 1 98.62 201 ARG A O 1
ATOM 1550 N N . GLU A 1 202 ? -10.719 4.434 -6.418 1 98.62 202 GLU A N 1
ATOM 1551 C CA . GLU A 1 202 ? -10.75 5.645 -5.602 1 98.62 202 GLU A CA 1
ATOM 1552 C C . GLU A 1 202 ? -9.766 6.688 -6.129 1 98.62 202 GLU A C 1
ATOM 1554 O O . GLU A 1 202 ? -10.086 7.879 -6.176 1 98.62 202 GLU A O 1
ATOM 1559 N N . SER A 1 203 ? -8.562 6.258 -6.535 1 98.69 203 SER A N 1
ATOM 1560 C CA . SER A 1 203 ? -7.531 7.156 -7.043 1 98.69 203 SER A CA 1
ATOM 1561 C C . SER A 1 203 ? -8.008 7.891 -8.297 1 98.69 203 SER A C 1
ATOM 1563 O O . SER A 1 203 ? -7.848 9.109 -8.398 1 98.69 203 SER A O 1
ATOM 1565 N N . LEU A 1 204 ? -8.547 7.141 -9.227 1 98.69 204 LEU A N 1
ATOM 1566 C CA . LEU A 1 204 ? -9.023 7.723 -10.477 1 98.69 204 LEU A CA 1
ATOM 1567 C C . LEU A 1 204 ? -10.18 8.688 -10.219 1 98.69 204 LEU A C 1
ATOM 1569 O O . LEU A 1 204 ? -10.258 9.75 -10.836 1 98.69 204 LEU A O 1
ATOM 1573 N N . HIS A 1 205 ? -11.039 8.312 -9.281 1 98.25 205 HIS A N 1
ATOM 1574 C CA . HIS A 1 205 ? -12.148 9.18 -8.891 1 98.25 205 HIS A CA 1
ATOM 1575 C C . HIS A 1 205 ? -11.641 10.523 -8.375 1 98.25 205 HIS A C 1
ATOM 1577 O O . HIS A 1 205 ? -12.156 11.578 -8.766 1 98.25 205 HIS A O 1
ATOM 1583 N N . LEU A 1 206 ? -10.648 10.508 -7.535 1 98.44 206 LEU A N 1
ATOM 1584 C CA . LEU A 1 206 ? -10.078 11.719 -6.949 1 98.44 206 LEU A CA 1
ATOM 1585 C C . LEU A 1 206 ? -9.492 12.625 -8.031 1 98.44 206 LEU A C 1
ATOM 1587 O O . LEU A 1 206 ? -9.648 13.844 -7.969 1 98.44 206 LEU A O 1
ATOM 1591 N N . VAL A 1 207 ? -8.852 12.031 -9.016 1 98.44 207 VAL A N 1
ATOM 1592 C CA . VAL A 1 207 ? -8.289 12.805 -10.109 1 98.44 207 VAL A CA 1
ATOM 1593 C C . VAL A 1 207 ? -9.406 13.414 -10.953 1 98.44 207 VAL A C 1
ATOM 1595 O O . VAL A 1 207 ? -9.375 14.602 -11.273 1 98.44 207 VAL A O 1
ATOM 1598 N N . GLU A 1 208 ? -10.406 12.633 -11.297 1 97.69 208 GLU A N 1
ATOM 1599 C CA . GLU A 1 208 ? -11.523 13.07 -12.125 1 97.69 208 GLU A CA 1
ATOM 1600 C C . GLU A 1 208 ? -12.266 14.234 -11.477 1 97.69 208 GLU A C 1
ATOM 1602 O O . GLU A 1 208 ? -12.742 15.141 -12.164 1 97.69 208 GLU A O 1
ATOM 1607 N N . GLU A 1 209 ? -12.336 14.18 -10.156 1 96.81 209 GLU A N 1
ATOM 1608 C CA . GLU A 1 209 ? -13.07 15.203 -9.414 1 96.81 209 GLU A CA 1
ATOM 1609 C C . GLU A 1 209 ? -12.211 16.438 -9.18 1 96.81 209 GLU A C 1
ATOM 1611 O O . GLU A 1 209 ? -12.641 17.375 -8.5 1 96.81 209 GLU A O 1
ATOM 1616 N N . GLY A 1 210 ? -11 16.438 -9.648 1 97.38 210 GLY A N 1
ATOM 1617 C CA . GLY A 1 210 ? -10.125 17.594 -9.531 1 97.38 210 GLY A CA 1
ATOM 1618 C C . GLY A 1 210 ? -9.562 17.797 -8.133 1 97.38 210 GLY A C 1
ATOM 1619 O O . GLY A 1 210 ? -9.172 18.906 -7.766 1 97.38 210 GLY A O 1
ATOM 1620 N N . VAL A 1 211 ? -9.555 16.734 -7.332 1 97.94 211 VAL A N 1
ATOM 1621 C CA . VAL A 1 211 ? -9.094 16.812 -5.949 1 97.94 211 VAL A CA 1
ATOM 1622 C C . VAL A 1 211 ? -7.566 16.875 -5.922 1 97.94 211 VAL A C 1
ATOM 1624 O O . VAL A 1 211 ? -6.984 17.609 -5.121 1 97.94 211 VAL A O 1
ATOM 1627 N N . THR A 1 212 ? -6.887 16.141 -6.746 1 98.31 212 THR A N 1
ATOM 1628 C CA . THR A 1 212 ? -5.434 16.031 -6.754 1 98.31 212 THR A CA 1
ATOM 1629 C C . THR A 1 212 ? -4.938 15.5 -8.102 1 98.31 212 THR A C 1
ATOM 1631 O O . THR A 1 212 ? -5.734 15.227 -9 1 98.31 212 THR A O 1
ATOM 1634 N N . SER A 1 213 ? -3.627 15.477 -8.297 1 98.31 213 SER A N 1
ATOM 1635 C CA . SER A 1 213 ? -3.025 15.055 -9.562 1 98.31 213 SER A CA 1
ATOM 1636 C C . SER A 1 213 ? -2.584 13.594 -9.5 1 98.31 213 SER A C 1
ATOM 1638 O O . SER A 1 213 ? -2.541 13 -8.414 1 98.31 213 SER A O 1
ATOM 1640 N N . PHE A 1 214 ? -2.236 12.992 -10.75 1 98.38 214 PHE A N 1
ATOM 1641 C CA . PHE A 1 214 ? -1.662 11.656 -10.805 1 98.38 214 PHE A CA 1
ATOM 1642 C C . PHE A 1 214 ? -0.399 11.57 -9.953 1 98.38 214 PHE A C 1
ATOM 1644 O O . PHE A 1 214 ? -0.228 10.625 -9.18 1 98.38 214 PHE A O 1
ATOM 1651 N N . GLU A 1 215 ? 0.417 12.586 -10.07 1 98.12 215 GLU A N 1
ATOM 1652 C CA . GLU A 1 215 ? 1.707 12.617 -9.391 1 98.12 215 GLU A CA 1
ATOM 1653 C C . GLU A 1 215 ? 1.527 12.664 -7.871 1 98.12 215 GLU A C 1
ATOM 1655 O O . GLU A 1 215 ? 2.238 11.977 -7.137 1 98.12 215 GLU A O 1
ATOM 1660 N N . ASP A 1 216 ? 0.557 13.438 -7.453 1 98.31 216 ASP A N 1
ATOM 1661 C CA . ASP A 1 216 ? 0.335 13.594 -6.02 1 98.31 216 ASP A CA 1
ATOM 1662 C C . ASP A 1 216 ? -0.294 12.328 -5.426 1 98.31 216 ASP A C 1
ATOM 1664 O O . ASP A 1 216 ? 0.016 11.953 -4.297 1 98.31 216 ASP A O 1
ATOM 1668 N N . ILE A 1 217 ? -1.167 11.648 -6.207 1 98.5 217 ILE A N 1
ATOM 1669 C CA . ILE A 1 217 ? -1.718 10.375 -5.75 1 98.5 217 ILE A CA 1
ATOM 1670 C C . ILE A 1 217 ? -0.598 9.344 -5.617 1 98.5 217 ILE A C 1
ATOM 1672 O O . ILE A 1 217 ? -0.509 8.641 -4.609 1 98.5 217 ILE A O 1
ATOM 1676 N N . ASP A 1 218 ? 0.213 9.258 -6.66 1 98.25 218 ASP A N 1
ATOM 1677 C CA . ASP A 1 218 ? 1.332 8.32 -6.605 1 98.25 218 ASP A CA 1
ATOM 1678 C C . ASP A 1 218 ? 2.219 8.602 -5.395 1 98.25 218 ASP A C 1
ATOM 1680 O O . ASP A 1 218 ? 2.631 7.668 -4.695 1 98.25 218 ASP A O 1
ATOM 1684 N N . ARG A 1 219 ? 2.48 9.836 -5.113 1 96.31 219 ARG A N 1
ATOM 1685 C CA . ARG A 1 219 ? 3.303 10.188 -3.963 1 96.31 219 ARG A CA 1
ATOM 1686 C C . ARG A 1 219 ? 2.604 9.828 -2.656 1 96.31 219 ARG A C 1
ATOM 1688 O O . ARG A 1 219 ? 3.223 9.258 -1.754 1 96.31 219 ARG A O 1
ATOM 1695 N N . ALA A 1 220 ? 1.344 10.164 -2.541 1 96.94 220 ALA A N 1
ATOM 1696 C CA . ALA A 1 220 ? 0.571 9.898 -1.329 1 96.94 220 ALA A CA 1
ATOM 1697 C C . ALA A 1 220 ? 0.569 8.414 -0.992 1 96.94 220 ALA A C 1
ATOM 1699 O O . ALA A 1 220 ? 0.704 8.031 0.174 1 96.94 220 ALA A O 1
ATOM 1700 N N . ILE A 1 221 ? 0.462 7.621 -2.031 1 97.81 221 ILE A N 1
ATOM 1701 C CA . ILE A 1 221 ? 0.332 6.188 -1.791 1 97.81 221 ILE A CA 1
ATOM 1702 C C . ILE A 1 221 ? 1.718 5.559 -1.655 1 97.81 221 ILE A C 1
ATOM 1704 O O . ILE A 1 221 ? 2.006 4.883 -0.666 1 97.81 221 ILE A O 1
ATOM 1708 N N . ARG A 1 222 ? 2.613 5.832 -2.557 1 96.81 222 ARG A N 1
ATOM 1709 C CA . ARG A 1 222 ? 3.941 5.23 -2.604 1 96.81 222 ARG A CA 1
ATOM 1710 C C . ARG A 1 222 ? 4.75 5.59 -1.362 1 96.81 222 ARG A C 1
ATOM 1712 O O . ARG A 1 222 ? 5.324 4.715 -0.714 1 96.81 222 ARG A O 1
ATOM 1719 N N . ASP A 1 223 ? 4.703 6.906 -0.968 1 94.94 223 ASP A N 1
ATOM 1720 C CA . ASP A 1 223 ? 5.57 7.422 0.088 1 94.94 223 ASP A CA 1
ATOM 1721 C C . ASP A 1 223 ? 4.828 7.484 1.423 1 94.94 223 ASP A C 1
ATOM 1723 O O . ASP A 1 223 ? 5.422 7.812 2.453 1 94.94 223 ASP A O 1
ATOM 1727 N N . GLY A 1 224 ? 3.566 7.223 1.389 1 94.56 224 GLY A N 1
ATOM 1728 C CA . GLY A 1 224 ? 2.732 7.254 2.58 1 94.56 224 GLY A CA 1
ATOM 1729 C C . GLY A 1 224 ? 2.121 5.906 2.916 1 94.56 224 GLY A C 1
ATOM 1730 O O . GLY A 1 224 ? 2.758 5.078 3.568 1 94.56 224 GLY A O 1
ATOM 1731 N N . TYR A 1 225 ? 1.032 5.633 2.318 1 95.94 225 TYR A N 1
ATOM 1732 C CA . TYR A 1 225 ? 0.261 4.445 2.678 1 95.94 225 TYR A CA 1
ATOM 1733 C C . TYR A 1 225 ? 1.088 3.18 2.49 1 95.94 225 TYR A C 1
ATOM 1735 O O . TYR A 1 225 ? 1.166 2.342 3.391 1 95.94 225 TYR A O 1
ATOM 1743 N N . ALA A 1 226 ? 1.635 3.006 1.286 1 96.81 226 ALA A N 1
ATOM 1744 C CA . ALA A 1 226 ? 2.318 1.765 0.932 1 96.81 226 ALA A CA 1
ATOM 1745 C C . ALA A 1 226 ? 3.584 1.58 1.762 1 96.81 226 ALA A C 1
ATOM 1747 O O . ALA A 1 226 ? 3.877 0.473 2.223 1 96.81 226 ALA A O 1
ATOM 1748 N N . LEU A 1 227 ? 4.305 2.633 1.968 1 95.31 227 LEU A N 1
ATOM 1749 C CA . LEU A 1 227 ? 5.531 2.549 2.754 1 95.31 227 LEU A CA 1
ATOM 1750 C C . LEU A 1 227 ? 5.234 2.1 4.18 1 95.31 227 LEU A C 1
ATOM 1752 O O . LEU A 1 227 ? 5.918 1.227 4.719 1 95.31 227 LEU A O 1
ATOM 1756 N N . ARG A 1 228 ? 4.219 2.658 4.762 1 95.19 228 ARG A N 1
ATOM 1757 C CA . ARG A 1 228 ? 3.812 2.275 6.109 1 95.19 228 ARG A CA 1
ATOM 1758 C C . ARG A 1 228 ? 3.26 0.854 6.133 1 95.19 228 ARG A C 1
ATOM 1760 O O . ARG A 1 228 ? 3.602 0.064 7.016 1 95.19 228 ARG A O 1
ATOM 1767 N N . THR A 1 229 ? 2.5 0.521 5.141 1 97.06 229 THR A N 1
ATOM 1768 C CA . THR A 1 229 ? 1.782 -0.75 5.121 1 97.06 229 THR A CA 1
ATOM 1769 C C . THR A 1 229 ? 2.723 -1.896 4.762 1 97.06 229 THR A C 1
ATOM 1771 O O . THR A 1 229 ? 2.469 -3.049 5.117 1 97.06 229 THR A O 1
ATOM 1774 N N . ALA A 1 230 ? 3.811 -1.573 4.066 1 96.44 230 ALA A N 1
ATOM 1775 C CA . ALA A 1 230 ? 4.832 -2.586 3.814 1 96.44 230 ALA A CA 1
ATOM 1776 C C . ALA A 1 230 ? 5.5 -3.025 5.113 1 96.44 230 ALA A C 1
ATOM 1778 O O . ALA A 1 230 ? 6.16 -4.066 5.16 1 96.44 230 ALA A O 1
ATOM 1779 N N . ALA A 1 231 ? 5.336 -2.232 6.188 1 95.56 231 ALA A N 1
ATOM 1780 C CA . ALA A 1 231 ? 5.867 -2.572 7.504 1 95.56 231 ALA A CA 1
ATOM 1781 C C . ALA A 1 231 ? 4.832 -3.324 8.336 1 95.56 231 ALA A C 1
ATOM 1783 O O . ALA A 1 231 ? 5.172 -4.258 9.07 1 95.56 231 ALA A O 1
ATOM 1784 N N . ILE A 1 232 ? 3.609 -2.91 8.242 1 95.88 232 ILE A N 1
ATOM 1785 C CA . ILE A 1 232 ? 2.533 -3.467 9.055 1 95.88 232 ILE A CA 1
ATOM 1786 C C . ILE A 1 232 ? 1.244 -3.518 8.242 1 95.88 232 ILE A C 1
ATOM 1788 O O . ILE A 1 232 ? 0.883 -2.543 7.578 1 95.88 232 ILE A O 1
ATOM 1792 N N . GLY A 1 233 ? 0.556 -4.656 8.281 1 97.31 233 GLY A N 1
ATOM 1793 C CA . GLY A 1 233 ? -0.624 -4.855 7.449 1 97.31 233 GLY A CA 1
ATOM 1794 C C . GLY A 1 233 ? -1.818 -4.043 7.91 1 97.31 233 GLY A C 1
ATOM 1795 O O . GLY A 1 233 ? -1.783 -3.42 8.977 1 97.31 233 GLY A O 1
ATOM 1796 N N . PRO A 1 234 ? -2.916 -4.031 7.18 1 98.25 234 PRO A N 1
ATOM 1797 C CA . PRO A 1 234 ? -4.102 -3.211 7.441 1 98.25 234 PRO A CA 1
ATOM 1798 C C . PRO A 1 234 ? -4.746 -3.523 8.789 1 98.25 234 PRO A C 1
ATOM 1800 O O . PRO A 1 234 ? -5.117 -2.605 9.531 1 98.25 234 PRO A O 1
ATOM 1803 N N . PHE A 1 235 ? -4.91 -4.797 9.125 1 98.69 235 PHE A N 1
ATOM 1804 C CA . PHE A 1 235 ? -5.645 -5.121 10.344 1 98.69 235 PHE A CA 1
ATOM 1805 C C . PHE A 1 235 ? -4.793 -4.844 11.578 1 98.69 235 PHE A C 1
ATOM 1807 O O . PHE A 1 235 ? -5.316 -4.441 12.625 1 98.69 235 PHE A O 1
ATOM 1814 N N . GLU A 1 236 ? -3.535 -5.07 11.469 1 98 236 GLU A N 1
ATOM 1815 C CA . GLU A 1 236 ? -2.652 -4.625 12.539 1 98 236 GLU A CA 1
ATOM 1816 C C . GLU A 1 236 ? -2.701 -3.107 12.703 1 98 236 GLU A C 1
ATOM 1818 O O . GLU A 1 236 ? -2.652 -2.594 13.82 1 98 236 GLU A O 1
ATOM 1823 N N . THR A 1 237 ? -2.746 -2.428 11.609 1 97.69 237 THR A N 1
ATOM 1824 C CA . THR A 1 237 ? -2.863 -0.973 11.633 1 97.69 237 THR A CA 1
ATOM 1825 C C . THR A 1 237 ? -4.137 -0.543 12.352 1 97.69 237 THR A C 1
ATOM 1827 O O . THR A 1 237 ? -4.121 0.407 13.141 1 97.69 237 THR A O 1
ATOM 1830 N N . ILE A 1 238 ? -5.195 -1.204 12.055 1 98.38 238 ILE A N 1
ATOM 1831 C CA . ILE A 1 238 ? -6.461 -0.911 12.719 1 98.38 238 ILE A CA 1
ATOM 1832 C C . ILE A 1 238 ? -6.312 -1.137 14.227 1 98.38 238 ILE A C 1
ATOM 1834 O O . ILE A 1 238 ? -6.777 -0.323 15.023 1 98.38 238 ILE A O 1
ATOM 1838 N N . ASP A 1 239 ? -5.676 -2.246 14.602 1 98.5 239 ASP A N 1
ATOM 1839 C CA . ASP A 1 239 ? -5.469 -2.557 16.016 1 98.5 239 ASP A CA 1
ATOM 1840 C C . ASP A 1 239 ? -4.652 -1.466 16.703 1 98.5 239 ASP A C 1
ATOM 1842 O O . ASP A 1 239 ? -4.902 -1.135 17.859 1 98.5 239 ASP A O 1
ATOM 1846 N N . ILE A 1 240 ? -3.682 -0.931 16.016 1 96.31 240 ILE A N 1
ATOM 1847 C CA . ILE A 1 240 ? -2.824 0.108 16.578 1 96.31 240 ILE A CA 1
ATOM 1848 C C . ILE A 1 240 ? -3.613 1.408 16.719 1 96.31 240 ILE A C 1
ATOM 1850 O O . ILE A 1 240 ? -3.52 2.094 17.734 1 96.31 240 ILE A O 1
ATOM 1854 N N . ALA A 1 241 ? -4.391 1.772 15.719 1 95.06 241 ALA A N 1
ATOM 1855 C CA . ALA A 1 241 ? -5.176 3.006 15.727 1 95.06 241 ALA A CA 1
ATOM 1856 C C . ALA A 1 241 ? -6.312 2.93 16.734 1 95.06 241 ALA A C 1
ATOM 1858 O O . ALA A 1 241 ? -6.672 3.938 17.359 1 95.06 241 ALA A O 1
ATOM 1859 N N . GLY A 1 242 ? -6.824 1.726 16.906 1 97.25 242 GLY A N 1
ATOM 1860 C CA . GLY A 1 242 ? -8.008 1.511 17.734 1 97.25 242 GLY A CA 1
ATOM 1861 C C . GLY A 1 242 ? -9.258 1.266 16.922 1 97.25 242 GLY A C 1
ATOM 1862 O O . GLY A 1 242 ? -9.602 2.064 16.047 1 97.25 242 GLY A O 1
ATOM 1863 N N . LEU A 1 243 ? -9.953 0.207 17.234 1 98.5 243 LEU A N 1
ATOM 1864 C CA . LEU A 1 243 ? -11.109 -0.213 16.438 1 98.5 243 LEU A CA 1
ATOM 1865 C C . LEU A 1 243 ? -12.219 0.835 16.5 1 98.5 243 LEU A C 1
ATOM 1867 O O . LEU A 1 243 ? -12.875 1.109 15.492 1 98.5 243 LEU A O 1
ATOM 1871 N N . ASP A 1 244 ? -12.406 1.407 17.656 1 97.5 244 ASP A N 1
ATOM 1872 C CA . ASP A 1 244 ? -13.461 2.396 17.812 1 97.5 244 ASP A CA 1
ATOM 1873 C C . ASP A 1 244 ? -13.234 3.6 16.906 1 97.5 244 ASP A C 1
ATOM 1875 O O . ASP A 1 244 ? -14.156 4.078 16.25 1 97.5 244 ASP A O 1
ATOM 1879 N N . LEU A 1 245 ? -12.031 4.078 16.875 1 94.88 245 LEU A N 1
ATOM 1880 C CA . LEU A 1 245 ? -11.672 5.215 16.031 1 94.88 245 LEU A CA 1
ATOM 1881 C C . LEU A 1 245 ? -11.883 4.883 14.555 1 94.88 245 LEU A C 1
ATOM 1883 O O . LEU A 1 245 ? -12.516 5.652 13.828 1 94.88 245 LEU A O 1
ATOM 1887 N N . VAL A 1 246 ? -11.375 3.734 14.102 1 97.31 246 VAL A N 1
ATOM 1888 C CA . VAL A 1 246 ? -11.438 3.375 12.688 1 97.31 246 VAL A CA 1
ATOM 1889 C C . VAL A 1 246 ? -12.891 3.156 12.281 1 97.31 246 VAL A C 1
ATOM 1891 O O . VAL A 1 246 ? -13.305 3.549 11.188 1 97.31 246 VAL A O 1
ATOM 1894 N N . ARG A 1 247 ? -13.633 2.52 13.203 1 98.06 247 ARG A N 1
ATOM 1895 C CA . ARG A 1 247 ? -15.062 2.346 12.938 1 98.06 247 ARG A CA 1
ATOM 1896 C C . ARG A 1 247 ? -15.734 3.686 12.664 1 98.06 247 ARG A C 1
ATOM 1898 O O . ARG A 1 247 ? -16.5 3.818 11.703 1 98.06 247 ARG A O 1
ATOM 1905 N N . THR A 1 248 ? -15.469 4.648 13.469 1 95.69 248 THR A N 1
ATOM 1906 C CA . THR A 1 248 ? -16.062 5.98 13.336 1 95.69 248 THR A CA 1
ATOM 1907 C C . THR A 1 248 ? -15.648 6.629 12.023 1 95.69 248 THR A C 1
ATOM 1909 O O . THR A 1 248 ? -16.484 7.211 11.32 1 95.69 248 THR A O 1
ATOM 1912 N N . VAL A 1 249 ? -14.406 6.535 11.68 1 95.38 249 VAL A N 1
ATOM 1913 C CA . VAL A 1 249 ? -13.906 7.121 10.438 1 95.38 249 VAL A CA 1
ATOM 1914 C C . VAL A 1 249 ? -14.578 6.449 9.242 1 95.38 249 VAL A C 1
ATOM 1916 O O . VAL A 1 249 ? -15.016 7.121 8.305 1 95.38 249 VAL A O 1
ATOM 1919 N N . LEU A 1 250 ? -14.641 5.105 9.242 1 97.31 250 LEU A N 1
ATOM 1920 C CA . LEU A 1 250 ? -15.273 4.367 8.156 1 97.31 250 LEU A CA 1
ATOM 1921 C C . LEU A 1 250 ? -16.734 4.77 8.008 1 97.31 250 LEU A C 1
ATOM 1923 O O . LEU A 1 250 ? -17.219 4.98 6.887 1 97.31 250 LEU A O 1
ATOM 1927 N N . ASP A 1 251 ? -17.438 4.879 9.109 1 96.31 251 ASP A N 1
ATOM 1928 C CA . ASP A 1 251 ? -18.844 5.266 9.07 1 96.31 251 ASP A CA 1
ATOM 1929 C C . ASP A 1 251 ? -19.016 6.641 8.422 1 96.31 251 ASP A C 1
ATOM 1931 O O . ASP A 1 251 ? -19.969 6.871 7.684 1 96.31 251 ASP A O 1
ATOM 1935 N N . ASN A 1 252 ? -18.141 7.496 8.711 1 93.94 252 ASN A N 1
ATOM 1936 C CA . ASN A 1 252 ? -18.25 8.867 8.219 1 93.94 252 ASN A CA 1
ATOM 1937 C C . ASN A 1 252 ? -17.797 8.977 6.762 1 93.94 252 ASN A C 1
ATOM 1939 O O . ASN A 1 252 ? -18.359 9.766 5.996 1 93.94 252 ASN A O 1
ATOM 1943 N N . LEU A 1 253 ? -16.844 8.141 6.348 1 96.12 253 LEU A N 1
ATOM 1944 C CA . LEU A 1 253 ? -16.188 8.352 5.059 1 96.12 253 LEU A CA 1
ATOM 1945 C C . LEU A 1 253 ? -16.75 7.406 4.004 1 96.12 253 LEU A C 1
ATOM 1947 O O . LEU A 1 253 ? -16.719 7.711 2.809 1 96.12 253 LEU A O 1
ATOM 1951 N N . SER A 1 254 ? -17.266 6.266 4.375 1 96.88 254 SER A N 1
ATOM 1952 C CA . SER A 1 254 ? -17.688 5.219 3.443 1 96.88 254 SER A CA 1
ATOM 1953 C C . SER A 1 254 ? -18.688 5.754 2.422 1 96.88 254 SER A C 1
ATOM 1955 O O . SER A 1 254 ? -18.578 5.457 1.229 1 96.88 254 SER A O 1
ATOM 1957 N N . PRO A 1 255 ? -19.656 6.645 2.857 1 96.75 255 PRO A N 1
ATOM 1958 C CA . PRO A 1 255 ? -20.625 7.145 1.881 1 96.75 255 PRO A CA 1
ATOM 1959 C C . PRO A 1 255 ? -19.984 8.023 0.81 1 96.75 255 PRO A C 1
ATOM 1961 O O . PRO A 1 255 ? -20.594 8.289 -0.224 1 96.75 255 PRO A O 1
ATOM 1964 N N . HIS A 1 256 ? -18.766 8.484 1.069 1 96.19 256 HIS A N 1
ATOM 1965 C CA . HIS A 1 256 ? -18.109 9.406 0.155 1 96.19 256 HIS A CA 1
ATOM 1966 C C . HIS A 1 256 ? -17.109 8.68 -0.742 1 96.19 256 HIS A C 1
ATOM 1968 O O . HIS A 1 256 ? -16.531 9.281 -1.655 1 96.19 256 HIS A O 1
ATOM 1974 N N . LEU A 1 257 ? -16.875 7.383 -0.567 1 97.94 257 LEU A N 1
ATOM 1975 C CA . LEU A 1 257 ? -15.914 6.625 -1.364 1 97.94 257 LEU A CA 1
ATOM 1976 C C . LEU A 1 257 ? -16.516 6.25 -2.717 1 97.94 257 LEU A C 1
ATOM 1978 O O . LEU A 1 257 ? -17.719 6.012 -2.826 1 97.94 257 LEU A O 1
ATOM 1982 N N . ALA A 1 258 ? -15.641 6.172 -3.691 1 97.81 258 ALA A N 1
ATOM 1983 C CA . ALA A 1 258 ? -16.062 5.805 -5.043 1 97.81 258 ALA A CA 1
ATOM 1984 C C . ALA A 1 258 ? -16.688 4.418 -5.062 1 97.81 258 ALA A C 1
ATOM 1986 O O . ALA A 1 258 ? -16.266 3.525 -4.32 1 97.81 258 ALA A O 1
ATOM 1987 N N . ASP A 1 259 ? -17.719 4.273 -5.887 1 97.69 259 ASP A N 1
ATOM 1988 C CA . ASP A 1 259 ? -18.406 2.988 -6.039 1 97.69 259 ASP A CA 1
ATOM 1989 C C . ASP A 1 259 ? -18.766 2.729 -7.5 1 97.69 259 ASP A C 1
ATOM 1991 O O . ASP A 1 259 ? -19.719 2.018 -7.789 1 97.69 259 ASP A O 1
ATOM 1995 N N . ASP A 1 260 ? -18 3.338 -8.391 1 97 260 ASP A N 1
ATOM 1996 C CA . ASP A 1 260 ? -18.25 3.152 -9.82 1 97 260 ASP A CA 1
ATOM 1997 C C . ASP A 1 260 ? -18.141 1.681 -10.211 1 97 260 ASP A C 1
ATOM 1999 O O . ASP A 1 260 ? -17.25 0.968 -9.727 1 97 260 ASP A O 1
ATOM 2003 N N . ASP A 1 261 ? -18.953 1.27 -11.188 1 97.31 261 ASP A N 1
ATOM 2004 C CA . ASP A 1 261 ? -18.969 -0.125 -11.617 1 97.31 261 ASP A CA 1
ATOM 2005 C C . ASP A 1 261 ? -18.25 -0.295 -12.961 1 97.31 261 ASP A C 1
ATOM 2007 O O . ASP A 1 261 ? -18.328 -1.36 -13.578 1 97.31 261 ASP A O 1
ATOM 2011 N N . GLU A 1 262 ? -17.703 0.796 -13.414 1 97.25 262 GLU A N 1
ATOM 2012 C CA . GLU A 1 262 ? -16.953 0.772 -14.672 1 97.25 262 GLU A CA 1
ATOM 2013 C C . GLU A 1 262 ? -15.641 1.523 -14.531 1 97.25 262 GLU A C 1
ATOM 2015 O O . GLU A 1 262 ? -15.461 2.314 -13.602 1 97.25 262 GLU A O 1
ATOM 2020 N N . ALA A 1 263 ? -14.75 1.251 -15.477 1 97.56 263 ALA A N 1
ATOM 2021 C CA . ALA A 1 263 ? -13.477 1.955 -15.492 1 97.56 263 ALA A CA 1
ATOM 2022 C C . ALA A 1 263 ? -13.672 3.443 -15.773 1 97.56 263 ALA A C 1
ATOM 2024 O O . ALA A 1 263 ? -14.625 3.832 -16.453 1 97.56 263 ALA A O 1
ATOM 2025 N N . SER A 1 264 ? -12.812 4.277 -15.25 1 97.62 264 SER A N 1
ATOM 2026 C CA . SER A 1 264 ? -12.828 5.719 -15.469 1 97.62 264 SER A CA 1
ATOM 2027 C C . SER A 1 264 ? -12.727 6.047 -16.953 1 97.62 264 SER A C 1
ATOM 2029 O O . SER A 1 264 ? -11.984 5.395 -17.703 1 97.62 264 SER A O 1
ATOM 2031 N N . HIS A 1 265 ? -13.383 7.094 -17.391 1 97.25 265 HIS A N 1
ATOM 2032 C CA . HIS A 1 265 ? -13.328 7.562 -18.766 1 97.25 265 HIS A CA 1
ATOM 2033 C C . HIS A 1 265 ? -11.914 7.996 -19.141 1 97.25 265 HIS A C 1
ATOM 2035 O O . HIS A 1 265 ? -11.586 8.094 -20.328 1 97.25 265 HIS A O 1
ATOM 2041 N N . LEU A 1 266 ? -11.102 8.266 -18.125 1 97.88 266 LEU A N 1
ATOM 2042 C CA . LEU A 1 266 ? -9.727 8.688 -18.359 1 97.88 266 LEU A CA 1
ATOM 2043 C C . LEU A 1 266 ? -8.961 7.637 -19.156 1 97.88 266 LEU A C 1
ATOM 2045 O O . LEU A 1 266 ? -8.078 7.977 -19.953 1 97.88 266 LEU A O 1
ATOM 2049 N N . PHE A 1 267 ? -9.242 6.328 -18.938 1 98.5 267 PHE A N 1
ATOM 2050 C CA . PHE A 1 267 ? -8.57 5.273 -19.688 1 98.5 267 PHE A CA 1
ATOM 2051 C C . PHE A 1 267 ? -8.82 5.422 -21.188 1 98.5 267 PHE A C 1
ATOM 2053 O O . PHE A 1 267 ? -7.875 5.402 -21.984 1 98.5 267 PHE A O 1
ATOM 2060 N N . ASP A 1 268 ? -10.094 5.641 -21.562 1 97.81 268 ASP A N 1
ATOM 2061 C CA . ASP A 1 268 ? -10.438 5.773 -22.969 1 97.81 268 ASP A CA 1
ATOM 2062 C C . ASP A 1 268 ? -9.812 7.027 -23.578 1 97.81 268 ASP A C 1
ATOM 2064 O O . ASP A 1 268 ? -9.336 7.004 -24.719 1 97.81 268 ASP A O 1
ATOM 2068 N N . GLU A 1 269 ? -9.852 8.117 -22.812 1 98.12 269 GLU A N 1
ATOM 2069 C CA . GLU A 1 269 ? -9.266 9.367 -23.281 1 98.12 269 GLU A CA 1
ATOM 2070 C C . GLU A 1 269 ? -7.781 9.203 -23.594 1 98.12 269 GLU A C 1
ATOM 2072 O O . GLU A 1 269 ? -7.316 9.602 -24.672 1 98.12 269 GLU A O 1
ATOM 2077 N N . TYR A 1 270 ? -7.051 8.641 -22.703 1 98.38 270 TYR A N 1
ATOM 2078 C CA . TYR A 1 270 ? -5.609 8.484 -22.875 1 98.38 270 TYR A CA 1
ATOM 2079 C C . TYR A 1 270 ? -5.293 7.465 -23.953 1 98.38 270 TYR A C 1
ATOM 2081 O O . TYR A 1 270 ? -4.371 7.656 -24.75 1 98.38 270 TYR A O 1
ATOM 2089 N N . LEU A 1 271 ? -6.066 6.379 -24.047 1 98.38 271 LEU A N 1
ATOM 2090 C CA . LEU A 1 271 ? -5.875 5.371 -25.078 1 98.38 271 LEU A CA 1
ATOM 2091 C C . LEU A 1 271 ? -6.137 5.953 -26.469 1 98.38 271 LEU A C 1
ATOM 2093 O O . LEU A 1 271 ? -5.41 5.66 -27.422 1 98.38 271 LEU A O 1
ATOM 2097 N N . ASP A 1 272 ? -7.129 6.785 -26.562 1 98.25 272 ASP A N 1
ATOM 2098 C CA . ASP A 1 272 ? -7.453 7.449 -27.828 1 98.25 272 ASP A CA 1
ATOM 2099 C C . ASP A 1 272 ? -6.316 8.367 -28.266 1 98.25 272 ASP A C 1
ATOM 2101 O O . ASP A 1 272 ? -6.141 8.609 -29.469 1 98.25 272 ASP A O 1
ATOM 2105 N N . GLU A 1 273 ? -5.555 8.852 -27.344 1 98.25 273 GLU A N 1
ATOM 2106 C CA . GLU A 1 273 ? -4.43 9.734 -27.625 1 98.25 273 GLU A CA 1
ATOM 2107 C C . GLU A 1 273 ? -3.156 8.938 -27.891 1 98.25 273 GLU A C 1
ATOM 2109 O O . GLU A 1 273 ? -2.088 9.523 -28.094 1 98.25 273 GLU A O 1
ATOM 2114 N N . GLY A 1 274 ? -3.27 7.66 -27.859 1 98.25 274 GLY A N 1
ATOM 2115 C CA . GLY A 1 274 ? -2.119 6.809 -28.125 1 98.25 274 GLY A CA 1
ATOM 2116 C C . GLY A 1 274 ? -1.225 6.637 -26.906 1 98.25 274 GLY A C 1
ATOM 2117 O O . GLY A 1 274 ? -0.056 6.266 -27.047 1 98.25 274 GLY A O 1
ATOM 2118 N N . ARG A 1 275 ? -1.728 6.934 -25.734 1 98.38 275 ARG A N 1
ATOM 2119 C CA . ARG A 1 275 ? -0.977 6.848 -24.484 1 98.38 275 ARG A CA 1
ATOM 2120 C C . ARG A 1 275 ? -1.319 5.57 -23.734 1 98.38 275 ARG A C 1
ATOM 2122 O O . ARG A 1 275 ? -2.027 5.613 -22.719 1 98.38 275 ARG A O 1
ATOM 2129 N N . GLY A 1 276 ? -0.709 4.453 -24.172 1 98.31 276 GLY A N 1
ATOM 2130 C CA . GLY A 1 276 ? -1.089 3.15 -23.641 1 98.31 276 GLY A CA 1
ATOM 2131 C C . GLY A 1 276 ? -0.209 2.691 -22.5 1 98.31 276 GLY A C 1
ATOM 2132 O O . GLY A 1 276 ? -0.515 1.699 -21.828 1 98.31 276 GLY A O 1
ATOM 2133 N N . GLY A 1 277 ? 0.841 3.402 -22.156 1 98.38 277 GLY A N 1
ATOM 2134 C CA . GLY A 1 277 ? 1.775 3.021 -21.109 1 98.38 277 GLY A CA 1
ATOM 2135 C C . GLY A 1 277 ? 3.225 3.066 -21.547 1 98.38 277 GLY A C 1
ATOM 2136 O O . GLY A 1 277 ? 3.555 3.73 -22.531 1 98.38 277 GLY A O 1
ATOM 2137 N N . ILE A 1 278 ? 4.059 2.389 -20.906 1 97.56 278 ILE A N 1
ATOM 2138 C CA . ILE A 1 278 ? 5.5 2.514 -21.094 1 97.56 278 ILE A CA 1
ATOM 2139 C C . ILE A 1 278 ? 5.883 1.992 -22.484 1 97.56 278 ILE A C 1
ATOM 2141 O O . ILE A 1 278 ? 6.859 2.453 -23.078 1 97.56 278 ILE A O 1
ATOM 2145 N N . HIS A 1 279 ? 5.188 0.999 -23.062 1 96.06 279 HIS A N 1
ATOM 2146 C CA . HIS A 1 279 ? 5.52 0.447 -24.375 1 96.06 279 HIS A CA 1
ATOM 2147 C C . HIS A 1 279 ? 5.211 1.442 -25.484 1 96.06 279 HIS A C 1
ATOM 2149 O O . HIS A 1 279 ? 5.789 1.368 -26.578 1 96.06 279 HIS A O 1
ATOM 2155 N N . ASP A 1 280 ? 4.332 2.375 -25.234 1 97.38 280 ASP A N 1
ATOM 2156 C CA . ASP A 1 280 ? 3.99 3.432 -26.172 1 97.38 280 ASP A CA 1
ATOM 2157 C C . ASP A 1 280 ? 4.785 4.703 -25.891 1 97.38 280 ASP A C 1
ATOM 2159 O O . ASP A 1 280 ? 4.613 5.719 -26.562 1 97.38 280 ASP A O 1
ATOM 2163 N N . GLY A 1 281 ? 5.531 4.656 -24.844 1 97.56 281 GLY A N 1
ATOM 2164 C CA . GLY A 1 281 ? 6.324 5.809 -24.453 1 97.56 281 GLY A CA 1
ATOM 2165 C C . GLY A 1 281 ? 5.551 6.793 -23.594 1 97.56 281 GLY A C 1
ATOM 2166 O O . GLY A 1 281 ? 6.109 7.789 -23.125 1 97.56 281 GLY A O 1
ATOM 2167 N N . ALA A 1 282 ? 4.258 6.516 -23.469 1 98.19 282 ALA A N 1
ATOM 2168 C CA . ALA A 1 282 ? 3.441 7.426 -22.656 1 98.19 282 ALA A CA 1
ATOM 2169 C C . ALA A 1 282 ? 2.186 6.727 -22.156 1 98.19 282 ALA A C 1
ATOM 2171 O O . ALA A 1 282 ? 1.593 5.906 -22.859 1 98.19 282 ALA A O 1
ATOM 2172 N N . GLY A 1 283 ? 1.753 7.039 -20.984 1 98.44 283 GLY A N 1
ATOM 2173 C CA . GLY A 1 283 ? 0.478 6.742 -20.344 1 98.44 283 GLY A CA 1
ATOM 2174 C C . GLY A 1 283 ? -0.071 7.906 -19.547 1 98.44 283 GLY A C 1
ATOM 2175 O O . GLY A 1 283 ? -0.241 9.008 -20.062 1 98.44 283 GLY A O 1
ATOM 2176 N N . PHE A 1 284 ? -0.212 7.68 -18.25 1 98.5 284 PHE A N 1
ATOM 2177 C CA . PHE A 1 284 ? -0.513 8.812 -17.375 1 98.5 284 PHE A CA 1
ATOM 2178 C C . PHE A 1 284 ? 0.704 9.719 -17.234 1 98.5 284 PHE A C 1
ATOM 2180 O O . PHE A 1 284 ? 0.564 10.914 -16.969 1 98.5 284 PHE A O 1
ATOM 2187 N N . TYR A 1 285 ? 1.861 9.078 -17.422 1 98.19 285 TYR A N 1
ATOM 2188 C CA . TYR A 1 285 ? 3.125 9.812 -17.469 1 98.19 285 TYR A CA 1
ATOM 2189 C C . TYR A 1 285 ? 3.746 9.727 -18.859 1 98.19 285 TYR A C 1
ATOM 2191 O O . TYR A 1 285 ? 3.297 8.953 -19.703 1 98.19 285 TYR A O 1
ATOM 2199 N N . ASP A 1 286 ? 4.738 10.617 -19.031 1 98.25 286 ASP A N 1
ATOM 2200 C CA . ASP 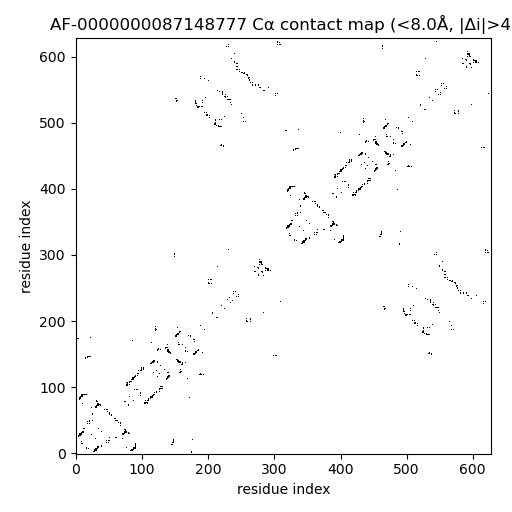A 1 286 ? 5.617 10.5 -20.188 1 98.25 286 ASP A CA 1
ATOM 2201 C C . ASP A 1 286 ? 6.914 9.781 -19.828 1 98.25 286 ASP A C 1
ATOM 2203 O O . ASP A 1 286 ? 7.473 10.008 -18.75 1 98.25 286 ASP A O 1
ATOM 2207 N N . TYR A 1 287 ? 7.34 8.922 -20.75 1 97.25 287 TYR A N 1
ATOM 2208 C CA . TYR A 1 287 ? 8.555 8.148 -20.5 1 97.25 287 TYR A CA 1
ATOM 2209 C C . TYR A 1 287 ? 9.594 8.398 -21.578 1 97.25 287 TYR A C 1
ATOM 2211 O O . TYR A 1 287 ? 9.32 8.18 -22.766 1 97.25 287 TYR A O 1
ATOM 2219 N N . ASP A 1 288 ? 10.781 8.859 -21.172 1 95.44 288 ASP A N 1
ATOM 2220 C CA . ASP A 1 288 ? 11.906 9.047 -22.078 1 95.44 288 ASP A CA 1
ATOM 2221 C C . ASP A 1 288 ? 12.859 7.852 -22.031 1 95.44 288 ASP A C 1
ATOM 2223 O O . ASP A 1 288 ? 13.875 7.836 -22.734 1 95.44 288 ASP A O 1
ATOM 2227 N N . ARG A 1 289 ? 12.578 6.902 -21.328 1 94.19 289 ARG A N 1
ATOM 2228 C CA . ARG A 1 289 ? 13.375 5.691 -21.156 1 94.19 289 ARG A CA 1
ATOM 2229 C C . ARG A 1 289 ? 12.656 4.477 -21.719 1 94.19 289 ARG A C 1
ATOM 2231 O O . ARG A 1 289 ? 11.438 4.5 -21.906 1 94.19 289 ARG A O 1
ATOM 2238 N N . SER A 1 290 ? 13.484 3.348 -21.953 1 96.19 290 SER A N 1
ATOM 2239 C CA . SER A 1 290 ? 12.891 2.123 -22.484 1 96.19 290 SER A CA 1
ATOM 2240 C C . SER A 1 290 ? 12.055 1.412 -21.422 1 96.19 290 SER A C 1
ATOM 2242 O O . SER A 1 290 ? 12.266 1.601 -20.234 1 96.19 290 SER A O 1
ATOM 2244 N N . PRO A 1 291 ? 11.062 0.616 -21.906 1 95.06 291 PRO A N 1
ATOM 2245 C CA . PRO A 1 291 ? 10.281 -0.187 -20.969 1 95.06 291 PRO A CA 1
ATOM 2246 C C . PRO A 1 291 ? 11.156 -1.05 -20.062 1 95.06 291 PRO A C 1
ATOM 2248 O O . PRO A 1 291 ? 10.867 -1.184 -18.859 1 95.06 291 PRO A O 1
ATOM 2251 N N . GLU A 1 292 ? 12.219 -1.612 -20.547 1 92.38 292 GLU A N 1
ATOM 2252 C CA . GLU A 1 292 ? 13.117 -2.473 -19.797 1 92.38 292 GLU A CA 1
ATOM 2253 C C . GLU A 1 292 ? 13.805 -1.702 -18.672 1 92.38 292 GLU A C 1
ATOM 2255 O O . GLU A 1 292 ? 13.961 -2.219 -17.562 1 92.38 292 GLU A O 1
ATOM 2260 N N . GLU A 1 293 ? 14.133 -0.504 -18.969 1 94.75 293 GLU A N 1
ATOM 2261 C CA . GLU A 1 293 ? 14.773 0.334 -17.953 1 94.75 293 GLU A CA 1
ATOM 2262 C C . GLU A 1 293 ? 13.812 0.678 -16.828 1 94.75 293 GLU A C 1
ATOM 2264 O O . GLU A 1 293 ? 14.188 0.648 -15.656 1 94.75 293 GLU A O 1
ATOM 2269 N N . VAL A 1 294 ? 12.57 0.982 -17.188 1 95.12 294 VAL A N 1
ATOM 2270 C CA . VAL A 1 294 ? 11.555 1.341 -16.203 1 95.12 294 VAL A CA 1
ATOM 2271 C C . VAL A 1 294 ? 11.289 0.155 -15.281 1 95.12 294 VAL A C 1
ATOM 2273 O O . VAL A 1 294 ? 11.273 0.306 -14.062 1 95.12 294 VAL A O 1
ATOM 2276 N N . THR A 1 295 ? 11.156 -1 -15.828 1 93.75 295 THR A N 1
ATOM 2277 C CA . THR A 1 295 ? 10.844 -2.189 -15.047 1 93.75 295 THR A CA 1
ATOM 2278 C C . THR A 1 295 ? 12.047 -2.623 -14.211 1 93.75 295 THR A C 1
ATOM 2280 O O . THR A 1 295 ? 11.891 -3.123 -13.102 1 93.75 295 THR A O 1
ATOM 2283 N N . HIS A 1 296 ? 13.219 -2.447 -14.773 1 93.31 296 HIS A N 1
ATOM 2284 C CA . HIS A 1 296 ? 14.43 -2.766 -14.031 1 93.31 296 HIS A CA 1
ATOM 2285 C C . HIS A 1 296 ? 14.547 -1.923 -12.766 1 93.31 296 HIS A C 1
ATOM 2287 O O . HIS A 1 296 ? 14.852 -2.445 -11.695 1 93.31 296 HIS A O 1
ATOM 2293 N N . ASP A 1 297 ? 14.281 -0.633 -12.891 1 94.06 297 ASP A N 1
ATOM 2294 C CA . ASP A 1 297 ? 14.359 0.263 -11.742 1 94.06 297 ASP A CA 1
ATOM 2295 C C . ASP A 1 297 ? 13.336 -0.127 -10.672 1 94.06 297 ASP A C 1
ATOM 2297 O O . ASP A 1 297 ? 13.648 -0.119 -9.477 1 94.06 297 ASP A O 1
ATOM 2301 N N . ARG A 1 298 ? 12.172 -0.415 -11.141 1 94.31 298 ARG A N 1
ATOM 2302 C CA . ARG A 1 298 ? 11.156 -0.893 -10.211 1 94.31 298 ARG A CA 1
ATOM 2303 C C . ARG A 1 298 ? 11.633 -2.139 -9.469 1 94.31 298 ARG A C 1
ATOM 2305 O O . ARG A 1 298 ? 11.523 -2.221 -8.242 1 94.31 298 ARG A O 1
ATOM 2312 N N . ASP A 1 299 ? 12.117 -3.107 -10.18 1 95 299 ASP A N 1
ATOM 2313 C CA . ASP A 1 299 ? 12.516 -4.387 -9.602 1 95 299 ASP A CA 1
ATOM 2314 C C . ASP A 1 299 ? 13.664 -4.203 -8.609 1 95 299 ASP A C 1
ATOM 2316 O O . ASP A 1 299 ? 13.688 -4.84 -7.555 1 95 299 ASP A O 1
ATOM 2320 N N . GLU A 1 300 ? 14.602 -3.346 -8.969 1 95.81 300 GLU A N 1
ATOM 2321 C CA . GLU A 1 300 ? 15.711 -3.047 -8.062 1 95.81 300 GLU A CA 1
ATOM 2322 C C . GLU A 1 300 ? 15.203 -2.453 -6.75 1 95.81 300 GLU A C 1
ATOM 2324 O O . GLU A 1 300 ? 15.68 -2.822 -5.672 1 95.81 300 GLU A O 1
ATOM 2329 N N . THR A 1 301 ? 14.266 -1.54 -6.863 1 96.5 301 THR A N 1
ATOM 2330 C CA . THR A 1 301 ? 13.727 -0.883 -5.676 1 96.5 301 THR A CA 1
ATOM 2331 C C . THR A 1 301 ? 12.93 -1.871 -4.824 1 96.5 301 THR A C 1
ATOM 2333 O O . THR A 1 301 ? 13.062 -1.883 -3.6 1 96.5 301 THR A O 1
ATOM 2336 N N . VAL A 1 302 ? 12.125 -2.689 -5.465 1 95.88 302 VAL A N 1
ATOM 2337 C CA . VAL A 1 302 ? 11.352 -3.693 -4.738 1 95.88 302 VAL A CA 1
ATOM 2338 C C . VAL A 1 302 ? 12.297 -4.621 -3.98 1 95.88 302 VAL A C 1
ATOM 2340 O O . VAL A 1 302 ? 12.07 -4.934 -2.811 1 95.88 302 VAL A O 1
ATOM 2343 N N . MET A 1 303 ? 13.328 -5.047 -4.617 1 95.56 303 MET A N 1
ATOM 2344 C CA . MET A 1 303 ? 14.297 -5.945 -3.996 1 95.56 303 MET A CA 1
ATOM 2345 C C . MET A 1 303 ? 14.961 -5.285 -2.791 1 95.56 303 MET A C 1
ATOM 2347 O O . MET A 1 303 ? 15.148 -5.922 -1.755 1 95.56 303 MET A O 1
ATOM 2351 N N . ALA A 1 304 ? 15.32 -4.031 -2.943 1 95.88 304 ALA A N 1
ATOM 2352 C CA . ALA A 1 304 ? 15.938 -3.297 -1.845 1 95.88 304 ALA A CA 1
ATOM 2353 C C . ALA A 1 304 ? 15 -3.209 -0.643 1 95.88 304 ALA A C 1
ATOM 2355 O O . ALA A 1 304 ? 15.43 -3.391 0.499 1 95.88 304 ALA A O 1
ATOM 2356 N N . LEU A 1 305 ? 13.773 -2.93 -0.896 1 96.5 305 LEU A N 1
ATOM 2357 C CA . LEU A 1 305 ? 12.781 -2.83 0.168 1 96.5 305 LEU A CA 1
ATOM 2358 C C . LEU A 1 305 ? 12.57 -4.184 0.841 1 96.5 305 LEU A C 1
ATOM 2360 O O . LEU A 1 305 ? 12.508 -4.27 2.07 1 96.5 305 LEU A O 1
ATOM 2364 N N . ARG A 1 306 ? 12.445 -5.176 0.015 1 94.75 306 ARG A N 1
ATOM 2365 C CA . ARG A 1 306 ? 12.266 -6.523 0.544 1 94.75 306 ARG A CA 1
ATOM 2366 C C . ARG A 1 306 ? 13.43 -6.918 1.443 1 94.75 306 ARG A C 1
ATOM 2368 O O . ARG A 1 306 ? 13.227 -7.441 2.541 1 94.75 306 ARG A O 1
ATOM 2375 N N . ARG A 1 307 ? 14.641 -6.648 1.037 1 94.31 307 ARG A N 1
ATOM 2376 C CA . ARG A 1 307 ? 15.836 -6.992 1.799 1 94.31 307 ARG A CA 1
ATOM 2377 C C . ARG A 1 307 ? 15.875 -6.246 3.129 1 94.31 307 ARG A C 1
ATOM 2379 O O . ARG A 1 307 ? 16.25 -6.816 4.156 1 94.31 307 ARG A O 1
ATOM 2386 N N . ALA A 1 308 ? 15.508 -4.992 3.037 1 95 308 ALA A N 1
ATOM 2387 C CA . ALA A 1 308 ? 15.492 -4.191 4.258 1 95 308 ALA A CA 1
ATOM 2388 C C . ALA A 1 308 ? 14.539 -4.781 5.289 1 95 308 ALA A C 1
ATOM 2390 O O . ALA A 1 308 ? 14.844 -4.816 6.484 1 95 308 ALA A O 1
ATOM 2391 N N . ARG A 1 309 ? 13.445 -5.227 4.867 1 93.06 309 ARG A N 1
ATOM 2392 C CA . ARG A 1 309 ? 12.461 -5.816 5.762 1 93.06 309 ARG A CA 1
ATOM 2393 C C . ARG A 1 309 ? 12.945 -7.156 6.305 1 93.06 309 ARG A C 1
ATOM 2395 O O . ARG A 1 309 ? 12.789 -7.445 7.496 1 93.06 309 ARG A O 1
ATOM 2402 N N . GLU A 1 310 ? 13.492 -7.984 5.383 1 91 310 GLU A N 1
ATOM 2403 C CA . GLU A 1 310 ? 13.961 -9.312 5.762 1 91 310 GLU A CA 1
ATOM 2404 C C . GLU A 1 310 ? 15.086 -9.227 6.793 1 91 310 GLU A C 1
ATOM 2406 O O . GLU A 1 310 ? 15.195 -10.094 7.664 1 91 310 GLU A O 1
ATOM 2411 N N . GLN A 1 311 ? 15.867 -8.219 6.766 1 89.56 311 GLN A N 1
ATOM 2412 C CA . GLN A 1 311 ? 16.984 -8.039 7.684 1 89.56 311 GLN A CA 1
ATOM 2413 C C . GLN A 1 311 ? 16.5 -7.754 9.102 1 89.56 311 GLN A C 1
ATOM 2415 O O . GLN A 1 311 ? 17.172 -8.086 10.078 1 89.56 311 GLN A O 1
ATOM 2420 N N . LEU A 1 312 ? 15.367 -7.176 9.219 1 89.25 312 LEU A N 1
ATOM 2421 C CA . LEU A 1 312 ? 14.828 -6.859 10.531 1 89.25 312 LEU A CA 1
ATOM 2422 C C . LEU A 1 312 ? 14.148 -8.086 11.148 1 89.25 312 LEU A C 1
ATOM 2424 O O . LEU A 1 312 ? 13.969 -8.148 12.367 1 89.25 312 LEU A O 1
ATOM 2428 N N . GLU A 1 313 ? 13.656 -8.977 10.336 1 82.06 313 GLU A N 1
ATOM 2429 C CA . GLU A 1 313 ? 12.984 -10.18 10.82 1 82.06 313 GLU A CA 1
ATOM 2430 C C . GLU A 1 313 ? 14 -11.211 11.305 1 82.06 313 GLU A C 1
ATOM 2432 O O . GLU A 1 313 ? 13.656 -12.117 12.07 1 82.06 313 GLU A O 1
ATOM 2437 N N . ASP A 1 314 ? 15.227 -11.258 10.867 1 71.5 314 ASP A N 1
ATOM 2438 C CA . ASP A 1 314 ? 16.281 -12.164 11.297 1 71.5 314 ASP A CA 1
ATOM 2439 C C . ASP A 1 314 ? 16.891 -11.711 12.625 1 71.5 314 ASP A C 1
ATOM 2441 O O . ASP A 1 314 ? 17.234 -12.547 13.469 1 71.5 314 ASP A O 1
ATOM 2445 N N . MET B 1 1 ? 21.625 28.094 4.672 1 40.69 1 MET B N 1
ATOM 2446 C CA . MET B 1 1 ? 21.109 27.969 6.027 1 40.69 1 MET B CA 1
ATOM 2447 C C . MET B 1 1 ? 19.594 27.766 6.012 1 40.69 1 MET B C 1
ATOM 2449 O O . MET B 1 1 ? 18.875 28.516 5.352 1 40.69 1 MET B O 1
ATOM 2453 N N . THR B 1 2 ? 19 26.516 6.328 1 56.34 2 THR B N 1
ATOM 2454 C CA . THR B 1 2 ? 17.562 26.297 6.219 1 56.34 2 THR B CA 1
ATOM 2455 C C . THR B 1 2 ? 16.797 27.359 7.012 1 56.34 2 THR B C 1
ATOM 2457 O O . THR B 1 2 ? 17.297 27.875 8.008 1 56.34 2 THR B O 1
ATOM 2460 N N . ALA B 1 3 ? 15.805 28.047 6.406 1 76.62 3 ALA B N 1
ATOM 2461 C CA . ALA B 1 3 ? 15 29.094 7.031 1 76.62 3 ALA B CA 1
ATOM 2462 C C . ALA B 1 3 ? 14.523 28.672 8.414 1 76.62 3 ALA B C 1
ATOM 2464 O O . ALA B 1 3 ? 14.109 27.531 8.609 1 76.62 3 ALA B O 1
ATOM 2465 N N . GLN B 1 4 ? 14.945 29.484 9.477 1 89.88 4 GLN B N 1
ATOM 2466 C CA . GLN B 1 4 ? 14.469 29.203 10.828 1 89.88 4 GLN B CA 1
ATOM 2467 C C . GLN B 1 4 ? 13.102 29.844 11.07 1 89.88 4 GLN B C 1
ATOM 2469 O O . GLN B 1 4 ? 12.953 31.062 10.938 1 89.88 4 GLN B O 1
ATOM 2474 N N . HIS B 1 5 ? 12.109 28.969 11.281 1 97 5 HIS B N 1
ATOM 2475 C CA . HIS B 1 5 ? 10.742 29.406 11.531 1 97 5 HIS B CA 1
ATOM 2476 C C . HIS B 1 5 ? 10.359 29.203 12.992 1 97 5 HIS B C 1
ATOM 2478 O O . HIS B 1 5 ? 10.953 28.391 13.695 1 97 5 HIS B O 1
ATOM 2484 N N . THR B 1 6 ? 9.5 30.094 13.414 1 98.5 6 THR B N 1
ATOM 2485 C CA . THR B 1 6 ? 8.859 29.906 14.711 1 98.5 6 THR B CA 1
ATOM 2486 C C . THR B 1 6 ? 7.539 29.156 14.555 1 98.5 6 THR B C 1
ATOM 2488 O O . THR B 1 6 ? 6.605 29.656 13.93 1 98.5 6 THR B O 1
ATOM 2491 N N . VAL B 1 7 ? 7.49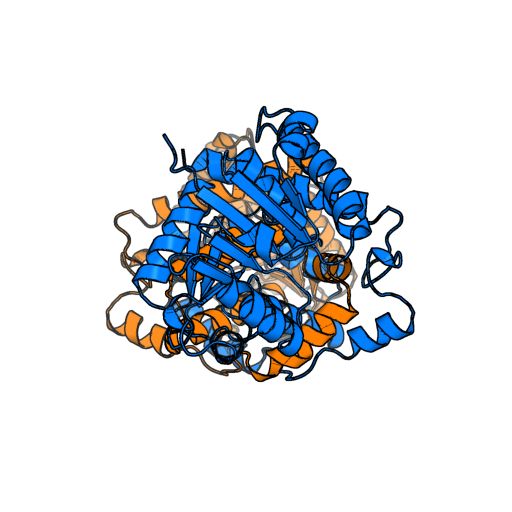6 27.953 15.18 1 98.81 7 VAL B N 1
ATOM 2492 C CA . VAL B 1 7 ? 6.348 27.078 15.008 1 98.81 7 VAL B CA 1
ATOM 2493 C C . VAL B 1 7 ? 5.637 26.875 16.344 1 98.81 7 VAL B C 1
ATOM 2495 O O . VAL B 1 7 ? 6.266 26.5 17.344 1 98.81 7 VAL B O 1
ATOM 2498 N N . ALA B 1 8 ? 4.387 27.219 16.359 1 98.94 8 ALA B N 1
ATOM 2499 C CA . ALA B 1 8 ? 3.541 26.891 17.516 1 98.94 8 ALA B CA 1
ATOM 2500 C C . ALA B 1 8 ? 2.703 25.641 17.234 1 98.94 8 ALA B C 1
ATOM 2502 O O . ALA B 1 8 ? 1.952 25.594 16.266 1 98.94 8 ALA B O 1
ATOM 2503 N N . VAL B 1 9 ? 2.838 24.625 18.078 1 98.88 9 VAL B N 1
ATOM 2504 C CA . VAL B 1 9 ? 2.051 23.406 18 1 98.88 9 VAL B CA 1
ATOM 2505 C C . VAL B 1 9 ? 0.987 23.391 19.094 1 98.88 9 VAL B C 1
ATOM 2507 O O . VAL B 1 9 ? 1.308 23.5 20.281 1 98.88 9 VAL B O 1
ATOM 2510 N N . ILE B 1 10 ? -0.247 23.297 18.656 1 98.88 10 ILE B N 1
ATOM 2511 C CA . ILE B 1 10 ? -1.334 23.281 19.625 1 98.88 10 ILE B CA 1
ATOM 2512 C C . ILE B 1 10 ? -1.896 21.875 19.766 1 98.88 10 ILE B C 1
ATOM 2514 O O . ILE B 1 10 ? -2.439 21.312 18.797 1 98.88 10 ILE B O 1
ATOM 2518 N N . GLY B 1 11 ? -1.933 21.328 20.938 1 98.44 11 GLY B N 1
ATOM 2519 C CA . GLY B 1 11 ? -2.221 19.938 21.203 1 98.44 11 GLY B CA 1
ATOM 2520 C C . GLY B 1 11 ? -0.971 19.094 21.375 1 98.44 11 GLY B C 1
ATOM 2521 O O . GLY B 1 11 ? -0.193 18.922 20.438 1 98.44 11 GLY B O 1
ATOM 2522 N N . ALA B 1 12 ? -0.772 18.516 22.578 1 98.06 12 ALA B N 1
ATOM 2523 C CA . ALA B 1 12 ? 0.472 17.828 22.875 1 98.06 12 ALA B CA 1
ATOM 2524 C C . ALA B 1 12 ? 0.271 16.312 22.859 1 98.06 12 ALA B C 1
ATOM 2526 O O . ALA B 1 12 ? 1.057 15.57 23.453 1 98.06 12 ALA B O 1
ATOM 2527 N N . GLY B 1 13 ? -0.808 15.852 22.156 1 93.94 13 GLY B N 1
ATOM 2528 C CA . GLY B 1 13 ? -1.075 14.43 22.047 1 93.94 13 GLY B CA 1
ATOM 2529 C C . GLY B 1 13 ? -0.106 13.711 21.125 1 93.94 13 GLY B C 1
ATOM 2530 O O . GLY B 1 13 ? 1.063 14.086 21.031 1 93.94 13 GLY B O 1
ATOM 2531 N N . ASP B 1 14 ? -0.513 12.625 20.531 1 89.31 14 ASP B N 1
ATOM 2532 C CA . ASP B 1 14 ? 0.326 11.75 19.719 1 89.31 14 ASP B CA 1
ATOM 2533 C C . ASP B 1 14 ? 0.97 12.508 18.562 1 89.31 14 ASP B C 1
ATOM 2535 O O . ASP B 1 14 ? 2.168 12.367 18.312 1 89.31 14 ASP B O 1
ATOM 2539 N N . MET B 1 15 ? 0.185 13.336 17.906 1 94.94 15 MET B N 1
ATOM 2540 C CA . MET B 1 15 ? 0.725 14.094 16.781 1 94.94 15 MET B CA 1
ATOM 2541 C C . MET B 1 15 ? 1.553 15.281 17.281 1 94.94 15 MET B C 1
ATOM 2543 O O . MET B 1 15 ? 2.617 15.57 16.719 1 94.94 15 MET B O 1
ATOM 2547 N N . GLY B 1 16 ? 1.056 15.914 18.297 1 97.31 16 GLY B N 1
ATOM 2548 C CA . GLY B 1 16 ? 1.657 17.141 18.781 1 97.31 16 GLY B CA 1
ATOM 2549 C C . GLY B 1 16 ? 3.092 16.969 19.234 1 97.31 16 GLY B C 1
ATOM 2550 O O . GLY B 1 16 ? 3.975 17.734 18.859 1 97.31 16 GLY B O 1
ATOM 2551 N N . HIS B 1 17 ? 3.35 15.945 20.094 1 97 17 HIS B N 1
ATOM 2552 C CA . HIS B 1 17 ? 4.723 15.719 20.531 1 97 17 HIS B CA 1
ATOM 2553 C C . HIS B 1 17 ? 5.625 15.359 19.344 1 97 17 HIS B C 1
ATOM 2555 O O . HIS B 1 17 ? 6.812 15.695 19.344 1 97 17 HIS B O 1
ATOM 2561 N N . GLY B 1 18 ? 5.039 14.617 18.344 1 96.81 18 GLY B N 1
ATOM 2562 C CA . GLY B 1 18 ? 5.789 14.289 17.141 1 96.81 18 GLY B CA 1
ATOM 2563 C C . GLY B 1 18 ? 6.172 15.51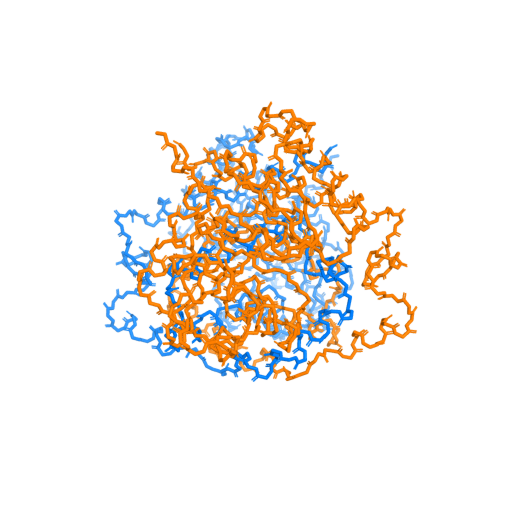6 16.328 1 96.81 18 GLY B C 1
ATOM 2564 O O . GLY B 1 18 ? 7.297 15.609 15.828 1 96.81 18 GLY B O 1
ATOM 2565 N N . PHE B 1 19 ? 5.238 16.438 16.203 1 98.06 19 PHE B N 1
ATOM 2566 C CA . PHE B 1 19 ? 5.512 17.688 15.5 1 98.06 19 PHE B CA 1
ATOM 2567 C C . PHE B 1 19 ? 6.629 18.453 16.188 1 98.06 19 PHE B C 1
ATOM 2569 O O . PHE B 1 19 ? 7.59 18.875 15.547 1 98.06 19 PHE B O 1
ATOM 2576 N N . ALA B 1 20 ? 6.426 18.625 17.5 1 98.44 20 ALA B N 1
ATOM 2577 C CA . ALA B 1 20 ? 7.418 19.359 18.281 1 98.44 20 ALA B CA 1
ATOM 2578 C C . ALA B 1 20 ? 8.805 18.766 18.109 1 98.44 20 ALA B C 1
ATOM 2580 O O . ALA B 1 20 ? 9.789 19.484 17.922 1 98.44 20 ALA B O 1
ATOM 2581 N N . THR B 1 21 ? 8.875 17.453 18.141 1 98 21 THR B N 1
ATOM 2582 C CA . THR B 1 21 ? 10.133 16.734 17.969 1 98 21 THR B CA 1
ATOM 2583 C C . THR B 1 21 ? 10.75 17.031 16.609 1 98 21 THR B C 1
ATOM 2585 O O . THR B 1 21 ? 11.906 17.438 16.516 1 98 21 THR B O 1
ATOM 2588 N N . LEU B 1 22 ? 9.992 16.828 15.555 1 97.19 22 LEU B N 1
ATOM 2589 C CA . LEU B 1 22 ? 10.484 16.953 14.188 1 97.19 22 LEU B CA 1
ATOM 2590 C C . LEU B 1 22 ? 10.992 18.375 13.922 1 97.19 22 LEU B C 1
ATOM 2592 O O . LEU B 1 22 ? 12.117 18.547 13.438 1 97.19 22 LEU B O 1
ATOM 2596 N N . PHE B 1 23 ? 10.211 19.344 14.234 1 98 23 PHE B N 1
ATOM 2597 C CA . PHE B 1 23 ? 10.578 20.719 13.961 1 98 23 PHE B CA 1
ATOM 2598 C C . PHE B 1 23 ? 11.789 21.141 14.789 1 98 23 PHE B C 1
ATOM 2600 O O . PHE B 1 23 ? 12.68 21.828 14.297 1 98 23 PHE B O 1
ATOM 2607 N N . ALA B 1 24 ? 11.852 20.719 16.078 1 98 24 ALA B N 1
ATOM 2608 C CA . ALA B 1 24 ? 12.977 21.062 16.938 1 98 24 ALA B CA 1
ATOM 2609 C C . ALA B 1 24 ? 14.266 20.422 16.438 1 98 24 ALA B C 1
ATOM 2611 O O . ALA B 1 24 ? 15.305 21.078 16.344 1 98 24 ALA B O 1
ATOM 2612 N N . VAL B 1 25 ? 14.164 19.141 16.125 1 97.44 25 VAL B N 1
ATOM 2613 C CA . VAL B 1 25 ? 15.328 18.391 15.656 1 97.44 25 VAL B CA 1
ATOM 2614 C C . VAL B 1 25 ? 15.859 19 14.367 1 97.44 25 VAL B C 1
ATOM 2616 O O . VAL B 1 25 ? 17.062 19 14.125 1 97.44 25 VAL B O 1
ATOM 2619 N N . LYS B 1 26 ? 15 19.578 13.57 1 96.75 26 LYS B N 1
ATOM 2620 C CA . LYS B 1 26 ? 15.391 20.188 12.297 1 96.75 26 LYS B CA 1
ATOM 2621 C C . LYS B 1 26 ? 15.766 21.656 12.477 1 96.75 26 LYS B C 1
ATOM 2623 O O . LYS B 1 26 ? 15.898 22.391 11.5 1 96.75 26 LYS B O 1
ATOM 2628 N N . GLY B 1 27 ? 15.805 22.125 13.695 1 96.06 27 GLY B N 1
ATOM 2629 C CA . GLY B 1 27 ? 16.422 23.391 14 1 96.06 27 GLY B CA 1
ATOM 2630 C C . GLY B 1 27 ? 15.438 24.547 14.047 1 96.06 27 GLY B C 1
ATOM 2631 O O . GLY B 1 27 ? 15.836 25.719 14.055 1 96.06 27 GLY B O 1
ATOM 2632 N N . GLN B 1 28 ? 14.141 24.25 14.078 1 97.94 28 GLN B N 1
ATOM 2633 C CA . GLN B 1 28 ? 13.125 25.297 14.164 1 97.94 28 GLN B CA 1
ATOM 2634 C C . GLN B 1 28 ? 12.859 25.688 15.609 1 97.94 28 GLN B C 1
ATOM 2636 O O . GLN B 1 28 ? 13.172 24.938 16.531 1 97.94 28 GLN B O 1
ATOM 2641 N N . THR B 1 29 ? 12.414 26.922 15.797 1 98.38 29 THR B N 1
ATOM 2642 C CA . THR B 1 29 ? 11.953 27.344 17.109 1 98.38 29 THR B CA 1
ATOM 2643 C C . THR B 1 29 ? 10.539 26.844 17.375 1 98.38 29 THR B C 1
ATOM 2645 O O . THR B 1 29 ? 9.625 27.109 16.594 1 98.38 29 THR B O 1
ATOM 2648 N N . VAL B 1 30 ? 10.367 26.125 18.516 1 98.75 30 VAL B N 1
ATOM 2649 C CA . VAL B 1 30 ? 9.086 25.438 18.703 1 98.75 30 VAL B CA 1
ATOM 2650 C C . VAL B 1 30 ? 8.484 25.844 20.047 1 98.75 30 VAL B C 1
ATOM 2652 O O . VAL B 1 30 ? 9.188 25.906 21.062 1 98.75 30 VAL B O 1
ATOM 2655 N N . THR B 1 31 ? 7.238 26.188 20.062 1 98.88 31 THR B N 1
ATOM 2656 C CA . THR B 1 31 ? 6.406 26.266 21.266 1 98.88 31 THR B CA 1
ATOM 2657 C C . THR B 1 31 ? 5.305 25.219 21.219 1 98.88 31 THR B C 1
ATOM 2659 O O . THR B 1 31 ? 4.531 25.156 20.266 1 98.88 31 THR B O 1
ATOM 2662 N N . LEU B 1 32 ? 5.285 24.344 22.219 1 98.88 32 LEU B N 1
ATOM 2663 C CA . LEU B 1 32 ? 4.227 23.344 22.359 1 98.88 32 LEU B CA 1
ATOM 2664 C C . LEU B 1 32 ? 3.191 23.797 23.391 1 98.88 32 LEU B C 1
ATOM 2666 O O . LEU B 1 32 ? 3.535 24.109 24.531 1 98.88 32 LEU B O 1
ATOM 2670 N N . ILE B 1 33 ? 1.979 23.844 22.922 1 98.88 33 ILE B N 1
ATOM 2671 C CA . ILE B 1 33 ? 0.89 24.391 23.719 1 98.88 33 ILE B CA 1
ATOM 2672 C C . ILE B 1 33 ? -0.154 23.312 24 1 98.88 33 ILE B C 1
ATOM 2674 O O . ILE B 1 33 ? -0.523 22.562 23.094 1 98.88 33 ILE B O 1
ATOM 2678 N N . ASP B 1 34 ? -0.542 23.156 25.188 1 98.69 34 ASP B N 1
ATOM 2679 C CA . ASP B 1 34 ? -1.67 22.328 25.594 1 98.69 34 ASP B CA 1
ATOM 2680 C C . ASP B 1 34 ? -2.396 22.938 26.781 1 98.69 34 ASP B C 1
ATOM 2682 O O . ASP B 1 34 ? -1.772 23.547 27.656 1 98.69 34 ASP B O 1
ATOM 2686 N N . HIS B 1 35 ? -3.74 22.656 26.812 1 96.5 35 HIS B N 1
ATOM 2687 C CA . HIS B 1 35 ? -4.52 23.281 27.891 1 96.5 35 HIS B CA 1
ATOM 2688 C C . HIS B 1 35 ? -4.266 22.578 29.219 1 96.5 35 HIS B C 1
ATOM 2690 O O . HIS B 1 35 ? -4.602 23.125 30.281 1 96.5 35 HIS B O 1
ATOM 2696 N N . ARG B 1 36 ? -3.682 21.422 29.328 1 96.62 36 ARG B N 1
ATOM 2697 C CA . ARG B 1 36 ? -3.4 20.688 30.547 1 96.62 36 ARG B CA 1
ATOM 2698 C C . ARG B 1 36 ? -1.898 20.531 30.75 1 96.62 36 ARG B C 1
ATOM 2700 O O . ARG B 1 36 ? -1.206 19.938 29.922 1 96.62 36 ARG B O 1
ATOM 2707 N N . GLU B 1 37 ? -1.447 20.922 31.812 1 97.75 37 GLU B N 1
ATOM 2708 C CA . GLU B 1 37 ? -0.033 20.797 32.156 1 97.75 37 GLU B CA 1
ATOM 2709 C C . GLU B 1 37 ? 0.426 19.344 32.125 1 97.75 37 GLU B C 1
ATOM 2711 O O . GLU B 1 37 ? 1.556 19.062 31.719 1 97.75 37 GLU B O 1
ATOM 2716 N N . SER B 1 38 ? -0.374 18.469 32.5 1 98.06 38 SER B N 1
ATOM 2717 C CA . SER B 1 38 ? -0.031 17.047 32.531 1 98.06 38 SER B CA 1
ATOM 2718 C C . SER B 1 38 ? 0.291 16.547 31.125 1 98.06 38 SER B C 1
ATOM 2720 O O . SER B 1 38 ? 1.163 15.688 30.953 1 98.06 38 SER B O 1
ATOM 2722 N N . ASN B 1 39 ? -0.488 17 30.141 1 98 39 ASN B N 1
ATOM 2723 C CA . ASN B 1 39 ? -0.204 16.625 28.766 1 98 39 ASN B CA 1
ATOM 2724 C C . ASN B 1 39 ? 1.182 17.094 28.328 1 98 39 ASN B C 1
ATOM 2726 O O . ASN B 1 39 ? 1.871 16.406 27.578 1 98 39 ASN B O 1
ATOM 2730 N N . LEU B 1 40 ? 1.586 18.281 28.781 1 98.38 40 LEU B N 1
ATOM 2731 C CA . LEU B 1 40 ? 2.896 18.828 28.453 1 98.38 40 LEU B CA 1
ATOM 2732 C C . LEU B 1 40 ? 4.008 18.031 29.125 1 98.38 40 LEU B C 1
ATOM 2734 O O . LEU B 1 40 ? 5.062 17.797 28.531 1 98.38 40 LEU B O 1
ATOM 2738 N N . ASP B 1 41 ? 3.752 17.609 30.359 1 97.75 41 ASP B N 1
ATOM 2739 C CA . ASP B 1 41 ? 4.703 16.75 31.062 1 97.75 41 ASP B CA 1
ATOM 2740 C C . ASP B 1 41 ? 4.902 15.43 30.312 1 97.75 41 ASP B C 1
ATOM 2742 O O . ASP B 1 41 ? 6.035 15 30.109 1 97.75 41 ASP B O 1
ATOM 2746 N N . ASP B 1 42 ? 3.779 14.852 29.984 1 97.25 42 ASP B N 1
ATOM 2747 C CA . ASP B 1 42 ? 3.828 13.617 29.203 1 97.25 42 ASP B CA 1
ATOM 2748 C C . ASP B 1 42 ? 4.566 13.82 27.891 1 97.25 42 ASP B C 1
ATOM 2750 O O . ASP B 1 42 ? 5.348 12.961 27.469 1 97.25 42 ASP B O 1
ATOM 2754 N N . ALA B 1 43 ? 4.289 14.93 27.234 1 98.12 43 ALA B N 1
ATOM 2755 C CA . ALA B 1 43 ? 4.906 15.242 25.953 1 98.12 43 ALA B CA 1
ATOM 2756 C C . ALA B 1 43 ? 6.422 15.367 26.094 1 98.12 43 ALA B C 1
ATOM 2758 O O . ALA B 1 43 ? 7.168 14.977 25.188 1 98.12 43 ALA B O 1
ATOM 2759 N N . THR B 1 44 ? 6.84 15.953 27.203 1 98.12 44 THR B N 1
ATOM 2760 C CA . THR B 1 44 ? 8.273 16.094 27.438 1 98.12 44 THR B CA 1
ATOM 2761 C C . THR B 1 44 ? 8.961 14.727 27.422 1 98.12 44 THR B C 1
ATOM 2763 O O . THR B 1 44 ? 9.992 14.555 26.781 1 98.12 44 THR B O 1
ATOM 2766 N N . GLU B 1 45 ? 8.383 13.805 28.047 1 97.44 45 GLU B N 1
ATOM 2767 C CA . GLU B 1 45 ? 8.93 12.453 28.094 1 97.44 45 GLU B CA 1
ATOM 2768 C C . GLU B 1 45 ? 8.898 11.789 26.719 1 97.44 45 GLU B C 1
ATOM 2770 O O . GLU B 1 45 ? 9.875 11.156 26.312 1 97.44 45 GLU B O 1
ATOM 2775 N N . ARG B 1 46 ? 7.836 11.945 26.078 1 96.69 46 ARG B N 1
ATOM 2776 C CA . ARG B 1 46 ? 7.668 11.32 24.781 1 96.69 46 ARG B CA 1
ATOM 2777 C C . ARG B 1 46 ? 8.633 11.922 23.766 1 96.69 46 ARG B C 1
ATOM 2779 O O . ARG B 1 46 ? 9.188 11.203 22.922 1 96.69 46 ARG B O 1
ATOM 2786 N N . ILE B 1 47 ? 8.797 13.227 23.828 1 98.25 47 ILE B N 1
ATOM 2787 C CA . ILE B 1 47 ? 9.742 13.891 22.938 1 98.25 47 ILE B CA 1
ATOM 2788 C C . ILE B 1 47 ? 11.148 13.352 23.172 1 98.25 47 ILE B C 1
ATOM 2790 O O . ILE B 1 47 ? 11.867 13.031 22.219 1 98.25 47 ILE B O 1
ATOM 2794 N N . HIS B 1 48 ? 11.492 13.234 24.438 1 98.12 48 HIS B N 1
ATOM 2795 C CA . HIS B 1 48 ? 12.797 12.672 24.781 1 98.12 48 HIS B CA 1
ATOM 2796 C C . HIS B 1 48 ? 12.969 11.281 24.188 1 98.12 48 HIS B C 1
ATOM 2798 O O . HIS B 1 48 ? 14.016 10.984 23.594 1 98.12 48 HIS B O 1
ATOM 2804 N N . GLU B 1 49 ? 11.977 10.484 24.266 1 96.44 49 GLU B N 1
ATOM 2805 C CA . GLU B 1 49 ? 12.016 9.117 23.75 1 96.44 49 GLU B CA 1
ATOM 2806 C C . GLU B 1 49 ? 12.133 9.102 22.219 1 96.44 49 GLU B C 1
ATOM 2808 O O . GLU B 1 49 ? 12.891 8.312 21.656 1 96.44 49 GLU B O 1
ATOM 2813 N N . VAL B 1 50 ? 11.375 9.953 21.578 1 96.62 50 VAL B N 1
ATOM 2814 C CA . VAL B 1 50 ? 11.383 9.992 20.125 1 96.62 50 VAL B CA 1
ATOM 2815 C C . VAL B 1 50 ? 12.742 10.477 19.625 1 96.62 50 VAL B C 1
ATOM 2817 O O . VAL B 1 50 ? 13.297 9.914 18.672 1 96.62 50 VAL B O 1
ATOM 2820 N N . VAL B 1 51 ? 13.305 11.492 20.266 1 98.12 51 VAL B N 1
ATOM 2821 C CA . VAL B 1 51 ? 14.617 11.984 19.875 1 98.12 51 VAL B CA 1
ATOM 2822 C C . VAL B 1 51 ? 15.664 10.898 20.078 1 98.12 51 VAL B C 1
ATOM 2824 O O . VAL B 1 51 ? 16.547 10.719 19.234 1 98.12 51 VAL B O 1
ATOM 2827 N N . SER B 1 52 ? 15.578 10.188 21.156 1 97.69 52 SER B N 1
ATOM 2828 C CA . SER B 1 52 ? 16.484 9.078 21.422 1 97.69 52 SER B CA 1
ATOM 2829 C C . SER B 1 52 ? 16.391 8.016 20.328 1 97.69 52 SER B C 1
ATOM 2831 O O . SER B 1 52 ? 17.406 7.496 19.859 1 97.69 52 SER B O 1
ATOM 2833 N N . PHE B 1 53 ? 15.195 7.723 19.953 1 95.94 53 PHE B N 1
ATOM 2834 C CA . PHE B 1 53 ? 14.961 6.766 18.891 1 95.94 53 PHE B CA 1
ATOM 2835 C C . PHE B 1 53 ? 15.57 7.254 17.578 1 95.94 53 PHE B C 1
ATOM 2837 O O . PHE B 1 53 ? 16.297 6.516 16.906 1 95.94 53 PHE B O 1
ATOM 2844 N N . LEU B 1 54 ? 15.305 8.5 17.203 1 96.5 54 LEU B N 1
ATOM 2845 C CA . LEU B 1 54 ? 15.836 9.078 15.969 1 96.5 54 LEU B CA 1
ATOM 2846 C C . LEU B 1 54 ? 17.359 9.094 15.984 1 96.5 54 LEU B C 1
ATOM 2848 O O . LEU B 1 54 ? 18 8.867 14.961 1 96.5 54 LEU B O 1
ATOM 2852 N N . ARG B 1 55 ? 17.891 9.406 17.141 1 96.88 55 ARG B N 1
ATOM 2853 C CA . ARG B 1 55 ? 19.344 9.414 17.297 1 96.88 55 ARG B CA 1
ATOM 2854 C C . ARG B 1 55 ? 19.922 8.016 17.125 1 96.88 55 ARG B C 1
ATOM 2856 O O . ARG B 1 55 ? 20.922 7.84 16.422 1 96.88 55 ARG B O 1
ATOM 2863 N N . ALA B 1 56 ? 19.281 7.066 17.734 1 95.19 56 ALA B N 1
ATOM 2864 C CA . ALA B 1 56 ? 19.703 5.676 17.609 1 95.19 56 ALA B CA 1
ATOM 2865 C C . ALA B 1 56 ? 19.656 5.211 16.156 1 95.19 56 ALA B C 1
ATOM 2867 O O . ALA B 1 56 ? 20.484 4.398 15.734 1 95.19 56 ALA B O 1
ATOM 2868 N N . GLU B 1 57 ? 18.734 5.742 15.43 1 93.25 57 GLU B N 1
ATOM 2869 C CA . GLU B 1 57 ? 18.547 5.363 14.031 1 93.25 57 GLU B CA 1
ATOM 2870 C C . GLU B 1 57 ? 19.422 6.211 13.109 1 93.25 57 GLU B C 1
ATOM 2872 O O . GLU B 1 57 ? 19.359 6.059 11.883 1 93.25 57 GLU B O 1
ATOM 2877 N N . GLY B 1 58 ? 20.141 7.141 13.594 1 93.31 58 GLY B N 1
ATOM 2878 C CA . GLY B 1 58 ? 21.078 7.938 12.82 1 93.31 58 GLY B CA 1
ATOM 2879 C C . GLY B 1 58 ? 20.422 9.086 12.07 1 93.31 58 GLY B C 1
ATOM 2880 O O . GLY B 1 58 ? 21 9.617 11.125 1 93.31 58 GLY B O 1
ATOM 2881 N N . GLU B 1 59 ? 19.203 9.453 12.492 1 93.69 59 GLU B N 1
ATOM 2882 C CA . GLU B 1 59 ? 18.469 10.508 11.805 1 93.69 59 GLU B CA 1
ATOM 2883 C C . GLU B 1 59 ? 18.844 11.883 12.344 1 93.69 59 GLU B C 1
ATOM 2885 O O . GLU B 1 59 ? 18.562 12.906 11.711 1 93.69 59 GLU B O 1
ATOM 2890 N N . THR B 1 60 ? 19.438 11.891 13.555 1 95.88 60 THR B N 1
ATOM 2891 C CA . THR B 1 60 ? 19.891 13.133 14.164 1 95.88 60 THR B CA 1
ATOM 2892 C C . THR B 1 60 ? 21.031 12.883 15.148 1 95.88 60 THR B C 1
ATOM 2894 O O . THR B 1 60 ? 21.172 11.773 15.664 1 95.88 60 THR B O 1
ATOM 2897 N N . ASP B 1 61 ? 21.781 13.891 15.344 1 96.75 61 ASP B N 1
ATOM 2898 C CA . ASP B 1 61 ? 22.828 13.812 16.344 1 96.75 61 ASP B CA 1
ATOM 2899 C C . ASP B 1 61 ? 22.5 14.672 17.562 1 96.75 61 ASP B C 1
ATOM 2901 O O . ASP B 1 61 ? 23.297 14.758 18.5 1 96.75 61 ASP B O 1
ATOM 2905 N N . ARG B 1 62 ? 21.375 15.234 17.516 1 96.94 62 ARG B N 1
ATOM 2906 C CA . ARG B 1 62 ? 21.016 16.141 18.609 1 96.94 62 ARG B CA 1
ATOM 2907 C C . ARG B 1 62 ? 20.797 15.383 19.906 1 96.94 62 ARG B C 1
ATOM 2909 O O . ARG B 1 62 ? 20.328 14.242 19.906 1 96.94 62 ARG B O 1
ATOM 2916 N N . ASP B 1 63 ? 21.172 16.047 21.031 1 97.88 63 ASP B N 1
ATOM 2917 C CA . ASP B 1 63 ? 20.953 15.492 22.359 1 97.88 63 ASP B CA 1
ATOM 2918 C C . ASP B 1 63 ? 19.5 15.625 22.781 1 97.88 63 ASP B C 1
ATOM 2920 O O . ASP B 1 63 ? 18.922 16.703 22.719 1 97.88 63 ASP B O 1
ATOM 2924 N N . PRO B 1 64 ? 18.891 14.492 23.219 1 98.19 64 PRO B N 1
ATOM 2925 C CA . PRO B 1 64 ? 17.469 14.531 23.594 1 98.19 64 PRO B CA 1
ATOM 2926 C C . PRO B 1 64 ? 17.156 15.594 24.641 1 98.19 64 PRO B C 1
ATOM 2928 O O . PRO B 1 64 ? 16.156 16.297 24.531 1 98.19 64 PRO B O 1
ATOM 2931 N N . ASP B 1 65 ? 18 15.719 25.609 1 98.19 65 ASP B N 1
ATOM 2932 C CA . ASP B 1 65 ? 17.781 16.719 26.656 1 98.19 65 ASP B CA 1
ATOM 2933 C C . ASP B 1 65 ? 17.844 18.125 26.078 1 98.19 65 ASP B C 1
ATOM 2935 O O . ASP B 1 65 ? 17.031 18.984 26.453 1 98.19 65 ASP B O 1
ATOM 2939 N N . ALA B 1 66 ? 18.781 18.359 25.234 1 98.19 66 ALA B N 1
ATOM 2940 C CA . ALA B 1 66 ? 18.938 19.688 24.625 1 98.19 66 ALA B CA 1
ATOM 2941 C C . ALA B 1 66 ? 17.719 20.047 23.781 1 98.19 66 ALA B C 1
ATOM 2943 O O . ALA B 1 66 ? 17.312 21.203 23.734 1 98.19 66 ALA B O 1
ATOM 2944 N N . VAL B 1 67 ? 17.188 19.047 23.062 1 98.31 67 VAL B N 1
ATOM 2945 C CA . VAL B 1 67 ? 16.016 19.281 22.234 1 98.31 67 VAL B CA 1
ATOM 2946 C C . VAL B 1 67 ? 14.82 19.656 23.109 1 98.31 67 VAL B C 1
ATOM 2948 O O . VAL B 1 67 ? 14.141 20.656 22.828 1 98.31 67 VAL B O 1
ATOM 2951 N N . VAL B 1 68 ? 14.625 18.906 24.188 1 98.38 68 VAL B N 1
ATOM 2952 C CA . VAL B 1 68 ? 13.508 19.156 25.078 1 98.38 68 VAL B CA 1
ATOM 2953 C C . VAL B 1 68 ? 13.656 20.531 25.719 1 98.38 68 VAL B C 1
ATOM 2955 O O . VAL B 1 68 ? 12.695 21.297 25.781 1 98.38 68 VAL B O 1
ATOM 2958 N N . GLU B 1 69 ? 14.875 20.875 26.109 1 97.81 69 GLU B N 1
ATOM 2959 C CA . GLU B 1 69 ? 15.141 22.141 26.766 1 97.81 69 GLU B CA 1
ATOM 2960 C C . GLU B 1 69 ? 14.922 23.312 25.812 1 97.81 69 GLU B C 1
ATOM 2962 O O . GLU B 1 69 ? 14.617 24.422 26.234 1 97.81 69 GLU B O 1
ATOM 2967 N N . GLY B 1 70 ? 15.062 23.016 24.562 1 97.94 70 GLY B N 1
ATOM 2968 C CA . GLY B 1 70 ? 14.938 24.062 23.562 1 97.94 70 GLY B CA 1
ATOM 2969 C C . GLY B 1 70 ? 13.5 24.344 23.172 1 97.94 70 GLY B C 1
ATOM 2970 O O . GLY B 1 70 ? 13.211 25.375 22.547 1 97.94 70 GLY B O 1
ATOM 2971 N N . ILE B 1 71 ? 12.586 23.531 23.547 1 98.75 71 ILE B N 1
ATOM 2972 C CA . ILE B 1 71 ? 11.172 23.703 23.234 1 98.75 71 ILE B CA 1
ATOM 2973 C C . ILE B 1 71 ? 10.492 24.484 24.359 1 98.75 71 ILE B C 1
ATOM 2975 O O . ILE B 1 71 ? 10.727 24.219 25.547 1 98.75 71 ILE B O 1
ATOM 2979 N N . GLU B 1 72 ? 9.781 25.484 24.031 1 98.75 72 GLU B N 1
ATOM 2980 C CA . GLU B 1 72 ? 8.961 26.203 25 1 98.75 72 GLU B CA 1
ATOM 2981 C C . GLU B 1 72 ? 7.621 25.5 25.219 1 98.75 72 GLU B C 1
ATOM 2983 O O . GLU B 1 72 ? 6.949 25.125 24.25 1 98.75 72 GLU B O 1
ATOM 2988 N N . PHE B 1 73 ? 7.32 25.25 26.5 1 98.75 73 PHE B N 1
ATOM 2989 C CA . PHE B 1 73 ? 6.043 24.641 26.875 1 98.75 73 PHE B CA 1
ATOM 2990 C C . PHE B 1 73 ? 5.152 25.641 27.578 1 98.75 73 PHE B C 1
ATOM 2992 O O . PHE B 1 73 ? 5.617 26.391 28.453 1 98.75 73 PHE B O 1
ATOM 2999 N N . THR B 1 74 ? 3.906 25.734 27.188 1 98.75 74 THR B N 1
ATOM 3000 C CA . THR B 1 74 ? 3.012 26.688 27.844 1 98.75 74 THR B CA 1
ATOM 3001 C C . THR B 1 74 ? 1.564 26.203 27.766 1 98.75 74 THR B C 1
ATOM 3003 O O . THR B 1 74 ? 1.203 25.469 26.844 1 98.75 74 THR B O 1
ATOM 3006 N N . THR B 1 75 ? 0.758 26.547 28.688 1 98.56 75 THR B N 1
ATOM 3007 C CA . THR B 1 75 ? -0.671 26.266 28.656 1 98.56 75 THR B CA 1
ATOM 3008 C C . THR B 1 75 ? -1.452 27.469 28.125 1 98.56 75 THR B C 1
ATOM 3010 O O . THR B 1 75 ? -2.676 27.406 27.984 1 98.56 75 THR B O 1
ATOM 3013 N N . ASP B 1 76 ? -0.715 28.484 27.812 1 98.25 76 ASP B N 1
ATOM 3014 C CA . ASP B 1 76 ? -1.337 29.734 27.359 1 98.25 76 ASP B CA 1
ATOM 3015 C C . ASP B 1 76 ? -1.223 29.906 25.859 1 98.25 76 ASP B C 1
ATOM 3017 O O . ASP B 1 76 ? -0.132 30.141 25.328 1 98.25 76 ASP B O 1
ATOM 3021 N N . VAL B 1 77 ? -2.367 29.844 25.203 1 98.5 77 VAL B N 1
ATOM 3022 C CA . VAL B 1 77 ? -2.396 29.922 23.75 1 98.5 77 VAL B CA 1
ATOM 3023 C C . VAL B 1 77 ? -1.931 31.312 23.297 1 98.5 77 VAL B C 1
ATOM 3025 O O . VAL B 1 77 ? -1.131 31.422 22.359 1 98.5 77 VAL B O 1
ATOM 3028 N N . ALA B 1 78 ? -2.373 32.344 23.938 1 98.25 78 ALA B N 1
ATOM 3029 C CA . ALA B 1 78 ? -2.068 33.688 23.547 1 98.25 78 ALA B CA 1
ATOM 3030 C C . ALA B 1 78 ? -0.561 33.938 23.5 1 98.25 78 ALA B C 1
ATOM 3032 O O . ALA B 1 78 ? -0.031 34.375 22.484 1 98.25 78 ALA B O 1
ATOM 3033 N N . THR B 1 79 ? 0.12 33.562 24.531 1 98.12 79 THR B N 1
ATOM 3034 C CA . THR B 1 79 ? 1.565 33.75 24.594 1 98.12 79 THR B CA 1
ATOM 3035 C C . THR B 1 79 ? 2.273 32.781 23.656 1 98.12 79 THR B C 1
ATOM 3037 O O . THR B 1 79 ? 3.287 33.125 23.047 1 98.12 79 THR B O 1
ATOM 3040 N N . GLY B 1 80 ? 1.755 31.609 23.516 1 98.62 80 GLY B N 1
ATOM 3041 C CA . GLY B 1 80 ? 2.402 30.562 22.734 1 98.62 80 GLY B CA 1
ATOM 3042 C C . GLY B 1 80 ? 2.426 30.859 21.25 1 98.62 80 GLY B C 1
ATOM 3043 O O . GLY B 1 80 ? 3.338 30.422 20.531 1 98.62 80 GLY B O 1
ATOM 3044 N N . VAL B 1 81 ? 1.41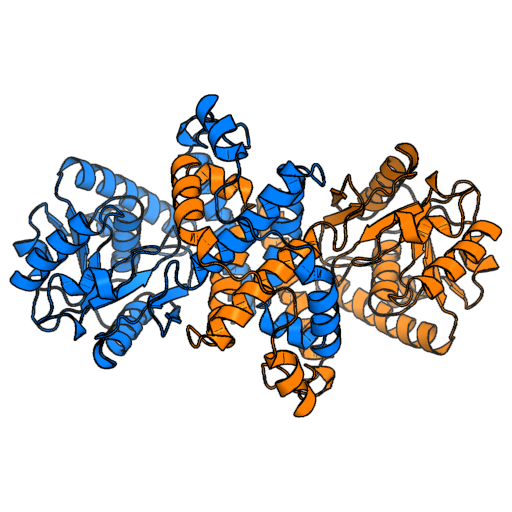9 31.625 20.781 1 98.81 81 VAL B N 1
ATOM 3045 C CA . VAL B 1 81 ? 1.318 31.797 19.344 1 98.81 81 VAL B CA 1
ATOM 3046 C C . VAL B 1 81 ? 1.765 33.219 18.953 1 98.81 81 VAL B C 1
ATOM 3048 O O . VAL B 1 81 ? 1.756 33.562 17.781 1 98.81 81 VAL B O 1
ATOM 3051 N N . ALA B 1 82 ? 2.182 34 19.891 1 98.38 82 ALA B N 1
ATOM 3052 C CA . ALA B 1 82 ? 2.344 35.438 19.734 1 98.38 82 ALA B CA 1
ATOM 3053 C C . ALA B 1 82 ? 3.381 35.781 18.656 1 98.38 82 ALA B C 1
ATOM 3055 O O . ALA B 1 82 ? 3.295 36.812 18 1 98.38 82 ALA B O 1
ATOM 3056 N N . ASP B 1 83 ? 4.348 34.844 18.422 1 98 83 ASP B N 1
ATOM 3057 C CA . ASP B 1 83 ? 5.414 35.125 17.469 1 98 83 ASP B CA 1
ATOM 3058 C C . ASP B 1 83 ? 5.48 34.062 16.391 1 98 83 ASP B C 1
ATOM 3060 O O . ASP B 1 83 ? 6.492 33.938 15.695 1 98 83 ASP B O 1
ATOM 3064 N N . ALA B 1 84 ? 4.465 33.312 16.234 1 98.69 84 ALA B N 1
ATOM 3065 C CA . ALA B 1 84 ? 4.5 32.156 15.375 1 98.69 84 ALA B CA 1
ATOM 3066 C C . ALA B 1 84 ? 4.465 32.531 13.898 1 98.69 84 ALA B C 1
ATOM 3068 O O . ALA B 1 84 ? 3.732 33.438 13.508 1 98.69 84 ALA B O 1
ATOM 3069 N N . ASP B 1 85 ? 5.316 31.859 13.109 1 98.69 85 ASP B N 1
ATOM 3070 C CA . ASP B 1 85 ? 5.188 31.875 11.648 1 98.69 85 ASP B CA 1
ATOM 3071 C C . ASP B 1 85 ? 4.164 30.859 11.18 1 98.69 85 ASP B C 1
ATOM 3073 O O . ASP B 1 85 ? 3.492 31.062 10.164 1 98.69 85 ASP B O 1
ATOM 3077 N N . LEU B 1 86 ? 4.09 29.781 11.836 1 98.81 86 LEU B N 1
ATOM 3078 C CA . LEU B 1 86 ? 3.213 28.641 11.562 1 98.81 86 LEU B CA 1
ATOM 3079 C C . LEU B 1 86 ? 2.543 28.156 12.844 1 98.81 86 LEU B C 1
ATOM 3081 O O . LEU B 1 86 ? 3.215 27.922 13.852 1 98.81 86 LEU B O 1
ATOM 3085 N N . VAL B 1 87 ? 1.28 28.109 12.82 1 98.88 87 VAL B N 1
ATOM 3086 C CA . VAL B 1 87 ? 0.521 27.422 13.867 1 98.88 87 VAL B CA 1
ATOM 3087 C C . VAL B 1 87 ? 0.025 26.078 13.344 1 98.88 87 VAL B C 1
ATOM 3089 O O . VAL B 1 87 ? -0.681 26.016 12.336 1 98.88 87 VAL B O 1
ATOM 3092 N N . LEU B 1 88 ? 0.424 24.984 14.008 1 98.69 88 LEU B N 1
ATOM 3093 C CA . LEU B 1 88 ? -0.028 23.641 13.695 1 98.69 88 LEU B CA 1
ATOM 3094 C C . LEU B 1 88 ? -0.968 23.109 14.773 1 98.69 88 LEU B C 1
ATOM 3096 O O . LEU B 1 88 ? -0.533 22.812 15.883 1 98.69 88 LEU B O 1
ATOM 3100 N N . GLU B 1 89 ? -2.18 23.016 14.414 1 98.69 89 GLU B N 1
ATOM 3101 C CA . GLU B 1 89 ? -3.205 22.578 15.359 1 98.69 89 GLU B CA 1
ATOM 3102 C C . GLU B 1 89 ? -3.453 21.078 15.266 1 98.69 89 GLU B C 1
ATOM 3104 O O . GLU B 1 89 ? -3.645 20.547 14.164 1 98.69 89 GLU B O 1
ATOM 3109 N N . SER B 1 90 ? -3.389 20.391 16.344 1 97.88 90 SER B N 1
ATOM 3110 C CA . SER B 1 90 ? -3.662 18.953 16.422 1 97.88 90 SER B CA 1
ATOM 3111 C C . SER B 1 90 ? -4.512 18.625 17.641 1 97.88 90 SER B C 1
ATOM 3113 O O . SER B 1 90 ? -4.25 17.641 18.344 1 97.88 90 SER B O 1
ATOM 3115 N N . VAL B 1 91 ? -5.477 19.469 18 1 97.62 91 VAL B N 1
ATOM 3116 C CA . VAL B 1 91 ? -6.414 19.219 19.078 1 97.62 91 VAL B CA 1
ATOM 3117 C C . VAL B 1 91 ? -7.414 18.141 18.672 1 97.62 91 VAL B C 1
ATOM 3119 O O . VAL B 1 91 ? -7.348 17.625 17.547 1 97.62 91 VAL B O 1
ATOM 3122 N N . PRO B 1 92 ? -8.312 17.672 19.5 1 94.88 92 PRO B N 1
ATOM 3123 C CA . PRO B 1 92 ? -9.234 16.578 19.188 1 94.88 92 PRO B CA 1
ATOM 3124 C C . PRO B 1 92 ? -10.016 16.828 17.906 1 94.88 92 PRO B C 1
ATOM 3126 O O . PRO B 1 92 ? -10.297 17.969 17.547 1 94.88 92 PRO B O 1
ATOM 3129 N N . GLU B 1 93 ? -10.383 15.695 17.312 1 94.31 93 GLU B N 1
ATOM 3130 C CA . GLU B 1 93 ? -11.055 15.711 16.016 1 94.31 93 GLU B CA 1
ATOM 3131 C C . GLU B 1 93 ? -12.523 16.078 16.156 1 94.31 93 GLU B C 1
ATOM 3133 O O . GLU B 1 93 ? -13.406 15.266 15.859 1 94.31 93 GLU B O 1
ATOM 3138 N N . ASP B 1 94 ? -12.711 17.25 16.547 1 95.88 94 ASP B N 1
ATOM 3139 C CA . ASP B 1 94 ? -14.039 17.828 16.75 1 95.88 94 ASP B CA 1
ATOM 3140 C C . ASP B 1 94 ? -14.109 19.234 16.188 1 95.88 94 ASP B C 1
ATOM 3142 O O . ASP B 1 94 ? -13.32 20.109 16.562 1 95.88 94 ASP B O 1
ATOM 3146 N N . LEU B 1 95 ? -15.047 19.469 15.336 1 97.31 95 LEU B N 1
ATOM 3147 C CA . LEU B 1 95 ? -15.133 20.719 14.602 1 97.31 95 LEU B CA 1
ATOM 3148 C C . LEU B 1 95 ? -15.281 21.906 15.555 1 97.31 95 LEU B C 1
ATOM 3150 O O . LEU B 1 95 ? -14.609 22.922 15.398 1 97.31 95 LEU B O 1
ATOM 3154 N N . SER B 1 96 ? -16.141 21.75 16.547 1 98.25 96 SER B N 1
ATOM 3155 C CA . SER B 1 96 ? -16.375 22.859 17.469 1 98.25 96 SER B CA 1
ATOM 3156 C C . SER B 1 96 ? -15.109 23.203 18.25 1 98.25 96 SER B C 1
ATOM 3158 O O . SER B 1 96 ? -14.805 24.375 18.438 1 98.25 96 SER B O 1
ATOM 3160 N N . ILE B 1 97 ? -14.367 22.203 18.672 1 98.12 97 ILE B N 1
ATOM 3161 C CA . ILE B 1 97 ? -13.125 22.406 19.406 1 98.12 97 ILE B CA 1
ATOM 3162 C C . ILE B 1 97 ? -12.102 23.094 18.5 1 98.12 97 ILE B C 1
ATOM 3164 O O . ILE B 1 97 ? -11.43 24.047 18.922 1 98.12 97 ILE B O 1
ATOM 3168 N N . LYS B 1 98 ? -12.016 22.703 17.297 1 98.38 98 LYS B N 1
ATOM 3169 C CA . LYS B 1 98 ? -11.062 23.297 16.359 1 98.38 98 LYS B CA 1
ATOM 3170 C C . LYS B 1 98 ? -11.43 24.734 16.031 1 98.38 98 LYS B C 1
ATOM 3172 O O . LYS B 1 98 ? -10.555 25.609 15.984 1 98.38 98 LYS B O 1
ATOM 3177 N N . GLN B 1 99 ? -12.703 24.969 15.859 1 98.69 99 GLN B N 1
ATOM 3178 C CA . GLN B 1 99 ? -13.156 26.328 15.57 1 98.69 99 GLN B CA 1
ATOM 3179 C C . GLN B 1 99 ? -12.875 27.25 16.75 1 98.69 99 GLN B C 1
ATOM 3181 O O . GLN B 1 99 ? -12.414 28.375 16.562 1 98.69 99 GLN B O 1
ATOM 3186 N N . ASP B 1 100 ? -13.172 26.766 17.922 1 98.38 100 ASP B N 1
ATOM 3187 C CA . ASP B 1 100 ? -12.875 27.547 19.109 1 98.38 100 ASP B CA 1
ATOM 3188 C C . ASP B 1 100 ? -11.383 27.844 19.219 1 98.38 100 ASP B C 1
ATOM 3190 O O . ASP B 1 100 ? -10.992 28.969 19.562 1 98.38 100 ASP B O 1
ATOM 3194 N N . THR B 1 101 ? -10.57 26.859 18.938 1 98.5 101 THR B N 1
ATOM 3195 C CA . THR B 1 101 ? -9.117 27.016 18.969 1 98.5 101 THR B CA 1
ATOM 3196 C C . THR B 1 101 ? -8.672 28.094 17.984 1 98.5 101 THR B C 1
ATOM 3198 O O . THR B 1 101 ? -7.883 28.969 18.328 1 98.5 101 THR B O 1
ATOM 3201 N N . TYR B 1 102 ? -9.18 28.125 16.797 1 98.44 102 TYR B N 1
ATOM 3202 C CA . TYR B 1 102 ? -8.727 29.062 15.758 1 98.44 102 TYR B CA 1
ATOM 3203 C C . TYR B 1 102 ? -9.219 30.469 16.031 1 98.44 102 TYR B C 1
ATOM 3205 O O . TYR B 1 102 ? -8.555 31.453 15.688 1 98.44 102 TYR B O 1
ATOM 3213 N N . ARG B 1 103 ? -10.422 30.625 16.719 1 98.38 103 ARG B N 1
ATOM 3214 C CA . ARG B 1 103 ? -10.852 31.953 17.141 1 98.38 103 ARG B CA 1
ATOM 3215 C C . ARG B 1 103 ? -9.836 32.594 18.078 1 98.38 103 ARG B C 1
ATOM 3217 O O . ARG B 1 103 ? -9.477 33.75 17.922 1 98.38 103 ARG B O 1
ATOM 3224 N N . GLU B 1 104 ? -9.406 31.75 18.969 1 98.38 104 GLU B N 1
ATOM 3225 C CA . GLU B 1 104 ? -8.414 32.25 19.906 1 98.38 104 GLU B CA 1
ATOM 3226 C C . GLU B 1 104 ? -7.078 32.531 19.219 1 98.38 104 GLU B C 1
ATOM 3228 O O . GLU B 1 104 ? -6.453 33.562 19.453 1 98.38 104 GLU B O 1
ATOM 3233 N N . VAL B 1 105 ? -6.637 31.641 18.375 1 98.69 105 VAL B N 1
ATOM 3234 C CA . VAL B 1 105 ? -5.359 31.766 17.672 1 98.69 105 VAL B CA 1
ATOM 3235 C C . VAL B 1 105 ? -5.367 33.031 16.797 1 98.69 105 VAL B C 1
ATOM 3237 O O . VAL B 1 105 ? -4.387 33.781 16.781 1 98.69 105 VAL B O 1
ATOM 3240 N N . ALA B 1 106 ? -6.438 33.188 16.094 1 98.12 106 ALA B N 1
ATOM 3241 C CA . ALA B 1 106 ? -6.535 34.344 15.172 1 98.12 106 ALA B CA 1
ATOM 3242 C C . ALA B 1 106 ? -6.438 35.656 15.93 1 98.12 106 ALA B C 1
ATOM 3244 O O . ALA B 1 106 ? -5.965 36.656 15.375 1 98.12 106 ALA B O 1
ATOM 3245 N N . GLU B 1 107 ? -6.879 35.656 17.156 1 97.75 107 GLU B N 1
ATOM 3246 C CA . GLU B 1 107 ? -6.848 36.844 17.984 1 97.75 107 GLU B CA 1
ATOM 3247 C C . GLU B 1 107 ? -5.422 37.188 18.406 1 97.75 107 GLU B C 1
ATOM 3249 O O . GLU B 1 107 ? -5.09 38.375 18.594 1 97.75 107 GLU B O 1
ATOM 3254 N N . HIS B 1 108 ? -4.562 36.188 18.531 1 98.62 108 HIS B N 1
ATOM 3255 C CA . HIS B 1 108 ? -3.311 36.438 19.234 1 98.62 108 HIS B CA 1
ATOM 3256 C C . HIS B 1 108 ? -2.109 36.188 18.328 1 98.62 108 HIS B C 1
ATOM 3258 O O . HIS B 1 108 ? -1.006 36.656 18.609 1 98.62 108 HIS B O 1
ATOM 3264 N N . ALA B 1 109 ? -2.242 35.406 17.312 1 98.56 109 ALA B N 1
ATOM 3265 C CA . ALA B 1 109 ? -1.138 35.125 16.391 1 98.56 109 ALA B CA 1
ATOM 3266 C C . ALA B 1 109 ? -0.907 36.312 15.461 1 98.56 109 ALA B C 1
ATOM 3268 O O . ALA B 1 109 ? -1.829 37.094 15.18 1 98.56 109 ALA B O 1
ATOM 3269 N N . PRO B 1 110 ? 0.33 36.438 15.016 1 98.38 110 PRO B N 1
ATOM 3270 C CA . PRO B 1 110 ? 0.567 37.5 14.008 1 98.38 110 PRO B CA 1
ATOM 3271 C C . PRO B 1 110 ? -0.33 37.344 12.781 1 98.38 110 PRO B C 1
ATOM 3273 O O . PRO B 1 110 ? -0.66 36.219 12.391 1 98.38 110 PRO B O 1
ATOM 3276 N N . ASP B 1 111 ? -0.648 38.438 12.117 1 97.12 111 ASP B N 1
ATOM 3277 C CA . ASP B 1 111 ? -1.502 38.438 10.93 1 97.12 111 ASP B CA 1
ATOM 3278 C C . ASP B 1 111 ? -0.852 37.656 9.789 1 97.12 111 ASP B C 1
ATOM 3280 O O . ASP B 1 111 ? -1.541 37.156 8.891 1 97.12 111 ASP B O 1
ATOM 3284 N N . THR B 1 112 ? 0.427 37.5 9.898 1 97.12 112 THR B N 1
ATOM 3285 C CA . THR B 1 112 ? 1.165 36.812 8.828 1 97.12 112 THR B CA 1
ATOM 3286 C C . THR B 1 112 ? 1.285 35.344 9.094 1 97.12 112 THR B C 1
ATOM 3288 O O . THR B 1 112 ? 1.72 34.562 8.227 1 97.12 112 THR B O 1
ATOM 3291 N N . ALA B 1 113 ? 0.885 34.844 10.258 1 98.69 113 ALA B N 1
ATOM 3292 C CA . ALA B 1 113 ? 1.061 33.438 10.602 1 98.69 113 ALA B CA 1
ATOM 3293 C C . ALA B 1 113 ? 0.166 32.562 9.742 1 98.69 113 ALA B C 1
ATOM 3295 O O . ALA B 1 113 ? -0.995 32.906 9.492 1 98.69 113 ALA B O 1
ATOM 3296 N N . VAL B 1 114 ? 0.722 31.469 9.234 1 98.81 114 VAL B N 1
ATOM 3297 C CA . VAL B 1 114 ? -0.079 30.422 8.602 1 98.81 114 VAL B CA 1
ATOM 3298 C C . VAL B 1 114 ? -0.792 29.609 9.68 1 98.81 114 VAL B C 1
ATOM 3300 O O . VAL B 1 114 ? -0.188 29.234 10.688 1 98.81 114 VAL B O 1
ATOM 3303 N N . LEU B 1 115 ? -2.061 29.406 9.469 1 98.88 115 LEU B N 1
ATOM 3304 C CA . LEU B 1 115 ? -2.877 28.625 10.398 1 98.88 115 LEU B CA 1
ATOM 3305 C C . LEU B 1 115 ? -3.199 27.25 9.812 1 98.88 115 LEU B C 1
ATOM 3307 O O . LEU B 1 115 ? -4.133 27.109 9.016 1 98.88 115 LEU B O 1
ATOM 3311 N N . ALA B 1 116 ? -2.457 26.203 10.242 1 98.81 116 ALA B N 1
ATOM 3312 C CA . ALA B 1 116 ? -2.539 24.875 9.641 1 98.81 116 ALA B CA 1
ATOM 3313 C C . ALA B 1 116 ? -3.213 23.891 10.594 1 98.81 116 ALA B C 1
ATOM 3315 O O . ALA B 1 116 ? -2.887 23.844 11.781 1 98.81 116 ALA B O 1
ATOM 3316 N N . SER B 1 117 ? -4.152 23.156 10.078 1 98.69 117 SER B N 1
ATOM 3317 C CA . SER B 1 117 ? -4.805 22.094 10.836 1 98.69 117 SER B CA 1
ATOM 3318 C C . SER B 1 117 ? -4.309 20.719 10.406 1 98.69 117 SER B C 1
ATOM 3320 O O . SER B 1 117 ? -4.223 20.438 9.211 1 98.69 117 SER B O 1
ATOM 3322 N N . ASN B 1 118 ? -4.066 19.875 11.406 1 98.12 118 ASN B N 1
ATOM 3323 C CA . ASN B 1 118 ? -3.682 18.5 11.141 1 98.12 118 ASN B CA 1
ATOM 3324 C C . ASN B 1 118 ? -4.891 17.562 11.148 1 98.12 118 ASN B C 1
ATOM 3326 O O . ASN B 1 118 ? -4.754 16.359 11.383 1 98.12 118 ASN B O 1
ATOM 3330 N N . THR B 1 119 ? -6.082 18.141 10.898 1 96.69 119 THR B N 1
ATOM 3331 C CA . THR B 1 119 ? -7.273 17.297 10.812 1 96.69 119 THR B CA 1
ATOM 3332 C C . THR B 1 119 ? -7.082 16.188 9.781 1 96.69 119 THR B C 1
ATOM 3334 O O . THR B 1 119 ? -6.438 16.406 8.75 1 96.69 119 THR B O 1
ATOM 3337 N N . SER B 1 120 ? -7.688 15.008 10.117 1 92.62 120 SER B N 1
ATOM 3338 C CA . SER B 1 120 ? -7.562 13.867 9.211 1 92.62 120 SER B CA 1
ATOM 3339 C C . SER B 1 120 ? -8.766 13.766 8.289 1 92.62 120 SER B C 1
ATOM 3341 O O . SER B 1 120 ? -8.836 12.867 7.445 1 92.62 120 SER B O 1
ATOM 3343 N N . GLY B 1 121 ? -9.68 14.766 8.477 1 92.19 121 GLY B N 1
ATOM 3344 C CA . GLY B 1 121 ? -10.789 14.562 7.559 1 92.19 121 GLY B CA 1
ATOM 3345 C C . GLY B 1 121 ? -11.844 15.648 7.652 1 92.19 121 GLY B C 1
ATOM 3346 O O . GLY B 1 121 ? -12.742 15.727 6.809 1 92.19 121 GLY B O 1
ATOM 3347 N N . ILE B 1 122 ? -11.781 16.484 8.672 1 94.62 122 ILE B N 1
ATOM 3348 C CA . ILE B 1 122 ? -12.703 17.609 8.75 1 94.62 122 ILE B CA 1
ATOM 3349 C C . ILE B 1 122 ? -12.375 18.625 7.652 1 94.62 122 ILE B C 1
ATOM 3351 O O . ILE B 1 122 ? -11.227 19.047 7.508 1 94.62 122 ILE B O 1
ATOM 3355 N N . PRO B 1 123 ? -13.367 18.984 6.867 1 96.44 123 PRO B N 1
ATOM 3356 C CA . PRO B 1 123 ? -13.086 19.938 5.793 1 96.44 123 PRO B CA 1
ATOM 3357 C C . PRO B 1 123 ? -12.469 21.234 6.305 1 96.44 123 PRO B C 1
ATOM 3359 O O . PRO B 1 123 ? -12.953 21.812 7.285 1 96.44 123 PRO B O 1
ATOM 3362 N N . ILE B 1 124 ? -11.469 21.688 5.648 1 98.31 124 ILE B N 1
ATOM 3363 C CA . ILE B 1 124 ? -10.727 22.875 6.039 1 98.31 124 ILE B CA 1
ATOM 3364 C C . ILE B 1 124 ? -11.641 24.094 5.949 1 98.31 124 ILE B C 1
ATOM 3366 O O . ILE B 1 124 ? -11.555 25 6.781 1 98.31 124 ILE B O 1
ATOM 3370 N N . THR B 1 125 ? -12.484 24.109 4.973 1 98.19 125 THR B N 1
ATOM 3371 C CA . THR B 1 125 ? -13.453 25.172 4.773 1 98.19 125 THR B CA 1
ATOM 3372 C C . THR B 1 125 ? -14.328 25.359 6.012 1 98.19 125 THR B C 1
ATOM 3374 O O . THR B 1 125 ? -14.594 26.484 6.438 1 98.19 125 THR B O 1
ATOM 3377 N N . ASP B 1 126 ? -14.758 24.219 6.582 1 97.75 126 ASP B N 1
ATOM 3378 C CA . ASP B 1 126 ? -15.602 24.266 7.77 1 97.75 126 ASP B CA 1
ATOM 3379 C C . ASP B 1 126 ? -14.836 24.812 8.969 1 97.75 126 ASP B C 1
ATOM 3381 O O . ASP B 1 126 ? -15.383 25.578 9.766 1 97.75 126 ASP B O 1
ATOM 3385 N N . ILE B 1 127 ? -13.609 24.469 9.094 1 98.31 127 ILE B N 1
ATOM 3386 C CA . ILE B 1 127 ? -12.766 24.969 10.172 1 98.31 127 ILE B CA 1
ATOM 3387 C C . ILE B 1 127 ? -12.57 26.469 10.023 1 98.31 127 ILE B C 1
ATOM 3389 O O . ILE B 1 127 ? -12.711 27.219 10.992 1 98.31 127 ILE B O 1
ATOM 3393 N N . ALA B 1 128 ? -12.359 26.906 8.836 1 98.44 128 ALA B N 1
ATOM 3394 C CA . ALA B 1 128 ? -12.055 28.297 8.539 1 98.44 128 ALA B CA 1
ATOM 3395 C C . ALA B 1 128 ? -13.281 29.188 8.742 1 98.44 128 ALA B C 1
ATOM 3397 O O . ALA B 1 128 ? -13.156 30.391 8.938 1 98.44 128 ALA B O 1
ATOM 3398 N N . ASP B 1 129 ? -14.43 28.594 8.727 1 98.12 129 ASP B N 1
ATOM 3399 C CA . ASP B 1 129 ? -15.672 29.328 8.875 1 98.12 129 ASP B CA 1
ATOM 3400 C C . ASP B 1 129 ? -15.734 30.047 10.219 1 98.12 129 ASP B C 1
ATOM 3402 O O . ASP B 1 129 ? -16.5 31 10.391 1 98.12 129 ASP B O 1
ATOM 3406 N N . ALA B 1 130 ? -15 29.594 11.148 1 97.69 130 ALA B N 1
ATOM 3407 C CA . ALA B 1 130 ? -14.977 30.188 12.484 1 97.69 130 ALA B CA 1
ATOM 3408 C C . ALA B 1 130 ? -14.32 31.562 12.461 1 97.69 130 ALA B C 1
ATOM 3410 O O . ALA B 1 130 ? -14.57 32.406 13.344 1 97.69 130 ALA B O 1
ATOM 3411 N N . ILE B 1 131 ? -13.445 31.766 11.555 1 98.31 131 ILE B N 1
ATOM 3412 C CA . ILE B 1 131 ? -12.688 33 11.469 1 98.31 131 ILE B CA 1
ATOM 3413 C C . ILE B 1 131 ? -12.695 33.531 10.023 1 98.31 131 ILE B C 1
ATOM 3415 O O . ILE B 1 131 ? -11.633 33.625 9.391 1 98.31 131 ILE B O 1
ATOM 3419 N N . PRO B 1 132 ? -13.766 34 9.531 1 97.75 132 PRO B N 1
ATOM 3420 C CA . PRO B 1 132 ? -13.922 34.344 8.117 1 97.75 132 PRO B CA 1
ATOM 3421 C C . PRO B 1 132 ? -12.93 35.406 7.652 1 97.75 132 PRO B C 1
ATOM 3423 O O . PRO B 1 132 ? -12.453 35.344 6.516 1 97.75 132 PRO B O 1
ATOM 3426 N N . GLU B 1 133 ? -12.578 36.312 8.477 1 97.75 133 GLU B N 1
ATOM 3427 C CA . GLU B 1 133 ? -11.656 37.375 8.094 1 97.75 133 GLU B CA 1
ATOM 3428 C C . GLU B 1 133 ? -10.234 36.844 7.934 1 97.75 133 GLU B C 1
ATOM 3430 O O . GLU B 1 133 ? -9.375 37.531 7.355 1 97.75 133 GLU B O 1
ATOM 3435 N N . HIS B 1 134 ? -9.977 35.688 8.477 1 98.19 134 HIS B N 1
ATOM 3436 C CA . HIS B 1 134 ? -8.648 35.094 8.445 1 98.19 134 HIS B CA 1
ATOM 3437 C C . HIS B 1 134 ? -8.648 33.812 7.629 1 98.19 134 HIS B C 1
ATOM 3439 O O . HIS B 1 134 ? -7.656 33.094 7.617 1 98.19 134 HIS B O 1
ATOM 3445 N N . ALA B 1 135 ? -9.742 33.5 6.926 1 98.31 135 ALA B N 1
ATOM 3446 C CA . ALA B 1 135 ? -9.945 32.219 6.258 1 98.31 135 ALA B CA 1
ATOM 3447 C C . ALA B 1 135 ? -8.875 31.984 5.195 1 98.31 135 ALA B C 1
ATOM 3449 O O . ALA B 1 135 ? -8.477 30.844 4.949 1 98.31 135 ALA B O 1
ATOM 3450 N N . GLY B 1 136 ? -8.336 32.969 4.617 1 98.5 136 GLY B N 1
ATOM 3451 C CA . GLY B 1 136 ? -7.324 32.844 3.572 1 98.5 136 GLY B CA 1
ATOM 3452 C C . GLY B 1 136 ? -6.016 32.281 4.066 1 98.5 136 GLY B C 1
ATOM 3453 O O . GLY B 1 136 ? -5.219 31.766 3.271 1 98.5 136 GLY B O 1
ATOM 3454 N N . ARG B 1 137 ? -5.746 32.344 5.359 1 98.31 137 ARG B N 1
ATOM 3455 C CA . ARG B 1 137 ? -4.48 31.844 5.895 1 98.31 137 ARG B CA 1
ATOM 3456 C C . ARG B 1 137 ? -4.668 30.5 6.566 1 98.31 137 ARG B C 1
ATOM 3458 O O . ARG B 1 137 ? -3.738 29.969 7.176 1 98.31 137 ARG B O 1
ATOM 3465 N N . VAL B 1 138 ? -5.938 29.906 6.516 1 98.81 138 VAL B N 1
ATOM 3466 C CA . VAL B 1 138 ? -6.219 28.578 7.055 1 98.81 138 VAL B CA 1
ATOM 3467 C C . VAL B 1 138 ? -5.945 27.516 5.988 1 98.81 138 VAL B C 1
ATOM 3469 O O . VAL B 1 138 ? -6.375 27.656 4.844 1 98.81 138 VAL B O 1
ATOM 3472 N N . VAL B 1 139 ? -5.211 26.453 6.363 1 98.75 139 VAL B N 1
ATOM 3473 C CA . VAL B 1 139 ? -4.848 25.391 5.438 1 98.75 139 VAL B CA 1
ATOM 3474 C C . VAL B 1 139 ? -4.816 24.047 6.172 1 98.75 139 VAL B C 1
ATOM 3476 O O . VAL B 1 139 ? -4.621 24 7.387 1 98.75 139 VAL B O 1
ATOM 3479 N N . GLY B 1 140 ? -5.199 23.016 5.438 1 98.56 140 GLY B N 1
ATOM 3480 C CA . GLY B 1 140 ? -4.957 21.703 5.98 1 98.56 140 GLY B CA 1
ATOM 3481 C C . GLY B 1 140 ? -3.521 21.234 5.816 1 98.56 140 GLY B C 1
ATOM 3482 O O . GLY B 1 140 ? -2.906 21.469 4.773 1 98.56 140 GLY B O 1
ATOM 3483 N N . CYS B 1 141 ? -3.004 20.672 6.797 1 98.19 141 CYS B N 1
ATOM 3484 C CA . CYS B 1 141 ? -1.702 20 6.824 1 98.19 141 CYS B CA 1
ATOM 3485 C C . CYS B 1 141 ? -1.787 18.656 7.52 1 98.19 141 CYS B C 1
ATOM 3487 O O . CYS B 1 141 ? -1.398 18.531 8.68 1 98.19 141 CYS B O 1
ATOM 3489 N N . HIS B 1 142 ? -2.186 17.672 6.738 1 97.56 142 HIS B N 1
ATOM 3490 C CA . HIS B 1 142 ? -2.471 16.344 7.297 1 97.56 142 HIS B CA 1
ATOM 3491 C C . HIS B 1 142 ? -1.25 15.438 7.219 1 97.56 142 HIS B C 1
ATOM 3493 O O . HIS B 1 142 ? -0.88 14.984 6.133 1 97.56 142 HIS B O 1
ATOM 3499 N N . TRP B 1 143 ? -0.708 15.195 8.367 1 95.81 143 TRP B N 1
ATOM 3500 C CA . TRP B 1 143 ? 0.481 14.359 8.484 1 95.81 143 TRP B CA 1
ATOM 3501 C C . TRP B 1 143 ? 0.102 12.914 8.805 1 95.81 143 TRP B C 1
ATOM 3503 O O . TRP B 1 143 ? -0.88 12.672 9.508 1 95.81 143 TRP B O 1
ATOM 3513 N N . TRP B 1 144 ? 0.897 12.008 8.25 1 88.44 144 TRP B N 1
ATOM 3514 C CA . TRP B 1 144 ? 0.736 10.602 8.617 1 88.44 144 TRP B CA 1
ATOM 3515 C C . TRP B 1 144 ? 1.391 10.312 9.961 1 88.44 144 TRP B C 1
ATOM 3517 O O . TRP B 1 144 ? 2.461 10.844 10.266 1 88.44 144 TRP B O 1
ATOM 3527 N N . TYR B 1 145 ? 0.765 9.562 10.742 1 88.19 145 TYR B N 1
ATOM 3528 C CA . TYR B 1 145 ? 1.316 9.164 12.039 1 88.19 145 TYR B CA 1
ATOM 3529 C C . TYR B 1 145 ? 2.289 8.008 11.875 1 88.19 145 TYR B C 1
ATOM 3531 O O . TYR B 1 145 ? 1.958 6.988 11.266 1 88.19 145 TYR B O 1
ATOM 3539 N N . PRO B 1 146 ? 3.414 8.18 12.406 1 91 146 PRO B N 1
ATOM 3540 C CA . PRO B 1 146 ? 3.986 9.305 13.164 1 91 146 PRO B CA 1
ATOM 3541 C C . PRO B 1 146 ? 4.617 10.359 12.258 1 91 146 PRO B C 1
ATOM 3543 O O . PRO B 1 146 ? 5.293 10.016 11.281 1 91 146 PRO B O 1
ATOM 3546 N N . PRO B 1 147 ? 4.461 11.562 12.641 1 93.62 147 PRO B N 1
ATOM 3547 C CA . PRO B 1 147 ? 4.84 12.633 11.711 1 93.62 147 PRO B CA 1
ATOM 3548 C C . PRO B 1 147 ? 6.352 12.734 11.516 1 93.62 147 PRO B C 1
ATOM 3550 O O . PRO B 1 147 ? 6.816 13.375 10.562 1 93.62 147 PRO B O 1
ATOM 3553 N N . TYR B 1 148 ? 7.141 12.141 12.383 1 93.5 148 TYR B N 1
ATOM 3554 C CA . TYR B 1 148 ? 8.594 12.266 12.281 1 93.5 148 TYR B CA 1
ATOM 3555 C C . TYR B 1 148 ? 9.172 11.172 11.391 1 93.5 148 TYR B C 1
ATOM 3557 O O . TYR B 1 148 ? 10.383 11.125 11.156 1 93.5 148 TYR B O 1
ATOM 3565 N N . LEU B 1 149 ? 8.312 10.289 10.758 1 93 149 LEU B N 1
ATOM 3566 C CA . LEU B 1 149 ? 8.828 9.156 10 1 93 149 LEU B CA 1
ATOM 3567 C C . LEU B 1 149 ? 8.523 9.305 8.516 1 93 149 LEU B C 1
ATOM 3569 O O . LEU B 1 149 ? 9.414 9.164 7.672 1 93 149 LEU B O 1
ATOM 3573 N N . LEU B 1 150 ? 7.312 9.594 8.148 1 93.19 150 LEU B N 1
ATOM 3574 C CA . LEU B 1 150 ? 6.887 9.539 6.754 1 93.19 150 LEU B CA 1
ATOM 3575 C C . LEU B 1 150 ? 7.207 10.852 6.043 1 93.19 150 LEU B C 1
ATOM 3577 O O . LEU B 1 150 ? 7.066 11.93 6.621 1 93.19 150 LEU B O 1
ATOM 3581 N N . PRO B 1 151 ? 7.52 10.82 4.797 1 93.88 151 PRO B N 1
ATOM 3582 C CA . PRO B 1 151 ? 8.086 11.984 4.109 1 93.88 151 PRO B CA 1
ATOM 3583 C C . PRO B 1 151 ? 7.012 12.891 3.514 1 93.88 151 PRO B C 1
ATOM 3585 O O . PRO B 1 151 ? 7.301 14.031 3.135 1 93.88 151 PRO B O 1
ATOM 3588 N N . SER B 1 152 ? 5.836 12.414 3.33 1 94.69 152 SER B N 1
ATOM 3589 C CA . SER B 1 152 ? 4.84 13.203 2.611 1 94.69 152 SER B CA 1
ATOM 3590 C C . SER B 1 152 ? 3.781 13.758 3.561 1 94.69 152 SER B C 1
ATOM 3592 O O . SER B 1 152 ? 3.49 13.148 4.594 1 94.69 152 SER B O 1
ATOM 3594 N N . VAL B 1 153 ? 3.256 14.898 3.236 1 97.69 153 VAL B N 1
ATOM 3595 C CA . VAL B 1 153 ? 2.229 15.602 3.998 1 97.69 153 VAL B CA 1
ATOM 3596 C C . VAL B 1 153 ? 1.161 16.141 3.051 1 97.69 153 VAL B C 1
ATOM 3598 O O . VAL B 1 153 ? 1.481 16.766 2.035 1 97.69 153 VAL B O 1
ATOM 3601 N N . GLU B 1 154 ? -0.079 15.914 3.326 1 98.25 154 GLU B N 1
ATOM 3602 C CA . GLU B 1 154 ? -1.141 16.484 2.506 1 98.25 154 GLU B CA 1
ATOM 3603 C C . GLU B 1 154 ? -1.324 17.984 2.807 1 98.25 154 GLU B C 1
ATOM 3605 O O . GLU B 1 154 ? -1.445 18.375 3.969 1 98.25 154 GLU B O 1
ATOM 3610 N N . VAL B 1 155 ? -1.219 18.766 1.863 1 98.69 155 VAL B N 1
ATOM 3611 C CA . VAL B 1 155 ? -1.564 20.188 1.944 1 98.69 155 VAL B CA 1
ATOM 3612 C C . VAL B 1 155 ? -2.938 20.422 1.319 1 98.69 155 VAL B C 1
ATOM 3614 O O . VAL B 1 155 ? -3.094 20.344 0.098 1 98.69 155 VAL B O 1
ATOM 3617 N N . VAL B 1 156 ? -3.932 20.766 2.119 1 98.69 156 VAL B N 1
ATOM 3618 C CA . VAL B 1 156 ? -5.328 20.781 1.699 1 98.69 156 VAL B CA 1
ATOM 3619 C C . VAL B 1 156 ? -5.828 22.219 1.615 1 98.69 156 VAL B C 1
ATOM 3621 O O . VAL B 1 156 ? -5.852 22.938 2.619 1 98.69 156 VAL B O 1
ATOM 3624 N N . ARG B 1 157 ? -6.266 22.578 0.485 1 98.06 157 ARG B N 1
ATOM 3625 C CA . ARG B 1 157 ? -6.82 23.922 0.291 1 98.06 157 ARG B CA 1
ATOM 3626 C C . ARG B 1 157 ? -8.281 23.969 0.72 1 98.06 157 ARG B C 1
ATOM 3628 O O . ARG B 1 157 ? -9.102 23.172 0.269 1 98.06 157 ARG B O 1
ATOM 3635 N N . GLY B 1 158 ? -8.547 24.875 1.621 1 97.69 158 GLY B N 1
ATOM 3636 C CA . GLY B 1 158 ? -9.938 25.266 1.791 1 97.69 158 GLY B CA 1
ATOM 3637 C C . GLY B 1 158 ? -10.422 26.219 0.722 1 97.69 158 GLY B C 1
ATOM 3638 O O . GLY B 1 158 ? -9.641 26.656 -0.125 1 97.69 158 GLY B O 1
ATOM 3639 N N . GLU B 1 159 ? -11.641 26.531 0.773 1 97.38 159 GLU B N 1
ATOM 3640 C CA . GLU B 1 159 ? -12.258 27.375 -0.244 1 97.38 159 GLU B CA 1
ATOM 3641 C C . GLU B 1 159 ? -11.562 28.734 -0.333 1 97.38 159 GLU B C 1
ATOM 3643 O O . GLU B 1 159 ? -11.406 29.281 -1.424 1 97.38 159 GLU B O 1
ATOM 3648 N N . GLU B 1 160 ? -11.086 29.25 0.771 1 98 160 GLU B N 1
ATOM 3649 C CA . GLU B 1 160 ? -10.547 30.609 0.796 1 98 160 GLU B CA 1
ATOM 3650 C C . GLU B 1 160 ? -9.031 30.609 0.961 1 98 160 GLU B C 1
ATOM 3652 O O . GLU B 1 160 ? -8.406 31.656 0.981 1 98 160 GLU B O 1
ATOM 3657 N N . THR B 1 161 ? -8.438 29.422 1.137 1 98.69 161 THR B N 1
ATOM 3658 C CA . THR B 1 161 ? -6.988 29.344 1.309 1 98.69 161 THR B CA 1
ATOM 3659 C C . THR B 1 161 ? -6.27 30.016 0.141 1 98.69 161 THR B C 1
ATOM 3661 O O . THR B 1 161 ? -6.523 29.688 -1.021 1 98.69 161 THR B O 1
ATOM 3664 N N . THR B 1 162 ? -5.34 30.922 0.422 1 98.56 162 THR B N 1
ATOM 3665 C CA . THR B 1 162 ? -4.68 31.672 -0.642 1 98.56 162 THR B CA 1
ATOM 3666 C C . THR B 1 162 ? -3.48 30.891 -1.184 1 98.56 162 THR B C 1
ATOM 3668 O O . THR B 1 162 ? -2.953 30 -0.51 1 98.56 162 THR B O 1
ATOM 3671 N N . ASP B 1 163 ? -3.084 31.234 -2.391 1 98.44 163 ASP B N 1
ATOM 3672 C CA . ASP B 1 163 ? -1.872 30.672 -2.975 1 98.44 163 ASP B CA 1
ATOM 3673 C C . ASP B 1 163 ? -0.65 30.969 -2.113 1 98.44 163 ASP B C 1
ATOM 3675 O O . ASP B 1 163 ? 0.252 30.141 -1.985 1 98.44 163 ASP B O 1
ATOM 3679 N N . GLU B 1 164 ? -0.685 32.125 -1.589 1 98.44 164 GLU B N 1
ATOM 3680 C CA . GLU B 1 164 ? 0.42 32.531 -0.725 1 98.44 164 GLU B CA 1
ATOM 3681 C C . GLU B 1 164 ? 0.533 31.625 0.492 1 98.44 164 GLU B C 1
ATOM 3683 O O . GLU B 1 164 ? 1.635 31.219 0.874 1 98.44 164 GLU B O 1
ATOM 3688 N N . THR B 1 165 ? -0.594 31.328 1.102 1 98.62 165 THR B N 1
ATOM 3689 C CA . THR B 1 165 ? -0.613 30.422 2.244 1 98.62 165 THR B CA 1
ATOM 3690 C C . THR B 1 165 ? -0.041 29.062 1.865 1 98.62 165 THR B C 1
ATOM 3692 O O . THR B 1 165 ? 0.801 28.516 2.58 1 98.62 165 THR B O 1
ATOM 3695 N N . VAL B 1 166 ? -0.438 28.531 0.766 1 98.5 166 VAL B N 1
ATOM 3696 C CA . VAL B 1 166 ? 0.022 27.219 0.288 1 98.5 166 VAL B CA 1
ATOM 3697 C C . VAL B 1 166 ? 1.529 27.266 0.049 1 98.5 166 VAL B C 1
ATOM 3699 O O . VAL B 1 166 ? 2.254 26.359 0.456 1 98.5 166 VAL B O 1
ATOM 3702 N N . ASP B 1 167 ? 1.993 28.328 -0.556 1 98.25 167 ASP B N 1
ATOM 3703 C CA . ASP B 1 167 ? 3.422 28.469 -0.826 1 98.25 167 ASP B CA 1
ATOM 3704 C C . ASP B 1 167 ? 4.223 28.5 0.472 1 98.25 167 ASP B C 1
ATOM 3706 O O . ASP B 1 167 ? 5.297 27.906 0.565 1 98.25 167 ASP B O 1
ATOM 3710 N N . ARG B 1 168 ? 3.705 29.219 1.386 1 98.12 168 ARG B N 1
ATOM 3711 C CA . ARG B 1 168 ? 4.391 29.312 2.67 1 98.12 168 ARG B CA 1
ATOM 3712 C C . ARG B 1 168 ? 4.434 27.953 3.367 1 98.12 168 ARG B C 1
ATOM 3714 O O . ARG B 1 168 ? 5.453 27.578 3.953 1 98.12 168 ARG B O 1
ATOM 3721 N N . VAL B 1 169 ? 3.338 27.219 3.352 1 98.12 169 VAL B N 1
ATOM 3722 C CA . VAL B 1 169 ? 3.311 25.891 3.963 1 98.12 169 VAL B CA 1
ATOM 3723 C C . VAL B 1 169 ? 4.348 25 3.295 1 98.12 169 VAL B C 1
ATOM 3725 O O . VAL B 1 169 ? 5.051 24.234 3.969 1 98.12 169 VAL B O 1
ATOM 3728 N N . LYS B 1 170 ? 4.426 25.062 1.989 1 97.75 170 LYS B N 1
ATOM 3729 C CA . LYS B 1 170 ? 5.438 24.297 1.271 1 97.75 170 LYS B CA 1
ATOM 3730 C C . LYS B 1 170 ? 6.84 24.641 1.768 1 97.75 170 LYS B C 1
ATOM 3732 O O . LYS B 1 170 ? 7.691 23.75 1.891 1 97.75 170 LYS B O 1
ATOM 3737 N N . GLY B 1 171 ? 7.051 25.922 1.98 1 97.69 171 GLY B N 1
ATOM 3738 C CA . GLY B 1 171 ? 8.328 26.359 2.529 1 97.69 171 GLY B CA 1
ATOM 3739 C C . GLY B 1 171 ? 8.625 25.766 3.893 1 97.69 171 GLY B C 1
ATOM 3740 O O . GLY B 1 171 ? 9.75 25.344 4.164 1 97.69 171 GLY B O 1
ATOM 3741 N N . PHE B 1 172 ? 7.609 25.719 4.789 1 98 172 PHE B N 1
ATOM 3742 C CA . PHE B 1 172 ? 7.77 25.125 6.109 1 98 172 PHE B CA 1
ATOM 3743 C C . PHE B 1 172 ? 8.094 23.641 5.992 1 98 172 PHE B C 1
ATOM 3745 O O . PHE B 1 172 ? 8.938 23.125 6.73 1 98 172 PHE B O 1
ATOM 3752 N N . LEU B 1 173 ? 7.402 22.938 5.102 1 97.81 173 LEU B N 1
ATOM 3753 C CA . LEU B 1 173 ? 7.617 21.516 4.898 1 97.81 173 LEU B CA 1
ATOM 3754 C C . LEU B 1 173 ? 9.016 21.25 4.355 1 97.81 173 LEU B C 1
ATOM 3756 O O . LEU B 1 173 ? 9.688 20.297 4.793 1 97.81 173 LEU B O 1
ATOM 3760 N N . ASP B 1 174 ? 9.43 22.078 3.441 1 96.94 174 ASP B N 1
ATOM 3761 C CA . ASP B 1 174 ? 10.781 21.953 2.896 1 96.94 174 ASP B CA 1
ATOM 3762 C C . ASP B 1 174 ? 11.836 22.094 3.996 1 96.94 174 ASP B C 1
ATOM 3764 O O . ASP B 1 174 ? 12.836 21.375 3.998 1 96.94 174 ASP B O 1
ATOM 3768 N N . ALA B 1 175 ? 11.594 23 4.918 1 96.75 175 ALA B N 1
ATOM 3769 C CA . ALA B 1 175 ? 12.531 23.266 6 1 96.75 175 ALA B CA 1
ATOM 3770 C C . ALA B 1 175 ? 12.734 22.047 6.883 1 96.75 175 ALA B C 1
ATOM 3772 O O . ALA B 1 175 ? 13.727 21.938 7.609 1 96.75 175 ALA B O 1
ATOM 3773 N N . VAL B 1 176 ? 11.82 21.141 6.859 1 96.62 176 VAL B N 1
ATOM 3774 C CA . VAL B 1 176 ? 11.938 19.953 7.699 1 96.62 176 VAL B CA 1
ATOM 3775 C C . VAL B 1 176 ? 11.984 18.703 6.82 1 96.62 176 VAL B C 1
ATOM 3777 O O . VAL B 1 176 ? 11.617 17.609 7.262 1 96.62 176 VAL B O 1
ATOM 3780 N N . ASP B 1 177 ? 12.273 18.797 5.578 1 94.56 177 ASP B N 1
ATOM 3781 C CA . ASP B 1 177 ? 12.531 17.719 4.617 1 94.56 177 ASP B CA 1
ATOM 3782 C C . ASP B 1 177 ? 11.281 16.875 4.387 1 94.56 177 ASP B C 1
ATOM 3784 O O . ASP B 1 177 ? 11.344 15.641 4.391 1 94.56 177 ASP B O 1
ATOM 3788 N N . ARG B 1 178 ? 10.125 17.562 4.301 1 96.44 178 ARG B N 1
ATOM 3789 C CA . ARG B 1 178 ? 8.875 16.891 3.967 1 96.44 178 ARG B CA 1
ATOM 3790 C C . ARG B 1 178 ? 8.375 17.328 2.594 1 96.44 178 ARG B C 1
ATOM 3792 O O . ARG B 1 178 ? 8.672 18.438 2.139 1 96.44 178 ARG B O 1
ATOM 3799 N N . LYS B 1 179 ? 7.703 16.422 1.97 1 95.75 179 LYS B N 1
ATOM 3800 C CA . LYS B 1 179 ? 7.219 16.656 0.61 1 95.75 179 LYS B CA 1
ATOM 3801 C C . LYS B 1 179 ? 5.703 16.812 0.587 1 95.75 179 LYS B C 1
ATOM 3803 O O . LYS B 1 179 ? 4.973 15.953 1.075 1 95.75 179 LYS B O 1
ATOM 3808 N N . PRO B 1 180 ? 5.238 17.859 0.007 1 97.94 180 PRO B N 1
ATOM 3809 C CA . PRO B 1 180 ? 3.793 18.094 -0.003 1 97.94 180 PRO B CA 1
ATOM 3810 C C . PRO B 1 180 ? 3.061 17.203 -1.009 1 97.94 180 PRO B C 1
ATOM 3812 O O . PRO B 1 180 ? 3.588 16.922 -2.088 1 97.94 180 PRO B O 1
ATOM 3815 N N . VAL B 1 181 ? 1.935 16.703 -0.705 1 98.19 181 VAL B N 1
ATOM 3816 C CA . VAL B 1 181 ? 0.886 16.172 -1.566 1 98.19 181 VAL B CA 1
ATOM 3817 C C . VAL B 1 181 ? -0.26 17.172 -1.67 1 98.19 181 VAL B C 1
ATOM 3819 O O . VAL B 1 181 ? -0.972 17.422 -0.692 1 98.19 181 VAL B O 1
ATOM 3822 N N . MET B 1 182 ? -0.469 17.688 -2.818 1 98.62 182 MET B N 1
ATOM 3823 C CA . MET B 1 182 ? -1.421 18.781 -2.961 1 98.62 182 MET B CA 1
ATOM 3824 C C . MET B 1 182 ? -2.846 18.25 -3.086 1 98.62 182 MET B C 1
ATOM 3826 O O . MET B 1 182 ? -3.127 17.406 -3.939 1 98.62 182 MET B O 1
ATOM 3830 N N . VAL B 1 183 ? -3.729 18.688 -2.248 1 98.44 183 VAL B N 1
ATOM 3831 C CA . VAL B 1 183 ? -5.168 18.453 -2.301 1 98.44 183 VAL B CA 1
ATOM 3832 C C . VAL B 1 183 ? -5.891 19.75 -2.643 1 98.44 183 VAL B C 1
ATOM 3834 O O . VAL B 1 183 ? -6.102 20.609 -1.771 1 98.44 183 VAL B O 1
ATOM 3837 N N . GLU B 1 184 ? -6.316 19.844 -3.836 1 97.62 184 GLU B N 1
ATOM 3838 C CA . GLU B 1 184 ? -6.742 21.125 -4.383 1 97.62 184 GLU B CA 1
ATOM 3839 C C . GLU B 1 184 ? -8.203 21.406 -4.055 1 97.62 184 GLU B C 1
ATOM 3841 O O . GLU B 1 184 ? -8.664 22.547 -4.172 1 97.62 184 GLU B O 1
ATOM 3846 N N . ARG B 1 185 ? -8.891 20.391 -3.746 1 95.44 185 ARG B N 1
ATOM 3847 C CA . ARG B 1 185 ? -10.281 20.516 -3.314 1 95.44 185 ARG B CA 1
ATOM 3848 C C . ARG B 1 185 ? -10.484 19.891 -1.938 1 95.44 185 ARG B C 1
ATOM 3850 O O . ARG B 1 185 ? -10.023 18.766 -1.681 1 95.44 185 ARG B O 1
ATOM 3857 N N . ASP B 1 186 ? -11.18 20.688 -1.155 1 94.44 186 ASP B N 1
ATOM 3858 C CA . ASP B 1 186 ? -11.477 20.297 0.218 1 94.44 186 ASP B CA 1
ATOM 3859 C C . ASP B 1 186 ? -12.578 19.234 0.26 1 94.44 186 ASP B C 1
ATOM 3861 O O . ASP B 1 186 ? -13.766 19.578 0.221 1 94.44 186 ASP B O 1
ATOM 3865 N N . VAL B 1 187 ? -12.227 17.906 0.324 1 94.31 187 VAL B N 1
ATOM 3866 C CA . VAL B 1 187 ? -13.203 16.812 0.377 1 94.31 187 VAL B CA 1
ATOM 3867 C C . VAL B 1 187 ? -13.023 16.031 1.669 1 94.31 187 VAL B C 1
ATOM 3869 O O . VAL B 1 187 ? -11.922 15.961 2.217 1 94.31 187 VAL B O 1
ATOM 3872 N N . PRO B 1 188 ? -14.078 15.375 2.121 1 94.38 188 PRO B N 1
ATOM 3873 C CA . PRO B 1 188 ? -13.93 14.555 3.326 1 94.38 188 PRO B CA 1
ATOM 3874 C C . PRO B 1 188 ? -12.883 13.453 3.168 1 94.38 188 PRO B C 1
ATOM 3876 O O . PRO B 1 188 ? -12.891 12.727 2.174 1 94.38 188 PRO B O 1
ATOM 3879 N N . GLY B 1 189 ? -12.008 13.391 4.098 1 95.75 189 GLY B N 1
ATOM 3880 C CA . GLY B 1 189 ? -11.016 12.328 4.109 1 95.75 189 GLY B CA 1
ATOM 3881 C C . GLY B 1 189 ? -9.805 12.625 3.242 1 95.75 189 GLY B C 1
ATOM 3882 O O . GLY B 1 189 ? -8.82 11.883 3.264 1 95.75 189 GLY B O 1
ATOM 3883 N N . PHE B 1 190 ? -9.891 13.656 2.383 1 97.38 190 PHE B N 1
ATOM 3884 C CA . PHE B 1 190 ? -8.797 14.117 1.542 1 97.38 190 PHE B CA 1
ATOM 3885 C C . PHE B 1 190 ? -8.352 13.023 0.584 1 97.38 190 PHE B C 1
ATOM 3887 O O . PHE B 1 190 ? -9.141 12.531 -0.223 1 97.38 190 PHE B O 1
ATOM 3894 N N . VAL B 1 191 ? -7.047 12.711 0.565 1 97.06 191 VAL B N 1
ATOM 3895 C CA . VAL B 1 191 ? -6.57 11.695 -0.371 1 97.06 191 VAL B CA 1
ATOM 3896 C C . VAL B 1 191 ? -6.219 10.414 0.386 1 97.06 191 VAL B C 1
ATOM 3898 O O . VAL B 1 191 ? -6.809 9.359 0.144 1 97.06 191 VAL B O 1
ATOM 3901 N N . TRP B 1 192 ? -5.43 10.508 1.34 1 94.75 192 TRP B N 1
ATOM 3902 C CA . TRP B 1 192 ? -4.848 9.352 2.018 1 94.75 192 TRP B CA 1
ATOM 3903 C C . TRP B 1 192 ? -5.922 8.547 2.736 1 94.75 192 TRP B C 1
ATOM 3905 O O . TRP B 1 192 ? -5.996 7.324 2.582 1 94.75 192 TRP B O 1
ATOM 3915 N N . ASN B 1 193 ? -6.73 9.219 3.541 1 96.5 193 ASN B N 1
ATOM 3916 C CA . ASN B 1 193 ? -7.742 8.484 4.301 1 96.5 193 ASN B CA 1
ATOM 3917 C C . ASN B 1 193 ? -8.766 7.832 3.379 1 96.5 193 ASN B C 1
ATOM 3919 O O . ASN B 1 193 ? -9.25 6.734 3.666 1 96.5 193 ASN B O 1
ATOM 3923 N N . ARG B 1 194 ? -9.102 8.547 2.33 1 97.38 194 ARG B N 1
ATOM 3924 C CA . ARG B 1 194 ? -10.023 7.938 1.381 1 97.38 194 ARG B CA 1
ATOM 3925 C C . ARG B 1 194 ? -9.445 6.656 0.797 1 97.38 194 ARG B C 1
ATOM 3927 O O . ARG B 1 194 ? -10.141 5.641 0.699 1 97.38 194 ARG B O 1
ATOM 3934 N N . ILE B 1 195 ? -8.164 6.668 0.398 1 97.69 195 ILE B N 1
ATOM 3935 C CA . ILE B 1 195 ? -7.504 5.488 -0.148 1 97.69 195 ILE B CA 1
ATOM 3936 C C . ILE B 1 195 ? -7.465 4.383 0.906 1 97.69 195 ILE B C 1
ATOM 3938 O O . ILE B 1 195 ? -7.793 3.23 0.618 1 97.69 195 ILE B O 1
ATOM 3942 N N . GLN B 1 196 ? -7.051 4.699 2.119 1 97.62 196 GLN B N 1
ATOM 3943 C CA . GLN B 1 196 ? -6.938 3.719 3.191 1 97.62 196 GLN B CA 1
ATOM 3944 C C . GLN B 1 196 ? -8.289 3.092 3.514 1 97.62 196 GLN B C 1
ATOM 3946 O O . GLN B 1 196 ? -8.391 1.876 3.697 1 97.62 196 GLN B O 1
ATOM 3951 N N . MET B 1 197 ? -9.336 3.904 3.562 1 98 197 MET B N 1
ATOM 3952 C CA . MET B 1 197 ? -10.656 3.381 3.908 1 98 197 MET B CA 1
ATOM 3953 C C . MET B 1 197 ? -11.211 2.52 2.779 1 98 197 MET B C 1
ATOM 3955 O O . MET B 1 197 ? -11.953 1.563 3.027 1 98 197 MET B O 1
ATOM 3959 N N . ALA B 1 198 ? -10.875 2.873 1.504 1 98.31 198 ALA B N 1
ATOM 3960 C CA . ALA B 1 198 ? -11.258 1.999 0.397 1 98.31 198 ALA B CA 1
ATOM 3961 C C . ALA B 1 198 ? -10.648 0.608 0.566 1 98.31 198 ALA B C 1
ATOM 3963 O O . ALA B 1 198 ? -11.32 -0.4 0.324 1 98.31 198 ALA B O 1
ATOM 3964 N N . ILE B 1 199 ? -9.438 0.531 0.985 1 98.56 199 ILE B N 1
ATOM 3965 C CA . ILE B 1 199 ? -8.742 -0.731 1.223 1 98.56 199 ILE B CA 1
ATOM 3966 C C . ILE B 1 199 ? -9.406 -1.473 2.381 1 98.56 199 ILE B C 1
ATOM 3968 O O . ILE B 1 199 ? -9.688 -2.67 2.279 1 98.56 199 ILE B O 1
ATOM 3972 N N . PHE B 1 200 ? -9.664 -0.718 3.506 1 98.69 200 PHE B N 1
ATOM 3973 C CA . PHE B 1 200 ? -10.281 -1.346 4.668 1 98.69 200 PHE B CA 1
ATOM 3974 C C . PHE B 1 200 ? -11.656 -1.902 4.316 1 98.69 200 PHE B C 1
ATOM 3976 O O . PHE B 1 200 ? -12 -3.021 4.707 1 98.69 200 PHE B O 1
ATOM 3983 N N . ARG B 1 201 ? -12.422 -1.14 3.553 1 98.62 201 ARG B N 1
ATOM 3984 C CA . ARG B 1 201 ? -13.758 -1.562 3.148 1 98.62 201 ARG B CA 1
ATOM 3985 C C . ARG B 1 201 ? -13.711 -2.879 2.381 1 98.62 201 ARG B C 1
ATOM 3987 O O . ARG B 1 201 ? -14.445 -3.818 2.699 1 98.62 201 ARG B O 1
ATOM 3994 N N . GLU B 1 202 ? -12.828 -2.961 1.383 1 98.62 202 GLU B N 1
ATOM 3995 C CA . GLU B 1 202 ? -12.719 -4.18 0.583 1 98.62 202 GLU B CA 1
ATOM 3996 C C . GLU B 1 202 ? -12.172 -5.336 1.411 1 98.62 202 GLU B C 1
ATOM 3998 O O . GLU B 1 202 ? -12.656 -6.465 1.302 1 98.62 202 GLU B O 1
ATOM 4003 N N . SER B 1 203 ? -11.156 -5.078 2.252 1 98.69 203 SER B N 1
ATOM 4004 C CA . SER B 1 203 ? -10.539 -6.102 3.084 1 98.69 203 SER B CA 1
ATOM 4005 C C . SER B 1 203 ? -11.547 -6.727 4.039 1 98.69 203 SER B C 1
ATOM 4007 O O . SER B 1 203 ? -11.625 -7.953 4.156 1 98.69 203 SER B O 1
ATOM 4009 N N . LEU B 1 204 ? -12.289 -5.883 4.727 1 98.62 204 LEU B N 1
ATOM 4010 C CA . LEU B 1 204 ? -13.289 -6.355 5.68 1 98.62 204 LEU B CA 1
ATOM 4011 C C . LEU B 1 204 ? -14.383 -7.148 4.977 1 98.62 204 LEU B C 1
ATOM 4013 O O . LEU B 1 204 ? -14.836 -8.172 5.484 1 98.62 204 LEU B O 1
ATOM 4017 N N . HIS B 1 205 ? -14.766 -6.68 3.797 1 98.25 205 HIS B N 1
ATOM 4018 C CA . HIS B 1 205 ? -15.758 -7.387 2.994 1 98.25 205 HIS B CA 1
ATOM 4019 C C . HIS B 1 205 ? -15.297 -8.805 2.67 1 98.25 205 HIS B C 1
ATOM 4021 O O . HIS B 1 205 ? -16.062 -9.758 2.805 1 98.25 205 HIS B O 1
ATOM 4027 N N . LEU B 1 206 ? -14.055 -8.961 2.266 1 98.5 206 LEU B N 1
ATOM 4028 C CA . LEU B 1 206 ? -13.492 -10.258 1.901 1 98.5 206 LEU B CA 1
ATOM 4029 C C . LEU B 1 206 ? -13.5 -11.203 3.096 1 98.5 206 LEU B C 1
ATOM 4031 O O . LEU B 1 206 ? -13.789 -12.391 2.949 1 98.5 206 LEU B O 1
ATOM 4035 N N . VAL B 1 207 ? -13.195 -10.68 4.27 1 98.5 207 VAL B N 1
ATOM 4036 C CA . VAL B 1 207 ? -13.203 -11.5 5.473 1 98.5 207 VAL B CA 1
ATOM 4037 C C . VAL B 1 207 ? -14.633 -11.914 5.812 1 98.5 207 VAL B C 1
ATOM 4039 O O . VAL B 1 207 ? -14.898 -13.086 6.086 1 98.5 207 VAL B O 1
ATOM 4042 N N . GLU B 1 208 ? -15.57 -10.984 5.781 1 97.69 208 GLU B N 1
ATOM 4043 C CA . GLU B 1 208 ? -16.969 -11.242 6.105 1 97.69 208 GLU B CA 1
ATOM 4044 C C . GLU B 1 208 ? -17.562 -12.305 5.191 1 97.69 208 GLU B C 1
ATOM 4046 O O . GLU B 1 208 ? -18.391 -13.109 5.625 1 97.69 208 GLU B O 1
ATOM 4051 N N . GLU B 1 209 ? -17.109 -12.289 3.949 1 96.88 209 GLU B N 1
ATOM 4052 C CA . GLU B 1 209 ? -17.656 -13.211 2.955 1 96.88 209 GLU B CA 1
ATOM 4053 C C . GLU B 1 209 ? -16.969 -14.562 3.027 1 96.88 209 GLU B C 1
ATOM 4055 O O . GLU B 1 209 ? -17.234 -15.453 2.213 1 96.88 209 GLU B O 1
ATOM 4060 N N . GLY B 1 210 ? -16.031 -14.719 3.906 1 97.44 210 GLY B N 1
ATOM 4061 C CA . GLY B 1 210 ? -15.352 -15.992 4.098 1 97.44 210 GLY B CA 1
ATOM 4062 C C . GLY B 1 210 ? -14.336 -16.297 3.014 1 97.44 210 GLY B C 1
ATOM 4063 O O . GLY B 1 210 ? -13.992 -17.469 2.785 1 97.44 210 GLY B O 1
ATOM 4064 N N . VAL B 1 211 ? -13.875 -15.281 2.316 1 98 211 VAL B N 1
ATOM 4065 C CA . VAL B 1 211 ? -12.938 -15.461 1.211 1 98 211 VAL B CA 1
ATOM 4066 C C . VAL B 1 211 ? -11.539 -15.742 1.759 1 98 211 VAL B C 1
ATOM 4068 O O . VAL B 1 211 ? -10.805 -16.578 1.215 1 98 211 VAL B O 1
ATOM 4071 N N . THR B 1 212 ? -11.125 -15.086 2.801 1 98.38 212 THR B N 1
ATOM 4072 C CA . THR B 1 212 ? -9.781 -15.188 3.361 1 98.38 212 THR B CA 1
ATOM 4073 C C . THR B 1 212 ? -9.758 -14.703 4.809 1 98.38 212 THR B C 1
ATOM 4075 O O . THR B 1 212 ? -10.789 -14.289 5.348 1 98.38 212 THR B O 1
ATOM 4078 N N . SER B 1 213 ? -8.633 -14.852 5.488 1 98.38 213 SER B N 1
ATOM 4079 C CA . SER B 1 213 ? -8.5 -14.484 6.895 1 98.38 213 SER B CA 1
ATOM 4080 C C . SER B 1 213 ? -7.863 -13.102 7.047 1 98.38 213 SER B C 1
ATOM 4082 O O . SER B 1 213 ? -7.336 -12.547 6.082 1 98.38 213 SER B O 1
ATOM 4084 N N . PHE B 1 214 ? -7.938 -12.531 8.352 1 98.44 214 PHE B N 1
ATOM 4085 C CA . PHE B 1 214 ? -7.246 -11.289 8.664 1 98.44 214 PHE B CA 1
ATOM 4086 C C . PHE B 1 214 ? -5.758 -11.406 8.359 1 98.44 214 PHE B C 1
ATOM 4088 O O . PHE B 1 214 ? -5.172 -10.523 7.738 1 98.44 214 PHE B O 1
ATOM 4095 N N . GLU B 1 215 ? -5.199 -12.523 8.742 1 98.12 215 GLU B N 1
ATOM 4096 C CA . GLU B 1 215 ? -3.764 -12.766 8.594 1 98.12 215 GLU B CA 1
ATOM 4097 C C . GLU B 1 215 ? -3.363 -12.82 7.125 1 98.12 215 GLU B C 1
ATOM 4099 O O . GLU B 1 215 ? -2.336 -12.266 6.734 1 98.12 215 GLU B O 1
ATOM 4104 N N . ASP B 1 216 ? -4.199 -13.461 6.352 1 98.38 216 ASP B N 1
ATOM 4105 C CA . ASP B 1 216 ? -3.883 -13.617 4.934 1 98.38 216 ASP B CA 1
ATOM 4106 C C . ASP B 1 216 ? -4.055 -12.297 4.184 1 98.38 216 ASP B C 1
ATOM 4108 O O . ASP B 1 216 ? -3.293 -12 3.264 1 98.38 216 ASP B O 1
ATOM 4112 N N . ILE B 1 217 ? -5.043 -11.469 4.594 1 98.5 217 ILE B N 1
ATOM 4113 C CA . ILE B 1 217 ? -5.195 -10.148 4 1 98.5 217 ILE B CA 1
ATOM 4114 C C . ILE B 1 217 ? -3.971 -9.289 4.332 1 98.5 217 ILE B C 1
ATOM 4116 O O . ILE B 1 217 ? -3.406 -8.633 3.453 1 98.5 217 ILE B O 1
ATOM 4120 N N . ASP B 1 218 ? -3.611 -9.289 5.609 1 98.31 218 ASP B N 1
ATOM 4121 C CA . ASP B 1 218 ? -2.432 -8.531 6.008 1 98.31 218 ASP B CA 1
ATOM 4122 C C . ASP B 1 218 ? -1.201 -8.961 5.215 1 98.31 218 ASP B C 1
ATOM 4124 O O . ASP B 1 218 ? -0.427 -8.125 4.75 1 98.31 218 ASP B O 1
ATOM 4128 N N . ARG B 1 219 ? -1.039 -10.234 5.02 1 96.38 219 ARG B N 1
ATOM 4129 C CA . ARG B 1 219 ? 0.096 -10.734 4.254 1 96.38 219 ARG B CA 1
ATOM 4130 C C . ARG B 1 219 ? 0.004 -10.312 2.791 1 96.38 219 ARG B C 1
ATOM 4132 O O . ARG B 1 219 ? 0.992 -9.859 2.207 1 96.38 219 ARG B O 1
ATOM 4139 N N . ALA B 1 220 ? -1.15 -10.461 2.199 1 97 220 ALA B N 1
ATOM 4140 C CA . ALA B 1 220 ? -1.361 -10.125 0.793 1 97 220 ALA B CA 1
ATOM 4141 C C . ALA B 1 220 ? -1.025 -8.664 0.521 1 97 220 ALA B C 1
ATOM 4143 O O . ALA B 1 220 ? -0.409 -8.344 -0.497 1 97 220 ALA B O 1
ATOM 4144 N N . ILE B 1 221 ? -1.4 -7.836 1.46 1 97.81 221 ILE B N 1
ATOM 4145 C CA . ILE B 1 221 ? -1.226 -6.406 1.229 1 97.81 221 ILE B CA 1
ATOM 4146 C C . ILE B 1 221 ? 0.182 -5.984 1.646 1 97.81 221 ILE B C 1
ATOM 4148 O O . ILE B 1 221 ? 0.915 -5.379 0.86 1 97.81 221 ILE B O 1
ATOM 4152 N N . ARG B 1 222 ? 0.619 -6.359 2.812 1 96.81 222 ARG B N 1
ATOM 4153 C CA . ARG B 1 222 ? 1.902 -5.953 3.377 1 96.81 222 ARG B CA 1
ATOM 4154 C C . ARG B 1 222 ? 3.059 -6.461 2.521 1 96.81 222 ARG B C 1
ATOM 4156 O O . ARG B 1 222 ? 3.955 -5.691 2.162 1 96.81 222 ARG B O 1
ATOM 4163 N N . ASP B 1 223 ? 2.982 -7.758 2.104 1 95.06 223 ASP B N 1
ATOM 4164 C CA . ASP B 1 223 ? 4.098 -8.422 1.436 1 95.06 223 ASP B CA 1
ATOM 4165 C C . ASP B 1 223 ? 3.92 -8.406 -0.081 1 95.06 223 ASP B C 1
ATOM 4167 O O . ASP B 1 223 ? 4.812 -8.828 -0.821 1 95.06 223 ASP B O 1
ATOM 4171 N N . GLY B 1 224 ? 2.777 -7.973 -0.513 1 94.62 224 GLY B N 1
ATOM 4172 C CA . GLY B 1 224 ? 2.463 -7.91 -1.932 1 94.62 224 GLY B CA 1
ATOM 4173 C C . GLY B 1 224 ? 2.229 -6.5 -2.432 1 94.62 224 GLY B C 1
ATOM 4174 O O . GLY B 1 224 ? 3.18 -5.785 -2.756 1 94.62 224 GLY B O 1
ATOM 4175 N N . TYR B 1 225 ? 1.035 -6.051 -2.273 1 96.06 225 TYR B N 1
ATOM 4176 C CA . TYR B 1 225 ? 0.644 -4.777 -2.865 1 96.06 225 TYR B CA 1
ATOM 4177 C C . TYR B 1 225 ? 1.514 -3.643 -2.338 1 96.06 225 TYR B C 1
ATOM 4179 O O . TYR B 1 225 ? 2.049 -2.85 -3.117 1 96.06 225 TYR B O 1
ATOM 4187 N N . ALA B 1 226 ? 1.595 -3.523 -1.023 1 96.88 226 ALA B N 1
ATOM 4188 C CA . ALA B 1 226 ? 2.268 -2.389 -0.398 1 96.88 226 ALA B CA 1
ATOM 4189 C C . ALA B 1 226 ? 3.768 -2.418 -0.68 1 96.88 226 ALA B C 1
ATOM 4191 O O . ALA B 1 226 ? 4.371 -1.38 -0.964 1 96.88 226 ALA B O 1
ATOM 4192 N N . LEU B 1 227 ? 4.348 -3.57 -0.625 1 95.44 227 LEU B N 1
ATOM 4193 C CA . LEU B 1 227 ? 5.777 -3.691 -0.887 1 95.44 227 LEU B CA 1
ATOM 4194 C C . LEU B 1 227 ? 6.109 -3.244 -2.307 1 95.44 227 LEU B C 1
ATOM 4196 O O . LEU B 1 227 ? 7.066 -2.496 -2.518 1 95.44 227 LEU B O 1
ATOM 4200 N N . ARG B 1 228 ? 5.32 -3.66 -3.242 1 95.31 228 ARG B N 1
ATOM 4201 C CA . ARG B 1 228 ? 5.516 -3.262 -4.633 1 95.31 228 ARG B CA 1
ATOM 4202 C C . ARG B 1 228 ? 5.23 -1.776 -4.824 1 95.31 228 ARG B C 1
ATOM 4204 O O . ARG B 1 228 ? 5.996 -1.07 -5.484 1 95.31 228 ARG B O 1
ATOM 4211 N N . THR B 1 229 ? 4.207 -1.308 -4.191 1 97.12 229 THR B N 1
ATOM 4212 C CA . THR B 1 229 ? 3.729 0.054 -4.41 1 97.12 229 THR B CA 1
ATOM 4213 C C . THR B 1 229 ? 4.617 1.062 -3.688 1 97.12 229 THR B C 1
ATOM 4215 O O . THR B 1 229 ? 4.691 2.227 -4.082 1 97.12 229 THR B O 1
ATOM 4218 N N . ALA B 1 230 ? 5.305 0.611 -2.646 1 96.44 230 ALA B N 1
ATOM 4219 C CA . ALA B 1 230 ? 6.293 1.467 -1.997 1 96.44 230 ALA B CA 1
ATOM 4220 C C . ALA B 1 230 ? 7.461 1.766 -2.934 1 96.44 230 ALA B C 1
ATOM 4222 O O . ALA B 1 230 ? 8.234 2.693 -2.691 1 96.44 230 ALA B O 1
ATOM 4223 N N . ALA B 1 231 ? 7.602 0.97 -4.004 1 95.62 231 ALA B N 1
ATOM 4224 C CA . ALA B 1 231 ? 8.633 1.19 -5.012 1 95.62 231 ALA B CA 1
ATOM 4225 C C . ALA B 1 231 ? 8.117 2.059 -6.152 1 95.62 231 ALA B C 1
ATOM 4227 O O . ALA B 1 231 ? 8.844 2.904 -6.68 1 95.62 231 ALA B O 1
ATOM 4228 N N . ILE B 1 232 ? 6.902 1.835 -6.531 1 95.94 232 ILE B N 1
ATOM 4229 C CA . ILE B 1 232 ? 6.309 2.518 -7.68 1 95.94 232 ILE B CA 1
ATOM 4230 C C . ILE B 1 232 ? 4.828 2.773 -7.418 1 95.94 232 ILE B C 1
ATOM 4232 O O . ILE B 1 232 ? 4.105 1.877 -6.973 1 95.94 232 ILE B O 1
ATOM 4236 N N . GLY B 1 233 ? 4.375 3.996 -7.676 1 97.31 233 GLY B N 1
ATOM 4237 C CA . GLY B 1 233 ? 3.012 4.387 -7.352 1 97.31 233 GLY B CA 1
ATOM 4238 C C . GLY B 1 233 ? 1.978 3.738 -8.25 1 97.31 233 GLY B C 1
ATOM 4239 O O . GLY B 1 233 ? 2.326 3.092 -9.242 1 97.31 233 GLY B O 1
ATOM 4240 N N . PRO B 1 234 ? 0.689 3.908 -7.996 1 98.25 234 PRO B N 1
ATOM 4241 C CA . PRO B 1 234 ? -0.409 3.256 -8.719 1 98.25 234 PRO B CA 1
ATOM 4242 C C . PRO B 1 234 ? -0.445 3.623 -10.195 1 98.25 234 PRO B C 1
ATOM 4244 O O . PRO B 1 234 ? -0.633 2.748 -11.047 1 98.25 234 PRO B O 1
ATOM 4247 N N . PHE B 1 235 ? -0.288 4.898 -10.531 1 98.69 235 PHE B N 1
ATOM 4248 C CA . PHE B 1 235 ? -0.448 5.293 -11.922 1 98.69 235 PHE B CA 1
ATOM 4249 C C . PHE B 1 235 ? 0.757 4.859 -12.75 1 98.69 235 PHE B C 1
ATOM 4251 O O . PHE B 1 235 ? 0.618 4.504 -13.922 1 98.69 235 PHE B O 1
ATOM 4258 N N . GLU B 1 236 ? 1.9 4.914 -12.164 1 98 236 GLU B N 1
ATOM 4259 C CA . GLU B 1 236 ? 3.051 4.316 -12.836 1 98 236 GLU B CA 1
ATOM 4260 C C . GLU B 1 236 ? 2.85 2.818 -13.047 1 98 236 GLU B C 1
ATOM 4262 O O . GLU B 1 236 ? 3.244 2.273 -14.078 1 98 236 GLU B O 1
ATOM 4267 N N . THR B 1 237 ? 2.299 2.172 -12.078 1 97.75 237 THR B N 1
ATOM 4268 C CA . THR B 1 237 ? 1.993 0.75 -12.18 1 97.75 237 THR B CA 1
ATOM 4269 C C . THR B 1 237 ? 1.038 0.484 -13.336 1 97.75 237 THR B C 1
ATOM 4271 O O . THR B 1 237 ? 1.213 -0.482 -14.086 1 97.75 237 THR B O 1
ATOM 4274 N N . ILE B 1 238 ? 0.049 1.301 -13.445 1 98.44 238 ILE B N 1
ATOM 4275 C CA . ILE B 1 238 ? -0.896 1.171 -14.547 1 98.44 238 ILE B CA 1
ATOM 4276 C C . ILE B 1 238 ? -0.161 1.329 -15.883 1 98.44 238 ILE B C 1
ATOM 4278 O O . ILE B 1 238 ? -0.4 0.571 -16.828 1 98.44 238 ILE B O 1
ATOM 4282 N N . ASP B 1 239 ? 0.721 2.332 -15.961 1 98.5 239 ASP B N 1
ATOM 4283 C CA . ASP B 1 239 ? 1.489 2.568 -17.172 1 98.5 239 ASP B CA 1
ATOM 4284 C C . ASP B 1 239 ? 2.34 1.352 -17.531 1 98.5 239 ASP B C 1
ATOM 4286 O O . ASP B 1 239 ? 2.502 1.024 -18.719 1 98.5 239 ASP B O 1
ATOM 4290 N N . ILE B 1 240 ? 2.895 0.699 -16.547 1 96.5 240 ILE B N 1
ATOM 4291 C CA . ILE B 1 240 ? 3.742 -0.467 -16.781 1 96.5 240 ILE B CA 1
ATOM 4292 C C . ILE B 1 240 ? 2.885 -1.646 -17.234 1 96.5 240 ILE B C 1
ATOM 4294 O O . ILE B 1 240 ? 3.26 -2.367 -18.172 1 96.5 240 ILE B O 1
ATOM 4298 N N . ALA B 1 241 ? 1.745 -1.868 -16.625 1 95.25 241 ALA B N 1
ATOM 4299 C CA . ALA B 1 241 ? 0.854 -2.977 -16.953 1 95.25 241 ALA B CA 1
ATOM 4300 C C . ALA B 1 241 ? 0.209 -2.77 -18.312 1 95.25 241 ALA B C 1
ATOM 4302 O O . ALA B 1 241 ? -0.035 -3.732 -19.047 1 95.25 241 ALA B O 1
ATOM 4303 N N . GLY B 1 242 ? -0.015 -1.512 -18.641 1 97.38 242 GLY B N 1
ATOM 4304 C CA . GLY B 1 242 ? -0.753 -1.153 -19.844 1 97.38 242 GLY B CA 1
ATOM 4305 C C . GLY B 1 242 ? -2.176 -0.709 -19.562 1 97.38 242 GLY B C 1
ATOM 4306 O O . GLY B 1 242 ? -2.936 -1.425 -18.906 1 97.38 242 GLY B O 1
ATOM 4307 N N . LEU B 1 243 ? -2.543 0.433 -20.078 1 98.5 243 LEU B N 1
ATOM 4308 C CA . LEU B 1 243 ? -3.836 1.036 -19.781 1 98.5 243 LEU B CA 1
ATOM 4309 C C . LEU B 1 243 ? -4.977 0.156 -20.281 1 98.5 243 LEU B C 1
ATOM 4311 O O . LEU B 1 243 ? -5.996 0.009 -19.609 1 98.5 243 LEU B O 1
ATOM 4315 N N . ASP B 1 244 ? -4.785 -0.419 -21.453 1 97.56 244 ASP B N 1
ATOM 4316 C CA . ASP B 1 244 ? -5.84 -1.25 -22.016 1 97.56 244 ASP B CA 1
ATOM 4317 C C . ASP B 1 244 ? -6.148 -2.445 -21.125 1 97.56 244 ASP B C 1
ATOM 4319 O O . ASP B 1 244 ? -7.312 -2.762 -20.875 1 97.56 244 ASP B O 1
ATOM 4323 N N . LEU B 1 245 ? -5.129 -3.088 -20.656 1 95.06 245 LEU B N 1
ATOM 4324 C CA . LEU B 1 245 ? -5.289 -4.238 -19.766 1 95.06 245 LEU B CA 1
ATOM 4325 C C . LEU B 1 245 ? -5.996 -3.838 -18.469 1 95.06 245 LEU B C 1
ATOM 4327 O O . LEU B 1 245 ? -6.965 -4.48 -18.062 1 95.06 245 LEU B O 1
ATOM 4331 N N . VAL B 1 246 ? -5.531 -2.764 -17.828 1 97.38 246 VAL B N 1
ATOM 4332 C CA . VAL B 1 246 ? -6.078 -2.357 -16.531 1 97.38 246 VAL B CA 1
ATOM 4333 C C . VAL B 1 246 ? -7.531 -1.918 -16.703 1 97.38 246 VAL B C 1
ATOM 4335 O O . VAL B 1 246 ? -8.375 -2.213 -15.859 1 97.38 246 VAL B O 1
ATOM 4338 N N . ARG B 1 247 ? -7.766 -1.204 -17.828 1 98.12 247 ARG B N 1
ATOM 4339 C CA . ARG B 1 247 ? -9.141 -0.817 -18.125 1 98.12 247 ARG B CA 1
ATOM 4340 C C . ARG B 1 247 ? -10.055 -2.037 -18.156 1 98.12 247 ARG B C 1
ATOM 4342 O O . ARG B 1 247 ? -11.133 -2.027 -17.562 1 98.12 247 ARG B O 1
ATOM 4349 N N . THR B 1 248 ? -9.656 -3.057 -18.828 1 95.88 248 THR B N 1
ATOM 4350 C CA . THR B 1 248 ? -10.438 -4.281 -18.969 1 95.88 248 THR B CA 1
ATOM 4351 C C . THR B 1 248 ? -10.648 -4.941 -17.609 1 95.88 248 THR B C 1
ATOM 4353 O O . THR B 1 248 ? -11.766 -5.375 -17.297 1 95.88 248 THR B O 1
ATOM 4356 N N . VAL B 1 249 ? -9.641 -5.027 -16.812 1 95.62 249 VAL B N 1
ATOM 4357 C CA . VAL B 1 249 ? -9.734 -5.641 -15.5 1 95.62 249 VAL B CA 1
ATOM 4358 C C . VAL B 1 249 ? -10.703 -4.844 -14.625 1 95.62 249 VAL B C 1
ATOM 4360 O O . VAL B 1 249 ? -11.555 -5.418 -13.945 1 95.62 249 VAL B O 1
ATOM 4363 N N . LEU B 1 250 ? -10.57 -3.502 -14.617 1 97.44 250 LEU B N 1
ATOM 4364 C CA . LEU B 1 250 ? -11.453 -2.65 -13.828 1 97.44 250 LEU B CA 1
ATOM 4365 C C . LEU B 1 250 ? -12.906 -2.828 -14.258 1 97.44 250 LEU B C 1
ATOM 4367 O O . LEU B 1 250 ? -13.797 -2.932 -13.414 1 97.44 250 LEU B O 1
ATOM 4371 N N . ASP B 1 251 ? -13.125 -2.873 -15.547 1 96.44 251 ASP B N 1
ATOM 4372 C CA . ASP B 1 251 ? -14.484 -3.055 -16.047 1 96.44 251 ASP B CA 1
ATOM 4373 C C . ASP B 1 251 ? -15.078 -4.371 -15.562 1 96.44 251 ASP B C 1
ATOM 4375 O O . ASP B 1 251 ? -16.266 -4.438 -15.242 1 96.44 251 ASP B O 1
ATOM 4379 N N . ASN B 1 252 ? -14.312 -5.344 -15.523 1 94.25 252 ASN B N 1
ATOM 4380 C CA . ASN B 1 252 ? -14.789 -6.668 -15.148 1 94.25 252 ASN B CA 1
ATOM 4381 C C . ASN B 1 252 ? -14.953 -6.793 -13.633 1 94.25 252 ASN B C 1
ATOM 4383 O O . ASN B 1 252 ? -15.867 -7.473 -13.156 1 94.25 252 ASN B O 1
ATOM 4387 N N . LEU B 1 253 ? -14.117 -6.105 -12.859 1 96.38 253 LEU B N 1
ATOM 4388 C CA . LEU B 1 253 ? -14.039 -6.375 -11.43 1 96.38 253 LEU B CA 1
ATOM 4389 C C . LEU B 1 253 ? -14.812 -5.328 -10.633 1 96.38 253 LEU B C 1
ATOM 4391 O O . LEU B 1 253 ? -15.273 -5.602 -9.523 1 96.38 253 LEU B O 1
ATOM 4395 N N . SER B 1 254 ? -14.977 -4.133 -11.141 1 97 254 SER B N 1
ATOM 4396 C CA . SER B 1 254 ? -15.555 -3.012 -10.406 1 97 254 SER B CA 1
ATOM 4397 C C . SER B 1 254 ? -16.938 -3.365 -9.852 1 97 254 SER B C 1
ATOM 4399 O O . SER B 1 254 ? -17.25 -3.053 -8.703 1 97 254 SER B O 1
ATOM 4401 N N . PRO B 1 255 ? -17.781 -4.113 -10.648 1 96.81 255 PRO B N 1
ATOM 4402 C CA . PRO B 1 255 ? -19.109 -4.441 -10.133 1 96.81 255 PRO B CA 1
ATOM 4403 C C . PRO B 1 255 ? -19.062 -5.371 -8.922 1 96.81 255 PRO B C 1
ATOM 4405 O O . PRO B 1 255 ? -20.062 -5.52 -8.211 1 96.81 255 PRO B O 1
ATOM 4408 N N . HIS B 1 256 ? -17.922 -6 -8.711 1 96.31 256 HIS B N 1
ATOM 4409 C CA . HIS B 1 256 ? -17.797 -6.984 -7.641 1 96.31 256 HIS B CA 1
ATOM 4410 C C . HIS B 1 256 ? -17.125 -6.391 -6.414 1 96.31 256 HIS B C 1
ATOM 4412 O O . HIS B 1 256 ? -17.031 -7.043 -5.371 1 96.31 256 HIS B O 1
ATOM 4418 N N . LEU B 1 257 ? -16.641 -5.152 -6.445 1 97.94 257 LEU B N 1
ATOM 4419 C CA . LEU B 1 257 ? -15.961 -4.523 -5.324 1 97.94 257 LEU B CA 1
ATOM 4420 C C . LEU B 1 257 ? -16.953 -4.02 -4.289 1 97.94 257 LEU B C 1
ATOM 4422 O O . LEU B 1 257 ? -18.062 -3.604 -4.637 1 97.94 257 LEU B O 1
ATOM 4426 N N . ALA B 1 258 ? -16.516 -4.047 -3.064 1 97.81 258 ALA B N 1
ATOM 4427 C CA . ALA B 1 258 ? -17.359 -3.584 -1.961 1 97.81 258 ALA B CA 1
ATOM 4428 C C . ALA B 1 258 ? -17.75 -2.119 -2.143 1 97.81 258 ALA B C 1
ATOM 4430 O O . ALA B 1 258 ? -16.953 -1.316 -2.639 1 97.81 258 ALA B O 1
ATOM 4431 N N . ASP B 1 259 ? -18.984 -1.809 -1.771 1 97.69 259 ASP B N 1
ATOM 4432 C CA . ASP B 1 259 ? -19.484 -0.437 -1.852 1 97.69 259 ASP B CA 1
ATOM 4433 C C . ASP B 1 259 ? -20.328 -0.086 -0.63 1 97.69 259 ASP B C 1
ATOM 4435 O O . ASP B 1 259 ? -21.219 0.764 -0.708 1 97.69 259 ASP B O 1
ATOM 4439 N N . ASP B 1 260 ? -20.062 -0.77 0.458 1 96.94 260 ASP B N 1
ATOM 4440 C CA . ASP B 1 260 ? -20.797 -0.513 1.696 1 96.94 260 ASP B CA 1
ATOM 4441 C C . ASP B 1 260 ? -20.641 0.94 2.137 1 96.94 260 ASP B C 1
ATOM 4443 O O . ASP B 1 260 ? -19.547 1.508 2.041 1 96.94 260 ASP B O 1
ATOM 4447 N N . ASP B 1 261 ? -21.688 1.489 2.752 1 97.31 261 ASP B N 1
ATOM 4448 C CA . ASP B 1 261 ? -21.672 2.885 3.182 1 97.31 261 ASP B CA 1
ATOM 4449 C C . ASP B 1 261 ? -21.5 2.988 4.695 1 97.31 261 ASP B C 1
ATOM 4451 O O . ASP B 1 261 ? -21.656 4.07 5.27 1 97.31 261 ASP B O 1
ATOM 4455 N N . GLU B 1 262 ? -21.328 1.854 5.293 1 97.25 262 GLU B N 1
ATOM 4456 C CA . GLU B 1 262 ? -21.125 1.806 6.734 1 97.25 262 GLU B CA 1
ATOM 4457 C C . GLU B 1 262 ? -19.969 0.869 7.094 1 97.25 262 GLU B C 1
ATOM 4459 O O . GLU B 1 262 ? -19.562 0.034 6.277 1 97.25 262 GLU B O 1
ATOM 4464 N N . ALA B 1 263 ? -19.484 1.031 8.305 1 97.56 263 ALA B N 1
ATOM 4465 C CA . ALA B 1 263 ? -18.422 0.151 8.789 1 97.56 263 ALA B CA 1
ATOM 4466 C C . ALA B 1 263 ? -18.922 -1.284 8.93 1 97.56 263 ALA B C 1
ATOM 4468 O O . ALA B 1 263 ? -20.109 -1.514 9.18 1 97.56 263 ALA B O 1
ATOM 4469 N N . SER B 1 264 ? -18.047 -2.246 8.75 1 97.62 264 SER B N 1
ATOM 4470 C CA . SER B 1 264 ? -18.359 -3.666 8.914 1 97.62 264 SER B CA 1
ATOM 4471 C C . SER B 1 264 ? -18.875 -3.965 10.312 1 97.62 264 SER B C 1
ATOM 4473 O O . SER B 1 264 ? -18.391 -3.402 11.297 1 97.62 264 SER B O 1
ATOM 4475 N N . HIS B 1 265 ? -19.797 -4.891 10.438 1 97.25 265 HIS B N 1
ATOM 4476 C CA . HIS B 1 265 ? -20.328 -5.328 11.719 1 97.25 265 HIS B CA 1
ATOM 4477 C C . HIS B 1 265 ? -19.234 -5.949 12.586 1 97.25 265 HIS B C 1
ATOM 4479 O O . HIS B 1 265 ? -19.406 -6.066 13.805 1 97.25 265 HIS B O 1
ATOM 4485 N N . LEU B 1 266 ? -18.156 -6.359 11.945 1 97.94 266 LEU B N 1
ATOM 4486 C CA . LEU B 1 266 ? -17.047 -6.977 12.672 1 97.94 266 LEU B CA 1
ATOM 4487 C C . LEU B 1 266 ? -16.484 -6.027 13.727 1 97.94 266 LEU B C 1
ATOM 4489 O O . LEU B 1 266 ? -16.031 -6.465 14.781 1 97.94 266 LEU B O 1
ATOM 4493 N N . PHE B 1 267 ? -16.484 -4.699 13.469 1 98.44 267 PHE B N 1
ATOM 4494 C CA . PHE B 1 267 ? -15.992 -3.734 14.445 1 98.44 267 PHE B CA 1
ATOM 4495 C C . PHE B 1 267 ? -16.812 -3.807 15.727 1 98.44 267 PHE B C 1
ATOM 4497 O O . PHE B 1 267 ? -16.25 -3.898 16.828 1 98.44 267 PHE B O 1
ATOM 4504 N N . ASP B 1 268 ? -18.156 -3.822 15.578 1 97.75 268 ASP B N 1
ATOM 4505 C CA . ASP B 1 268 ? -19.031 -3.863 16.75 1 97.75 268 ASP B CA 1
ATOM 4506 C C . ASP B 1 268 ? -18.859 -5.18 17.516 1 97.75 268 ASP B C 1
ATOM 4508 O O . ASP B 1 268 ? -18.859 -5.191 18.75 1 97.75 268 ASP B O 1
ATOM 4512 N N . GLU B 1 269 ? -18.766 -6.27 16.766 1 98.12 269 GLU B N 1
ATOM 4513 C CA . GLU B 1 269 ? -18.594 -7.582 17.391 1 98.12 269 GLU B CA 1
ATOM 4514 C C . GLU B 1 269 ? -17.328 -7.629 18.234 1 98.12 269 GLU B C 1
ATOM 4516 O O . GLU B 1 269 ? -17.359 -8.055 19.391 1 98.12 269 GLU B O 1
ATOM 4521 N N . TYR B 1 270 ? -16.234 -7.199 17.703 1 98.38 270 TYR B N 1
ATOM 4522 C CA . TYR B 1 270 ? -14.961 -7.254 18.422 1 98.38 270 TYR B CA 1
ATOM 4523 C C . TYR B 1 270 ? -14.938 -6.258 19.562 1 98.38 270 TYR B C 1
ATOM 4525 O O . TYR B 1 270 ? -14.422 -6.559 20.656 1 98.38 270 TYR B O 1
ATOM 4533 N N . LEU B 1 271 ? -15.523 -5.066 19.391 1 98.38 271 LEU B N 1
ATOM 4534 C CA . LEU B 1 271 ? -15.594 -4.066 20.453 1 98.38 271 LEU B CA 1
ATOM 4535 C C . LEU B 1 271 ? -16.438 -4.566 21.609 1 98.38 271 LEU B C 1
ATOM 4537 O O . LEU B 1 271 ? -16.094 -4.348 22.781 1 98.38 271 LEU B O 1
ATOM 4541 N N . ASP B 1 272 ? -17.5 -5.25 21.312 1 98.25 272 ASP B N 1
ATOM 4542 C CA . ASP B 1 272 ? -18.375 -5.82 22.328 1 98.25 272 ASP B CA 1
ATOM 4543 C C . ASP B 1 272 ? -17.641 -6.879 23.141 1 98.25 272 ASP B C 1
ATOM 4545 O O . ASP B 1 272 ? -17.969 -7.105 24.312 1 98.25 272 ASP B O 1
ATOM 4549 N N . GLU B 1 273 ? -16.656 -7.496 22.562 1 98.25 273 GLU B N 1
ATOM 4550 C CA . GLU B 1 273 ? -15.859 -8.523 23.234 1 98.25 273 GLU B CA 1
ATOM 4551 C C . GLU B 1 273 ? -14.688 -7.91 23.984 1 98.25 273 GLU B C 1
ATOM 4553 O O . GLU B 1 273 ? -13.875 -8.633 24.562 1 98.25 273 GLU B O 1
ATOM 4558 N N . GLY B 1 274 ? -14.602 -6.629 23.953 1 98.25 274 GLY B N 1
ATOM 4559 C CA . GLY B 1 274 ? -13.523 -5.941 24.641 1 98.25 274 GLY B CA 1
ATOM 4560 C C . GLY B 1 274 ? -12.227 -5.934 23.875 1 98.25 274 GLY B C 1
ATOM 4561 O O . GLY B 1 274 ? -11.156 -5.73 24.438 1 98.25 274 GLY B O 1
ATOM 4562 N N . ARG B 1 275 ? -12.289 -6.191 22.594 1 98.31 275 ARG B N 1
ATOM 4563 C CA . ARG B 1 275 ? -11.117 -6.25 21.719 1 98.31 275 ARG B CA 1
ATOM 4564 C C . ARG B 1 275 ? -10.961 -4.957 20.922 1 98.31 275 ARG B C 1
ATOM 4566 O O . ARG B 1 275 ? -11.242 -4.926 19.719 1 98.31 275 ARG B O 1
ATOM 4573 N N . GLY B 1 276 ? -10.398 -3.926 21.594 1 98.25 276 GLY B N 1
ATOM 4574 C CA . GLY B 1 276 ? -10.359 -2.6 21 1 98.25 276 GLY B CA 1
ATOM 4575 C C . GLY B 1 276 ? -9.055 -2.309 20.281 1 98.25 276 GLY B C 1
ATOM 4576 O O . GLY B 1 276 ? -8.945 -1.312 19.562 1 98.25 276 GLY B O 1
ATOM 4577 N N . GLY B 1 277 ? -8.062 -3.176 20.359 1 98.31 277 GLY B N 1
ATOM 4578 C CA . GLY B 1 277 ? -6.754 -2.965 19.75 1 98.31 277 GLY B CA 1
ATOM 4579 C C . GLY B 1 277 ? -5.605 -3.201 20.703 1 98.31 277 GLY B C 1
ATOM 4580 O O . GLY B 1 277 ? -5.77 -3.877 21.719 1 98.31 277 GLY B O 1
ATOM 4581 N N . ILE B 1 278 ? -4.5 -2.66 20.453 1 97.56 278 ILE B N 1
ATOM 4582 C CA . ILE B 1 278 ? -3.273 -2.984 21.172 1 97.56 278 ILE B CA 1
ATOM 4583 C C . ILE B 1 278 ? -3.371 -2.484 22.609 1 97.56 278 ILE B C 1
ATOM 4585 O O . ILE B 1 278 ? -2.77 -3.062 23.516 1 97.56 278 ILE B O 1
ATOM 4589 N N . HIS B 1 279 ? -4.094 -1.39 22.922 1 96 279 HIS B N 1
ATOM 4590 C CA . HIS B 1 279 ? -4.203 -0.854 24.266 1 96 279 HIS B CA 1
ATOM 4591 C C . HIS B 1 279 ? -5.051 -1.76 25.156 1 96 279 HIS B C 1
ATOM 4593 O O . HIS B 1 279 ? -4.93 -1.731 26.375 1 96 279 HIS B O 1
ATOM 4599 N N . ASP B 1 280 ? -5.887 -2.564 24.547 1 97.31 280 ASP B N 1
ATOM 4600 C CA . ASP B 1 280 ? -6.711 -3.533 25.266 1 97.31 280 ASP B CA 1
ATOM 4601 C C . ASP B 1 280 ? -6.059 -4.914 25.266 1 97.31 280 ASP B C 1
ATOM 4603 O O . ASP B 1 280 ? -6.621 -5.871 25.797 1 97.31 280 ASP B O 1
ATOM 4607 N N . GLY B 1 281 ? -4.965 -5 24.578 1 97.56 281 GLY B N 1
ATOM 4608 C CA . GLY B 1 281 ? -4.262 -6.266 24.484 1 97.56 281 GLY B CA 1
ATOM 4609 C C . GLY B 1 281 ? -4.781 -7.152 23.359 1 97.56 281 GLY B C 1
ATOM 4610 O O . GLY B 1 281 ? -4.238 -8.227 23.109 1 97.56 281 GLY B O 1
ATOM 4611 N N . ALA B 1 282 ? -5.895 -6.703 22.766 1 98.25 282 ALA B N 1
ATOM 4612 C CA . ALA B 1 282 ? -6.465 -7.508 21.688 1 98.25 282 ALA B CA 1
ATOM 4613 C C . ALA B 1 282 ? -7.316 -6.652 20.766 1 98.25 282 ALA B C 1
ATOM 4615 O O . ALA B 1 282 ? -8.008 -5.734 21.219 1 98.25 282 ALA B O 1
ATOM 4616 N N . GLY B 1 283 ? -7.312 -6.926 19.516 1 98.5 283 GLY B N 1
ATOM 4617 C CA . GLY B 1 283 ? -8.195 -6.469 18.438 1 98.5 283 GLY B CA 1
ATOM 4618 C C . GLY B 1 283 ? -8.562 -7.566 17.453 1 98.5 283 GLY B C 1
ATOM 4619 O O . GLY B 1 283 ? -9.07 -8.617 17.859 1 98.5 283 GLY B O 1
ATOM 4620 N N . PHE B 1 284 ? -8.172 -7.355 16.219 1 98.5 284 PHE B N 1
ATOM 4621 C CA . PHE B 1 284 ? -8.281 -8.461 15.273 1 98.5 284 PHE B CA 1
ATOM 4622 C C . PHE B 1 284 ? -7.238 -9.531 15.57 1 98.5 284 PHE B C 1
ATOM 4624 O O . PHE B 1 284 ? -7.445 -10.703 15.258 1 98.5 284 PHE B O 1
ATOM 4631 N N . TYR B 1 285 ? -6.156 -9.062 16.203 1 98.19 285 TYR B N 1
ATOM 4632 C CA . TYR B 1 285 ? -5.121 -9.961 16.703 1 98.19 285 TYR B CA 1
ATOM 4633 C C . TYR B 1 285 ? -5.066 -9.93 18.234 1 98.19 285 TYR B C 1
ATOM 4635 O O . TYR B 1 285 ? -5.688 -9.078 18.859 1 98.19 285 TYR B O 1
ATOM 4643 N N . ASP B 1 286 ? -4.344 -10.938 18.734 1 98.25 286 ASP B N 1
ATOM 4644 C CA . ASP B 1 286 ? -3.965 -10.914 20.141 1 98.25 286 ASP B CA 1
ATOM 4645 C C . ASP B 1 286 ? -2.535 -10.398 20.312 1 98.25 286 ASP B C 1
ATOM 4647 O O . ASP B 1 286 ? -1.653 -10.727 19.516 1 98.25 286 ASP B O 1
ATOM 4651 N N . TYR B 1 287 ? -2.371 -9.594 21.359 1 97.25 287 TYR B N 1
ATOM 4652 C CA . TYR B 1 287 ? -1.056 -9.016 21.609 1 97.25 287 TYR B CA 1
ATOM 4653 C C . TYR B 1 287 ? -0.553 -9.383 23 1 97.25 287 TYR B C 1
ATOM 4655 O O . TYR B 1 287 ? -1.211 -9.094 24 1 97.25 287 TYR B O 1
ATOM 4663 N N . ASP B 1 288 ? 0.63 -10.016 23.047 1 95.38 288 ASP B N 1
ATOM 4664 C CA . ASP B 1 288 ? 1.283 -10.336 24.312 1 95.38 288 ASP B CA 1
ATOM 4665 C C . ASP B 1 288 ? 2.346 -9.297 24.672 1 95.38 288 ASP B C 1
ATOM 4667 O O . ASP B 1 288 ? 3.023 -9.414 25.688 1 95.38 288 ASP B O 1
ATOM 4671 N N . ARG B 1 289 ? 2.494 -8.344 23.938 1 94.12 289 ARG B N 1
ATOM 4672 C CA . ARG B 1 289 ? 3.461 -7.27 24.125 1 94.12 289 ARG B CA 1
ATOM 4673 C C . ARG B 1 289 ? 2.76 -5.945 24.406 1 94.12 289 ARG B C 1
ATOM 4675 O O . ARG B 1 289 ? 1.572 -5.789 24.109 1 94.12 289 ARG B O 1
ATOM 4682 N N . SER B 1 290 ? 3.576 -4.93 24.969 1 96.12 290 SER B N 1
ATOM 4683 C CA . SER B 1 290 ? 3.012 -3.619 25.266 1 96.12 290 SER B CA 1
ATOM 4684 C C . SER B 1 290 ? 2.748 -2.824 23.984 1 96.12 290 SER B C 1
ATOM 4686 O O . SER B 1 290 ? 3.373 -3.076 22.953 1 96.12 290 SER B O 1
ATOM 4688 N N . PRO B 1 291 ? 1.772 -1.88 24.078 1 95 291 PRO B N 1
ATOM 4689 C CA . PRO B 1 291 ? 1.528 -1 22.938 1 95 291 PRO B CA 1
ATOM 4690 C C . PRO B 1 291 ? 2.793 -0.297 22.453 1 95 291 PRO B C 1
ATOM 4692 O O . PRO B 1 291 ? 3.002 -0.155 21.234 1 95 291 PRO B O 1
ATOM 4695 N N . GLU B 1 292 ? 3.658 0.118 23.328 1 92.19 292 GLU B N 1
ATOM 4696 C CA . GLU B 1 292 ? 4.891 0.822 22.984 1 92.19 292 GLU B CA 1
ATOM 4697 C C . GLU B 1 292 ? 5.836 -0.069 22.188 1 92.19 292 GLU B C 1
ATOM 4699 O O . GLU B 1 292 ? 6.469 0.391 21.234 1 92.19 292 GLU B O 1
ATOM 4704 N N . GLU B 1 293 ? 5.852 -1.293 22.562 1 94.62 293 GLU B N 1
ATOM 4705 C CA . GLU B 1 293 ? 6.703 -2.24 21.844 1 94.62 293 GLU B CA 1
ATOM 4706 C C . GLU B 1 293 ? 6.199 -2.471 20.422 1 94.62 293 GLU B C 1
ATOM 4708 O O . GLU B 1 293 ? 6.992 -2.525 19.469 1 94.62 293 GLU B O 1
ATOM 4713 N N . VAL B 1 294 ? 4.883 -2.584 20.281 1 95.06 294 VAL B N 1
ATOM 4714 C CA . VAL B 1 294 ? 4.277 -2.818 18.969 1 95.06 294 VAL B CA 1
ATOM 4715 C C . VAL B 1 294 ? 4.555 -1.633 18.047 1 95.06 294 VAL B C 1
ATOM 4717 O O . VAL B 1 294 ? 4.98 -1.812 16.906 1 95.06 294 VAL B O 1
ATOM 4720 N N . THR B 1 295 ? 4.387 -0.457 18.531 1 93.44 295 THR B N 1
ATOM 4721 C CA . THR B 1 295 ? 4.562 0.743 17.734 1 93.44 295 THR B CA 1
ATOM 4722 C C . THR B 1 295 ? 6.039 0.978 17.422 1 93.44 295 THR B C 1
ATOM 4724 O O . THR B 1 295 ? 6.391 1.469 16.359 1 93.44 295 THR B O 1
ATOM 4727 N N . HIS B 1 296 ? 6.879 0.655 18.375 1 93.12 296 HIS B N 1
ATOM 4728 C CA . HIS B 1 296 ? 8.312 0.777 18.172 1 93.12 296 HIS B CA 1
ATOM 4729 C C . HIS B 1 296 ? 8.781 -0.108 17.016 1 93.12 296 HIS B C 1
ATOM 4731 O O . HIS B 1 296 ? 9.539 0.337 16.156 1 93.12 296 HIS B O 1
ATOM 4737 N N . ASP B 1 297 ? 8.305 -1.343 17 1 94 297 ASP B N 1
ATOM 4738 C CA . ASP B 1 297 ? 8.688 -2.271 15.938 1 94 297 ASP B CA 1
ATOM 4739 C C . ASP B 1 297 ? 8.211 -1.771 14.57 1 94 297 ASP B C 1
ATOM 4741 O O . ASP B 1 297 ? 8.945 -1.855 13.586 1 94 297 ASP B O 1
ATOM 4745 N N . ARG B 1 298 ? 7.016 -1.306 14.57 1 94.19 298 ARG B N 1
ATOM 4746 C CA . ARG B 1 298 ? 6.504 -0.715 13.336 1 94.19 298 ARG B CA 1
ATOM 4747 C C . ARG B 1 298 ? 7.395 0.43 12.867 1 94.19 298 ARG B C 1
ATOM 4749 O O . ARG B 1 298 ? 7.77 0.49 11.695 1 94.19 298 ARG B O 1
ATOM 4756 N N . ASP B 1 299 ? 7.703 1.344 13.734 1 94.75 299 ASP B N 1
ATOM 4757 C CA . ASP B 1 299 ? 8.477 2.535 13.391 1 94.75 299 ASP B CA 1
ATOM 4758 C C . ASP B 1 299 ? 9.875 2.166 12.898 1 94.75 299 ASP B C 1
ATOM 4760 O O . ASP B 1 299 ? 10.383 2.766 11.953 1 94.75 299 ASP B O 1
ATOM 4764 N N . GLU B 1 300 ? 10.477 1.189 13.555 1 95.69 300 GLU B N 1
ATOM 4765 C CA . GLU B 1 300 ? 11.789 0.712 13.133 1 95.69 300 GLU B CA 1
ATOM 4766 C C . GLU B 1 300 ? 11.742 0.156 11.711 1 95.69 300 GLU B C 1
ATOM 4768 O O . GLU B 1 300 ? 12.633 0.425 10.906 1 95.69 300 GLU B O 1
ATOM 4773 N N . THR B 1 301 ? 10.711 -0.611 11.438 1 96.44 301 THR B N 1
ATOM 4774 C CA . THR B 1 301 ? 10.57 -1.218 10.117 1 96.44 301 THR B CA 1
ATOM 4775 C C . THR B 1 301 ? 10.312 -0.153 9.055 1 96.44 301 THR B C 1
ATOM 4777 O O . THR B 1 301 ? 10.898 -0.195 7.973 1 96.44 301 THR B O 1
ATOM 4780 N N . VAL B 1 302 ? 9.445 0.792 9.367 1 95.69 302 VAL B N 1
ATOM 4781 C CA . VAL B 1 302 ? 9.156 1.873 8.43 1 95.69 302 VAL B CA 1
ATOM 4782 C C . VAL B 1 302 ? 10.445 2.637 8.109 1 95.69 302 VAL B C 1
ATOM 4784 O O . VAL B 1 302 ? 10.719 2.943 6.949 1 95.69 302 VAL B O 1
ATOM 4787 N N . MET B 1 303 ? 11.211 2.926 9.102 1 95.5 303 MET B N 1
ATOM 4788 C CA . MET B 1 303 ? 12.453 3.662 8.922 1 95.5 303 MET B CA 1
ATOM 4789 C C . MET B 1 303 ? 13.422 2.881 8.039 1 95.5 303 MET B C 1
ATOM 4791 O O . MET B 1 303 ? 14.086 3.457 7.172 1 95.5 303 MET B O 1
ATOM 4795 N N . ALA B 1 304 ? 13.508 1.593 8.273 1 95.81 304 ALA B N 1
ATOM 4796 C CA . ALA B 1 304 ? 14.391 0.748 7.477 1 95.81 304 ALA B CA 1
ATOM 4797 C C . ALA B 1 304 ? 13.977 0.762 6.008 1 95.81 304 ALA B C 1
ATOM 4799 O O . ALA B 1 304 ? 14.828 0.85 5.117 1 95.81 304 ALA B O 1
ATOM 4800 N N . LEU B 1 305 ? 12.719 0.668 5.766 1 96.44 305 LEU B N 1
ATOM 4801 C CA . LEU B 1 305 ? 12.195 0.682 4.402 1 96.44 305 LEU B CA 1
ATOM 4802 C C . LEU B 1 305 ? 12.453 2.031 3.736 1 96.44 305 LEU B C 1
ATOM 4804 O O . LEU B 1 305 ? 12.875 2.09 2.582 1 96.44 305 LEU B O 1
ATOM 4808 N N . ARG B 1 306 ? 12.172 3.055 4.48 1 94.75 306 ARG B N 1
ATOM 4809 C CA . ARG B 1 306 ? 12.398 4.398 3.961 1 94.75 306 ARG B CA 1
ATOM 4810 C C . ARG B 1 306 ? 13.859 4.598 3.584 1 94.75 306 ARG B C 1
ATOM 4812 O O . ARG B 1 306 ? 14.164 5.117 2.506 1 94.75 306 ARG B O 1
ATOM 4819 N N . ARG B 1 307 ? 14.773 4.172 4.402 1 94.25 307 ARG B N 1
ATOM 4820 C CA . ARG B 1 307 ? 16.203 4.32 4.16 1 94.25 307 ARG B CA 1
ATOM 4821 C C . ARG B 1 307 ? 16.641 3.539 2.924 1 94.25 307 ARG B C 1
ATOM 4823 O O . ARG B 1 307 ? 17.453 4.02 2.135 1 94.25 307 ARG B O 1
ATOM 4830 N N . ALA B 1 308 ? 16.094 2.355 2.84 1 94.94 308 ALA B N 1
ATOM 4831 C CA . ALA B 1 308 ? 16.422 1.528 1.682 1 94.94 308 ALA B CA 1
ATOM 4832 C C . ALA B 1 308 ? 16.031 2.221 0.382 1 94.94 308 ALA B C 1
ATOM 4834 O O . ALA B 1 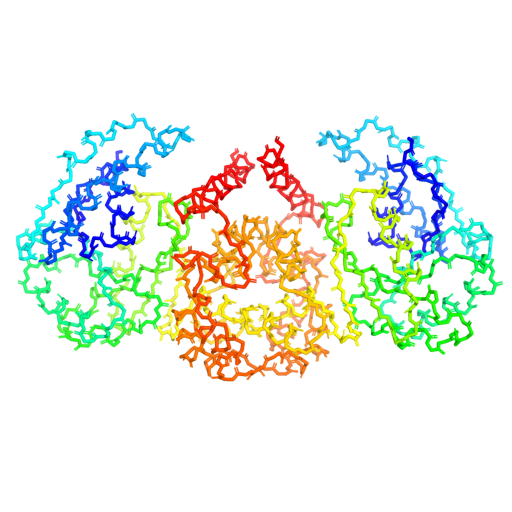308 ? 16.766 2.178 -0.604 1 94.94 308 ALA B O 1
ATOM 4835 N N . ARG B 1 309 ? 14.938 2.824 0.372 1 92.94 309 ARG B N 1
ATOM 4836 C CA . ARG B 1 309 ? 14.461 3.525 -0.815 1 92.94 309 ARG B CA 1
ATOM 4837 C C . ARG B 1 309 ? 15.305 4.766 -1.095 1 92.94 309 ARG B C 1
ATOM 4839 O O . ARG B 1 309 ? 15.648 5.039 -2.246 1 92.94 309 ARG B O 1
ATOM 4846 N N . GLU B 1 310 ? 15.57 5.535 -0.01 1 90.88 310 GLU B N 1
ATOM 4847 C CA . GLU B 1 310 ? 16.344 6.773 -0.144 1 90.88 310 GLU B CA 1
ATOM 4848 C C . GLU B 1 310 ? 17.75 6.496 -0.671 1 90.88 310 GLU B C 1
ATOM 4850 O O . GLU B 1 310 ? 18.312 7.305 -1.41 1 90.88 310 GLU B O 1
ATOM 4855 N N . GLN B 1 311 ? 18.312 5.387 -0.384 1 89.5 311 GLN B N 1
ATOM 4856 C CA . GLN B 1 311 ? 19.656 5.016 -0.815 1 89.5 311 GLN B CA 1
ATOM 4857 C C . GLN B 1 311 ? 19.688 4.77 -2.32 1 89.5 311 GLN B C 1
ATOM 4859 O O . GLN B 1 311 ? 20.734 4.969 -2.957 1 89.5 311 GLN B O 1
ATOM 4864 N N . LEU B 1 312 ? 18.625 4.359 -2.865 1 89.25 312 LEU B N 1
ATOM 4865 C CA . LEU B 1 312 ? 18.578 4.09 -4.297 1 89.25 312 LEU B CA 1
ATOM 4866 C C . LEU B 1 312 ? 18.375 5.379 -5.086 1 89.25 312 LEU B C 1
ATOM 4868 O O . LEU B 1 312 ? 18.688 5.434 -6.281 1 89.25 312 LEU B O 1
ATOM 4872 N N . GLU B 1 313 ? 17.75 6.355 -4.488 1 82 313 GLU B N 1
ATOM 4873 C CA . GLU B 1 313 ? 17.5 7.629 -5.152 1 82 313 GLU B CA 1
ATOM 4874 C C . GLU B 1 313 ? 18.75 8.492 -5.18 1 82 313 GLU B C 1
ATOM 4876 O O . GLU B 1 313 ? 18.859 9.414 -5.984 1 82 313 GLU B O 1
ATOM 4881 N N . ASP B 1 314 ? 19.734 8.367 -4.309 1 71.5 314 ASP B N 1
ATOM 4882 C CA . ASP B 1 314 ? 21 9.094 -4.27 1 71.5 314 ASP B CA 1
ATOM 4883 C C . ASP B 1 314 ? 21.984 8.523 -5.281 1 71.5 314 ASP B C 1
ATOM 4885 O O . ASP B 1 314 ? 22.75 9.273 -5.895 1 71.5 314 ASP B O 1
#

Organism: NCBI:txid1816183

Nearest PDB structures (foldseek):
  4om8-assembly1_A  TM=9.256E-01  e=8.731E-30  Mesorhizobium japonicum MAFF 303099
  8opv-assembly1_B  TM=8.223E-01  e=9.115E-22  Mycobacterium tuberculosis H37Rv
  6hrd-assembly2_C  TM=8.246E-01  e=2.290E-20  Mycobacterium tuberculosis H37Rv
  8opw-assembly1_A  TM=7.936E-01  e=1.351E-20  Mycobacterium tuberculosis H37Rv
  8opy-assembly1_A  TM=7.433E-01  e=4.437E-21  Mycobacterium tuberculosis H37Rv